Protein AF-0000000073489140 (afdb_homodimer)

Nearest PDB structures (foldseek):
  7jz1-assembly1_L  TM=3.427E-01  e=3.374E-10  Homo sapiens
  5wcc-assembly2_B  TM=3.354E-01  e=1.361E-09  Homo sapiens
  8gpu-assembly1_O  TM=3.364E-01  e=2.735E-09  Homo sapiens
  7lz6-assembly1_F  TM=3.333E-01  e=3.212E-09  Homo sapiens
  5w4l-assembly1_L  TM=3.257E-01  e=7.997E-09  Homo sapiens

Foldseek 3Di:
DVVVVVVVVVVVVVVVVVPLPPFDAKEWDDKDWDAEAEFQAKTKIFTDIDGGPSHRFAWQKKWKDFPVHTAWMAGPPDVVRIDGDDDPQWAWDPVPDDRGMTMTGRHHQVNWGKMKMKTFGDPDPRDIYMDIDTHGYKYDWPDDFEKAQDAAAAADAAQDKGKIKTKTHAMVVGWDKFKDKQNHGDDPVQKDWDQFDQDPPRGTIGMMMGIDGHHCVQCVVFKMKMKMWTDDPPPDIDMYMGMYGHPPDDDPDPPPPPPDDDPDPPDPPCPDPPPVVVRVVVVVVVVVVVVPPPD/DVVVVVVVVVVVVVVVVVPLPPFDAKEWDDKDWDAEAEFQAKTKIFTDIDGGPSHRFAWQKKWKDFPVHTAWMAGPVDVVRIDGDDDPQWAWDPVPDDRGMTMTGRHHQVNWGKMKMKTFGDPDPRDIYMDIDTHGYKYDWPDDFEKAQDAAAAADAAQDKGKIKTKTHAMVVGWDKFKAKQNHGDDPVQKDWDQFDQDPPRGTIGMMMGIDGHHCVQCVVFKMKMKMWTDDPPPDIDMYMGMYGHPPDDDPDPPPPPPDDDPDPPDPPCPDPPPPVVVVVVVVVVVVVVVPPVD

pLDDT: mean 78.41, std 24.05, range [20.84, 98.56]

InterPro domains:
  IPR007110 Immunoglobulin-like domain [PS50835] (40-119)
  IPR007110 Immunoglobulin-like domain [PS50835] (145-243)
  IPR013106 Immunoglobulin V-set domain [PF07686] (36-133)
  IPR013783 Immunoglobulin-like fold [G3DSA:2.60.40.10] (32-143)
  IPR036179 Immunoglobulin-like domain superfamily [SSF48726] (36-142)
  IPR036179 Immunoglobulin-like domain superfamily [SSF48726] (145-252)

Structure (mmCIF, N/CA/C/O backbone):
data_AF-0000000073489140-model_v1
#
loop_
_entity.id
_entity.type
_entity.pdbx_description
1 polymer 'Ig-like domain-containing protein'
#
loop_
_atom_site.group_PDB
_atom_site.id
_atom_site.type_symbol
_atom_site.label_atom_id
_atom_site.label_alt_id
_atom_site.label_comp_id
_atom_site.label_asym_id
_atom_site.label_entity_id
_atom_site.label_seq_id
_atom_site.pdbx_PDB_ins_code
_atom_site.Cartn_x
_atom_site.Cartn_y
_atom_site.Cartn_z
_atom_site.occupancy
_atom_site.B_iso_or_equiv
_atom_site.auth_seq_id
_atom_site.auth_comp_id
_atom_site.auth_asym_id
_atom_site.auth_atom_id
_atom_site.pdbx_PDB_model_num
ATOM 1 N N . MET A 1 1 ? 4.637 67.125 42.469 1 43.72 1 MET A N 1
ATOM 2 C CA . MET A 1 1 ? 5.52 66 42.094 1 43.72 1 MET A CA 1
ATOM 3 C C . MET A 1 1 ? 4.766 64.688 42.125 1 43.72 1 MET A C 1
ATOM 5 O O . MET A 1 1 ? 5.273 63.688 41.625 1 43.72 1 MET A O 1
ATOM 9 N N . GLU A 1 2 ? 3.537 64.625 42.812 1 61.41 2 GLU A N 1
ATOM 10 C CA . GLU A 1 2 ? 2.742 63.438 42.969 1 61.41 2 GLU A CA 1
ATOM 11 C C . GLU A 1 2 ? 1.899 63.156 41.719 1 61.41 2 GLU A C 1
ATOM 13 O O . GLU A 1 2 ? 1.514 62 41.469 1 61.41 2 GLU A O 1
ATOM 18 N N . GLY A 1 3 ? 1.567 64.188 40.969 1 59.69 3 GLY A N 1
ATOM 19 C CA . GLY A 1 3 ? 0.693 64.062 39.812 1 59.69 3 GLY A CA 1
ATOM 20 C C . GLY A 1 3 ? 1.374 63.375 38.625 1 59.69 3 GLY A C 1
ATOM 21 O O . GLY A 1 3 ? 0.743 62.625 37.875 1 59.69 3 GLY A O 1
ATOM 22 N N . LEU A 1 4 ? 2.746 63.625 38.469 1 62.09 4 LEU A N 1
ATOM 23 C CA . LEU A 1 4 ? 3.516 63.156 37.312 1 62.09 4 LEU A CA 1
ATOM 24 C C . LEU A 1 4 ? 3.807 61.656 37.469 1 62.09 4 LEU A C 1
ATOM 26 O O . LEU A 1 4 ? 3.865 60.938 36.438 1 62.09 4 LEU A O 1
ATOM 30 N N . THR A 1 5 ? 3.756 61.188 38.75 1 63.16 5 THR A N 1
ATOM 31 C CA . THR A 1 5 ? 4.082 59.75 38.938 1 63.16 5 THR A CA 1
ATOM 32 C C . THR A 1 5 ? 2.887 58.875 38.594 1 63.16 5 THR A C 1
ATOM 34 O O . THR A 1 5 ? 3.059 57.75 38.094 1 63.16 5 THR A O 1
ATOM 37 N N . ARG A 1 6 ? 1.626 59.438 38.75 1 62.53 6 ARG A N 1
ATOM 38 C CA . ARG A 1 6 ? 0.447 58.625 38.469 1 62.53 6 ARG A CA 1
ATOM 39 C C . ARG A 1 6 ? 0.223 58.469 36.969 1 62.53 6 ARG A C 1
ATOM 41 O O . ARG A 1 6 ? -0.193 57.406 36.5 1 62.53 6 ARG A O 1
ATOM 48 N N . VAL A 1 7 ? 0.653 59.594 36.281 1 63.72 7 VAL A N 1
ATOM 49 C CA . VAL A 1 7 ? 0.463 59.531 34.844 1 63.72 7 VAL A CA 1
ATOM 50 C C . VAL A 1 7 ? 1.496 58.594 34.219 1 63.72 7 VAL A C 1
ATOM 52 O O . VAL A 1 7 ? 1.193 57.875 33.281 1 63.72 7 VAL A O 1
ATOM 55 N N . TRP A 1 8 ? 2.691 58.531 34.875 1 62.59 8 TRP A N 1
ATOM 56 C CA . TRP A 1 8 ? 3.729 57.625 34.344 1 62.59 8 TRP A CA 1
ATOM 57 C C . TRP A 1 8 ? 3.422 56.188 34.656 1 62.59 8 TRP A C 1
ATOM 59 O O . TRP A 1 8 ? 3.658 55.281 33.844 1 62.59 8 TRP A O 1
ATOM 69 N N . ALA A 1 9 ? 2.807 55.938 35.875 1 64.5 9 ALA A N 1
ATOM 70 C CA . ALA A 1 9 ? 2.445 54.562 36.25 1 64.5 9 ALA A CA 1
ATOM 71 C C . ALA A 1 9 ? 1.307 54.031 35.375 1 64.5 9 ALA A C 1
ATOM 73 O O . ALA A 1 9 ? 1.329 52.875 34.938 1 64.5 9 ALA A O 1
ATOM 74 N N . LEU A 1 10 ? 0.381 54.969 35 1 62.78 10 LEU A N 1
ATOM 75 C CA . LEU A 1 10 ? -0.724 54.562 34.125 1 62.78 10 LEU A CA 1
ATOM 76 C C . LEU A 1 10 ? -0.242 54.312 32.688 1 62.78 10 LEU A C 1
ATOM 78 O O . LEU A 1 10 ? -0.692 53.375 32.031 1 62.78 10 LEU A O 1
ATOM 82 N N . ARG A 1 11 ? 0.764 55.125 32.25 1 59.41 11 ARG A N 1
ATOM 83 C CA . ARG A 1 11 ? 1.326 54.906 30.938 1 59.41 11 ARG A CA 1
ATOM 84 C C . ARG A 1 11 ? 2.121 53.594 30.875 1 59.41 11 ARG A C 1
ATOM 86 O O . ARG A 1 11 ? 2.062 52.875 29.891 1 59.41 11 ARG A O 1
ATOM 93 N N . VAL A 1 12 ? 2.863 53.344 31.984 1 57.31 12 VAL A N 1
ATOM 94 C CA . VAL A 1 12 ? 3.619 52.094 32 1 57.31 12 VAL A CA 1
ATOM 95 C C . VAL A 1 12 ? 2.66 50.906 32.094 1 57.31 12 VAL A C 1
ATOM 97 O O . VAL A 1 12 ? 2.857 49.875 31.422 1 57.31 12 VAL A O 1
ATOM 100 N N . LEU A 1 13 ? 1.601 51.031 32.906 1 51.97 13 LEU A N 1
ATOM 101 C CA . LEU A 1 13 ? 0.623 49.969 33 1 51.97 13 LEU A CA 1
ATOM 102 C C . LEU A 1 13 ? -0.095 49.781 31.656 1 51.97 13 LEU A C 1
ATOM 104 O O . LEU A 1 13 ? -0.345 48.656 31.219 1 51.97 13 LEU A O 1
ATOM 108 N N . LEU A 1 14 ? -0.387 50.969 31 1 49.5 14 LEU A N 1
ATOM 109 C CA . LEU A 1 14 ? -1.009 50.875 29.688 1 49.5 14 LEU A CA 1
ATOM 110 C C . LEU A 1 14 ? -0.047 50.25 28.672 1 49.5 14 LEU A C 1
ATOM 112 O O . LEU A 1 14 ? -0.457 49.469 27.812 1 49.5 14 LEU A O 1
ATOM 116 N N . LEU A 1 15 ? 1.271 50.656 28.781 1 48.69 15 LEU A N 1
ATOM 117 C CA . LEU A 1 15 ? 2.246 50.062 27.875 1 48.69 15 LEU A CA 1
ATOM 118 C C . LEU A 1 15 ? 2.41 48.562 28.141 1 48.69 15 LEU A C 1
ATOM 120 O O . LEU A 1 15 ? 2.586 47.781 27.203 1 48.69 15 LEU A O 1
ATOM 124 N N . LEU A 1 16 ? 2.447 48.188 29.469 1 45.91 16 LEU A N 1
ATOM 125 C CA . LEU A 1 16 ? 2.629 46.781 29.734 1 45.91 16 LEU A CA 1
ATOM 126 C C . LEU A 1 16 ? 1.407 45.969 29.297 1 45.91 16 LEU A C 1
ATOM 128 O O . LEU A 1 16 ? 1.519 44.781 28.984 1 45.91 16 LEU A O 1
ATOM 132 N N . ALA A 1 17 ? 0.229 46.562 29.453 1 41.91 17 ALA A N 1
ATOM 133 C CA . ALA A 1 17 ? -0.971 45.844 29.062 1 41.91 17 ALA A CA 1
ATOM 134 C C . ALA A 1 17 ? -1.022 45.625 27.562 1 41.91 17 ALA A C 1
ATOM 136 O O . ALA A 1 17 ? -1.765 44.75 27.078 1 41.91 17 ALA A O 1
ATOM 137 N N . LEU A 1 18 ? -0.407 46.531 26.844 1 38.72 18 LEU A N 1
ATOM 138 C CA . LEU A 1 18 ? -0.429 46.312 25.406 1 38.72 18 LEU A CA 1
ATOM 139 C C . LEU A 1 18 ? 0.475 45.125 25.031 1 38.72 18 LEU A C 1
ATOM 141 O O . LEU A 1 18 ? 1 45.094 23.906 1 38.72 18 LEU A O 1
ATOM 145 N N . CYS A 1 19 ? 1.09 44.562 26.031 1 38.69 19 CYS A N 1
ATOM 146 C CA . CYS A 1 19 ? 1.718 43.312 25.656 1 38.69 19 CYS A CA 1
ATOM 147 C C . CYS A 1 19 ? 0.729 42.406 24.938 1 38.69 19 CYS A C 1
ATOM 149 O O . CYS A 1 19 ? -0.055 41.688 25.578 1 38.69 19 CYS A O 1
ATOM 151 N N . GLY A 1 20 ? 0.009 43 23.984 1 37.22 20 GLY A N 1
ATOM 152 C CA . GLY A 1 20 ? -0.845 42.188 23.141 1 37.22 20 GLY A CA 1
ATOM 153 C C . GLY A 1 20 ? -0.25 40.844 22.812 1 37.22 20 GLY A C 1
ATOM 154 O O . GLY A 1 20 ? 0.86 40.75 22.281 1 37.22 20 GLY A O 1
ATOM 155 N N . ALA A 1 21 ? -0.405 39.906 23.672 1 41.41 21 ALA A N 1
ATOM 156 C CA . ALA A 1 21 ? -0.234 38.469 23.359 1 41.41 21 ALA A CA 1
ATOM 157 C C . ALA A 1 21 ? -0.6 38.188 21.906 1 41.41 21 ALA A C 1
ATOM 159 O O . ALA A 1 21 ? -1.772 38.281 21.531 1 41.41 21 ALA A O 1
ATOM 160 N N . LEU A 1 22 ? 0.127 38.688 20.953 1 44.97 22 LEU A N 1
ATOM 161 C CA . LEU A 1 22 ? 0.012 38.375 19.531 1 44.97 22 LEU A CA 1
ATOM 162 C C . LEU A 1 22 ? -0.254 36.906 19.328 1 44.97 22 LEU A C 1
ATOM 164 O O . LEU A 1 22 ? 0.635 36.062 19.531 1 44.97 22 LEU A O 1
ATOM 168 N N . GLY A 1 23 ? -1.376 36.406 19.766 1 48.28 23 GLY A N 1
ATOM 169 C CA . GLY A 1 23 ? -1.93 35.062 19.734 1 48.28 23 GLY A CA 1
ATOM 170 C C . GLY A 1 23 ? -1.938 34.438 18.359 1 48.28 23 GLY A C 1
ATOM 171 O O . GLY A 1 23 ? -2.256 35.094 17.375 1 48.28 23 GLY A O 1
ATOM 172 N N . ALA A 1 24 ? -0.993 33.625 18.031 1 57.09 24 ALA A N 1
ATOM 173 C CA . ALA A 1 24 ? -1.002 32.906 16.766 1 57.09 24 ALA A CA 1
ATOM 174 C C . ALA A 1 24 ? -2.383 32.344 16.469 1 57.09 24 ALA A C 1
ATOM 176 O O . ALA A 1 24 ? -3.07 31.859 17.375 1 57.09 24 ALA A O 1
ATOM 177 N N . GLY A 1 25 ? -3.104 32.812 15.352 1 67.31 25 GLY A N 1
ATOM 178 C CA . GLY A 1 25 ? -4.406 32.438 14.836 1 67.31 25 GLY A CA 1
ATOM 179 C C . GLY A 1 25 ? -4.496 30.953 14.461 1 67.31 25 GLY A C 1
ATOM 180 O O . GLY A 1 25 ? -3.777 30.125 15.023 1 67.31 25 GLY A O 1
ATOM 181 N N . LEU A 1 26 ? -5.473 30.531 13.766 1 78.88 26 LEU A N 1
ATOM 182 C CA . LEU A 1 26 ? -5.797 29.203 13.258 1 78.88 26 LEU A CA 1
ATOM 183 C C . LEU A 1 26 ? -4.668 28.656 12.383 1 78.88 26 LEU A C 1
ATOM 185 O O . LEU A 1 26 ? -4.164 29.375 11.508 1 78.88 26 LEU A O 1
ATOM 189 N N . ARG A 1 27 ? -4.137 27.5 12.781 1 83.31 27 ARG A N 1
ATOM 190 C CA . ARG A 1 27 ? -3.053 26.891 12.023 1 83.31 27 ARG A CA 1
ATOM 191 C C . ARG A 1 27 ? -3.35 25.422 11.742 1 83.31 27 ARG A C 1
ATOM 193 O O . ARG A 1 27 ? -3.967 24.734 12.562 1 83.31 27 ARG A O 1
ATOM 200 N N . VAL A 1 28 ? -2.846 25.016 10.57 1 87.94 28 VAL A N 1
ATOM 201 C CA . VAL A 1 28 ? -2.969 23.594 10.242 1 87.94 28 VAL A CA 1
ATOM 202 C C . VAL A 1 28 ? -2.035 22.781 11.133 1 87.94 28 VAL A C 1
ATOM 204 O O . VAL A 1 28 ? -0.846 23.078 11.242 1 87.94 28 VAL A O 1
ATOM 207 N N . SER A 1 29 ? -2.6 21.75 11.773 1 88.5 29 SER A N 1
ATOM 208 C CA . SER A 1 29 ? -1.792 20.938 12.688 1 88.5 29 SER A CA 1
ATOM 209 C C . SER A 1 29 ? -1.387 19.609 12.055 1 88.5 29 SER A C 1
ATOM 211 O O . SER A 1 29 ? -0.454 18.953 12.516 1 88.5 29 SER A O 1
ATOM 213 N N . GLY A 1 30 ? -2.111 19.219 11.039 1 92.25 30 GLY A N 1
ATOM 214 C CA . GLY A 1 30 ? -1.735 17.969 10.391 1 92.25 30 GLY A CA 1
ATOM 215 C C . GLY A 1 30 ? -2.611 17.641 9.203 1 92.25 30 GLY A C 1
ATOM 216 O O . GLY A 1 30 ? -3.766 18.062 9.133 1 92.25 30 GLY A O 1
ATOM 217 N N . VAL A 1 31 ? -2 16.891 8.352 1 95.12 31 VAL A N 1
ATOM 218 C CA . VAL A 1 31 ? -2.686 16.422 7.152 1 95.12 31 VAL A CA 1
ATOM 219 C C . VAL A 1 31 ? -2.393 14.938 6.945 1 95.12 31 VAL A C 1
ATOM 221 O O . VAL A 1 31 ? -1.264 14.484 7.152 1 95.12 31 VAL A O 1
ATOM 224 N N . ARG A 1 32 ? -3.438 14.203 6.609 1 96.06 32 ARG A N 1
ATOM 225 C CA . ARG A 1 32 ? -3.287 12.781 6.293 1 96.06 32 ARG A CA 1
ATOM 226 C C . ARG A 1 32 ? -3.787 12.477 4.887 1 96.06 32 ARG A C 1
ATOM 228 O O . ARG A 1 32 ? -4.957 12.719 4.574 1 96.06 32 ARG A O 1
ATOM 235 N N . VAL A 1 33 ? -2.912 11.992 4.121 1 95.88 33 VAL A N 1
ATOM 236 C CA . VAL A 1 33 ? -3.176 11.594 2.742 1 95.88 33 VAL A CA 1
ATOM 237 C C . VAL A 1 33 ? -2.453 10.289 2.434 1 95.88 33 VAL A C 1
ATOM 239 O O . VAL A 1 33 ? -1.258 10.148 2.705 1 95.88 33 VAL A O 1
ATOM 242 N N . PRO A 1 34 ? -3.232 9.297 1.888 1 94.25 34 PRO A N 1
ATOM 243 C CA . PRO A 1 34 ? -2.49 8.094 1.509 1 94.25 34 PRO A CA 1
ATOM 244 C C . PRO A 1 34 ? -1.426 8.359 0.447 1 94.25 34 PRO A C 1
ATOM 246 O O . PRO A 1 34 ? -1.706 9.023 -0.558 1 94.25 34 PRO A O 1
ATOM 249 N N . PRO A 1 35 ? -0.262 7.773 0.707 1 94.75 35 PRO A N 1
ATOM 250 C CA . PRO A 1 35 ? 0.838 8.117 -0.196 1 94.75 35 PRO A CA 1
ATOM 251 C C . PRO A 1 35 ? 0.707 7.457 -1.565 1 94.75 35 PRO A C 1
ATOM 253 O O . PRO A 1 35 ? 0.931 8.102 -2.592 1 94.75 35 PRO A O 1
ATOM 256 N N . VAL A 1 36 ? 0.432 6.191 -1.608 1 94.94 36 VAL A N 1
ATOM 257 C CA . VAL A 1 36 ? 0.285 5.457 -2.859 1 94.94 36 VAL A CA 1
ATOM 258 C C . VAL A 1 36 ? -1.018 4.656 -2.838 1 94.94 36 VAL A C 1
ATOM 260 O O . VAL A 1 36 ? -1.268 3.891 -1.906 1 94.94 36 VAL A O 1
ATOM 263 N N . VAL A 1 37 ? -1.796 4.883 -3.898 1 94.56 37 VAL A N 1
ATOM 264 C CA . VAL A 1 37 ? -3.074 4.184 -3.98 1 94.56 37 VAL A CA 1
ATOM 265 C C . VAL A 1 37 ? -3.277 3.645 -5.395 1 94.56 37 VAL A C 1
ATOM 267 O O . VAL A 1 37 ? -2.666 4.133 -6.348 1 94.56 37 VAL A O 1
ATOM 270 N N . VAL A 1 38 ? -4.113 2.598 -5.48 1 94.31 38 VAL A N 1
ATOM 271 C CA . VAL A 1 38 ? -4.398 1.985 -6.773 1 94.31 38 VAL A CA 1
ATOM 272 C C . VAL A 1 38 ? -5.551 2.723 -7.453 1 94.31 38 VAL A C 1
ATOM 274 O O . VAL A 1 38 ? -6.508 3.133 -6.793 1 94.31 38 VAL A O 1
ATOM 277 N N . SER A 1 39 ? -5.438 2.785 -8.773 1 96.31 39 SER A N 1
ATOM 278 C CA . SER A 1 39 ? -6.508 3.396 -9.555 1 96.31 39 SER A CA 1
ATOM 279 C C . SER A 1 39 ? -7.844 2.711 -9.289 1 96.31 39 SER A C 1
ATOM 281 O O . SER A 1 39 ? -7.91 1.484 -9.188 1 96.31 39 SER A O 1
ATOM 283 N N . GLY A 1 40 ? -8.867 3.611 -9.234 1 94.75 40 GLY A N 1
ATOM 284 C CA . GLY A 1 40 ? -10.211 3.094 -9.023 1 94.75 40 GLY A CA 1
ATOM 285 C C . GLY A 1 40 ? -10.625 3.076 -7.562 1 94.75 40 GLY A C 1
ATOM 286 O O . GLY A 1 40 ? -11.797 2.887 -7.242 1 94.75 40 GLY A O 1
ATOM 287 N N . SER A 1 41 ? -9.695 3.303 -6.684 1 92.8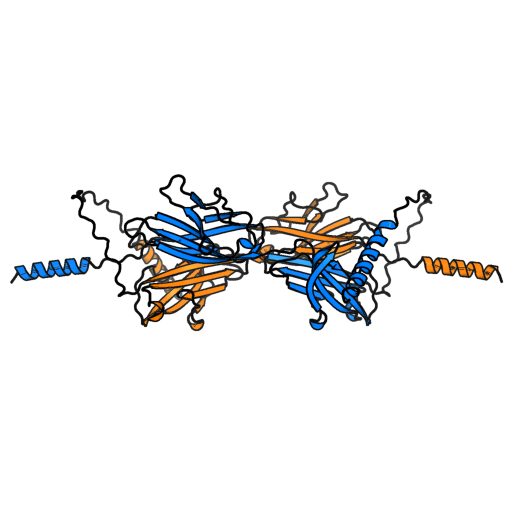1 41 SER A N 1
ATOM 288 C CA . SER A 1 41 ? -9.969 3.221 -5.254 1 92.81 41 SER A CA 1
ATOM 289 C C . SER A 1 41 ? -10.617 4.5 -4.738 1 92.81 41 SER A C 1
ATOM 291 O O . SER A 1 41 ? -10.609 5.523 -5.43 1 92.81 41 SER A O 1
ATOM 293 N N . ALA A 1 42 ? -11.211 4.32 -3.541 1 95.56 42 ALA A N 1
ATOM 294 C CA . ALA A 1 42 ? -11.656 5.48 -2.777 1 95.56 42 ALA A CA 1
ATOM 295 C C . ALA A 1 42 ? -10.625 5.883 -1.731 1 95.56 42 ALA A C 1
ATOM 297 O O . ALA A 1 42 ? -9.969 5.023 -1.135 1 95.56 42 ALA A O 1
ATOM 298 N N . VAL A 1 43 ? -10.578 7.203 -1.54 1 96.5 43 VAL A N 1
ATOM 299 C CA . VAL A 1 43 ? -9.57 7.648 -0.577 1 96.5 43 VAL A CA 1
ATOM 300 C C . VAL A 1 43 ? -10.164 8.742 0.313 1 96.5 43 VAL A C 1
ATOM 302 O O . VAL A 1 43 ? -11.086 9.453 -0.097 1 96.5 43 VAL A O 1
ATOM 305 N N . ASP A 1 44 ? -9.609 8.812 1.497 1 96.62 44 ASP A N 1
ATOM 306 C CA . ASP A 1 44 ? -9.984 9.852 2.447 1 96.62 44 ASP A CA 1
ATOM 307 C C . ASP A 1 44 ? -8.812 10.781 2.738 1 96.62 44 ASP A C 1
ATOM 309 O O . ASP A 1 44 ? -7.715 10.32 3.062 1 96.62 44 ASP A O 1
ATOM 313 N N . LEU A 1 45 ? -9.047 11.992 2.629 1 97.81 45 LEU A N 1
ATOM 314 C CA . LEU A 1 45 ? -8.102 13.039 3.002 1 97.81 45 LEU A CA 1
ATOM 315 C C . LEU A 1 45 ? -8.531 13.734 4.289 1 97.81 45 LEU A C 1
ATOM 317 O O . LEU A 1 45 ? -9.695 14.109 4.434 1 97.81 45 LEU A O 1
ATOM 321 N N . THR A 1 46 ? -7.633 13.906 5.191 1 97.06 46 THR A N 1
ATOM 322 C CA . THR A 1 46 ? -8 14.516 6.461 1 97.06 46 THR A CA 1
ATOM 323 C C . THR A 1 46 ? -7.102 15.711 6.766 1 97.06 46 THR A C 1
ATOM 325 O O . THR A 1 46 ? -5.898 15.672 6.496 1 97.06 46 THR A O 1
ATOM 328 N N . CYS A 1 47 ? -7.688 16.688 7.273 1 96.06 47 CYS A N 1
ATOM 329 C CA . CYS A 1 47 ? -7.008 17.906 7.672 1 96.06 47 CYS A CA 1
ATOM 330 C C . CYS A 1 47 ? -7.367 18.297 9.102 1 96.06 47 CYS A C 1
ATOM 332 O O . CYS A 1 47 ? -8.547 18.359 9.453 1 96.06 47 CYS A O 1
ATOM 334 N N . HIS A 1 48 ? -6.32 18.547 9.906 1 91.81 48 HIS A N 1
ATOM 335 C CA . HIS A 1 48 ? -6.516 18.984 11.281 1 91.81 48 HIS A CA 1
ATOM 336 C C . HIS A 1 48 ? -5.926 20.375 11.508 1 91.81 48 HIS A C 1
ATOM 338 O O . HIS A 1 48 ? -4.961 20.75 10.852 1 91.81 48 HIS A O 1
ATOM 344 N N . TYR A 1 49 ? -6.582 21.047 12.391 1 88.31 49 TYR A N 1
ATOM 345 C CA . TYR A 1 49 ? -6.094 22.391 12.711 1 88.31 49 TYR A CA 1
ATOM 346 C C . TYR A 1 49 ? -6.246 22.672 14.203 1 88.31 49 TYR A C 1
ATOM 348 O O . TYR A 1 49 ? -6.973 21.969 14.906 1 88.31 49 TYR A O 1
ATOM 356 N N . HIS A 1 50 ? -5.395 23.641 14.648 1 81.12 50 HIS A N 1
ATOM 357 C CA . HIS A 1 50 ? -5.441 24.094 16.031 1 81.12 50 HIS A CA 1
ATOM 358 C C . HIS A 1 50 ? -5.848 25.562 16.125 1 81.12 50 HIS A C 1
ATOM 360 O O . HIS A 1 50 ? -5.523 26.344 15.234 1 81.12 50 HIS A O 1
ATOM 366 N N . HIS A 1 51 ? -6.695 25.688 17.172 1 74.38 51 HIS A N 1
ATOM 367 C CA . HIS A 1 51 ? -7 27.078 17.5 1 74.38 51 HIS A CA 1
ATOM 368 C C . HIS A 1 51 ? -5.977 27.641 18.484 1 74.38 51 HIS A C 1
ATOM 370 O O . HIS A 1 51 ? -5.488 26.938 19.359 1 74.38 51 HIS A O 1
ATOM 376 N N . SER A 1 52 ? -5.426 28.703 18.141 1 63.69 52 SER A N 1
ATOM 377 C CA . SER A 1 52 ? -4.527 29.328 19.109 1 63.69 52 SER A CA 1
ATOM 378 C C . SER A 1 52 ? -5.277 29.719 20.375 1 63.69 52 SER A C 1
ATOM 380 O O . SER A 1 52 ? -6.465 30.047 20.328 1 63.69 52 SER A O 1
ATOM 382 N N . THR A 1 53 ? -4.746 29.391 21.469 1 59.5 53 THR A N 1
ATOM 383 C CA . THR A 1 53 ? -5.348 29.766 22.75 1 59.5 53 THR A CA 1
ATOM 384 C C . THR A 1 53 ? -5.496 31.281 22.875 1 59.5 53 THR A C 1
ATOM 386 O O . THR A 1 53 ? -6.426 31.766 23.516 1 59.5 53 THR A O 1
ATOM 389 N N . ASP A 1 54 ? -4.641 31.922 22.234 1 58.41 54 ASP A N 1
ATOM 390 C CA . ASP A 1 54 ? -4.617 33.375 22.422 1 58.41 54 ASP A CA 1
ATOM 391 C C . ASP A 1 54 ? -5.613 34.062 21.5 1 58.41 54 ASP A C 1
ATOM 393 O O . ASP A 1 54 ? -6.086 35.156 21.797 1 58.41 54 ASP A O 1
ATOM 397 N N . ARG A 1 55 ? -5.828 33.531 20.344 1 59.06 55 ARG A N 1
ATOM 398 C CA . ARG A 1 55 ? -6.77 34.062 19.375 1 59.06 55 ARG A CA 1
ATOM 399 C C . ARG A 1 55 ? -7.73 32.969 18.891 1 59.06 55 ARG A C 1
ATOM 401 O O . ARG A 1 55 ? -7.539 32.406 17.812 1 59.06 55 ARG A O 1
ATOM 408 N N . PRO A 1 56 ? -8.641 32.688 19.703 1 64.25 56 PRO A N 1
ATOM 409 C CA . PRO A 1 56 ? -9.539 31.594 19.281 1 64.25 56 PRO A CA 1
ATOM 410 C C . PRO A 1 56 ? -10.492 32.031 18.172 1 64.25 56 PRO A C 1
ATOM 412 O O . PRO A 1 56 ? -11.703 32.062 18.375 1 64.25 56 PRO A O 1
ATOM 415 N N . ASP A 1 57 ? -9.844 32.406 17 1 71.94 57 ASP A N 1
ATOM 416 C CA . ASP A 1 57 ? -10.727 32.719 15.883 1 71.94 57 ASP A CA 1
ATOM 417 C C . ASP A 1 57 ? -11.477 31.469 15.414 1 71.94 57 ASP A C 1
ATOM 419 O O . ASP A 1 57 ? -10.875 30.406 15.266 1 71.94 57 ASP A O 1
ATOM 423 N N . PRO A 1 58 ? -12.781 31.703 15.367 1 83.38 58 PRO A N 1
ATOM 424 C CA . PRO A 1 58 ? -13.539 30.562 14.844 1 83.38 58 PRO A CA 1
ATOM 425 C C . PRO A 1 58 ? -13.164 30.219 13.406 1 83.38 58 PRO A C 1
ATOM 427 O O . PRO A 1 58 ? -12.625 31.062 12.688 1 83.38 58 PRO A O 1
ATOM 430 N N . LEU A 1 59 ? -13.414 29.078 13.055 1 89.06 59 LEU A N 1
ATOM 431 C CA . LEU A 1 59 ? -13.141 28.609 11.695 1 89.06 59 LEU A CA 1
ATOM 432 C C . LEU A 1 59 ? -14.055 29.297 10.688 1 89.06 59 LEU A C 1
ATOM 434 O O . LEU A 1 59 ? -15.273 29.344 10.883 1 89.06 59 LEU A O 1
ATOM 438 N N . TYR A 1 60 ? -13.445 29.891 9.766 1 92.62 60 TYR A N 1
ATOM 439 C CA . TYR A 1 60 ? -14.234 30.453 8.672 1 92.62 60 TYR A CA 1
ATOM 440 C C . TYR A 1 60 ? -14.445 29.438 7.57 1 92.62 60 TYR A C 1
ATOM 442 O O . TYR A 1 60 ? -15.578 29.172 7.16 1 92.62 60 TYR A O 1
ATOM 450 N N . SER A 1 61 ? -13.25 28.812 7.133 1 95 61 SER A N 1
ATOM 451 C CA . SER A 1 61 ? -13.414 27.844 6.047 1 95 61 SER A CA 1
ATOM 452 C C . SER A 1 61 ? -12.258 26.859 6.008 1 95 61 SER A C 1
ATOM 454 O O . SER A 1 61 ? -11.164 27.156 6.508 1 95 61 SER A O 1
ATOM 456 N N . ILE A 1 62 ? -12.555 25.703 5.492 1 96.38 62 ILE A N 1
ATOM 457 C CA . ILE A 1 62 ? -11.547 24.734 5.102 1 96.38 62 ILE A CA 1
ATOM 458 C C . ILE A 1 62 ? -11.672 24.422 3.611 1 96.38 62 ILE A C 1
ATOM 460 O O . ILE A 1 62 ? -12.766 24.141 3.121 1 96.38 62 ILE A O 1
ATOM 464 N N . LYS A 1 63 ? -10.492 24.5 2.963 1 97.69 63 LYS A N 1
ATOM 465 C CA . LYS A 1 63 ? -10.484 24.281 1.52 1 97.69 63 LYS A CA 1
ATOM 466 C C . LYS A 1 63 ? -9.453 23.219 1.136 1 97.69 63 LYS A C 1
ATOM 468 O O . LYS A 1 63 ? -8.391 23.125 1.757 1 97.69 63 LYS A O 1
ATOM 473 N N . TRP A 1 64 ? -9.789 22.406 0.148 1 98.44 64 TRP A N 1
ATOM 474 C CA . TRP A 1 64 ? -8.852 21.438 -0.401 1 98.44 64 TRP A CA 1
ATOM 475 C C . TRP A 1 64 ? -8.531 21.75 -1.857 1 98.44 64 TRP A C 1
ATOM 477 O O . TRP A 1 64 ? -9.414 22.125 -2.633 1 98.44 64 TRP A O 1
ATOM 487 N N . TYR A 1 65 ? -7.246 21.562 -2.109 1 98.12 65 TYR A N 1
ATOM 488 C CA . TYR A 1 65 ? -6.727 21.812 -3.451 1 98.12 65 TYR A CA 1
ATOM 489 C C . TYR A 1 65 ? -5.953 20.594 -3.959 1 98.12 65 TYR A C 1
ATOM 491 O O . TYR A 1 65 ? -5.266 19.922 -3.189 1 98.12 65 TYR A O 1
ATOM 499 N N . ARG A 1 66 ? -6.047 20.344 -5.18 1 98.06 66 ARG A N 1
ATOM 500 C CA . ARG A 1 66 ? -5.051 19.547 -5.895 1 98.06 66 ARG A CA 1
ATOM 501 C C . ARG A 1 66 ? -4.133 20.438 -6.723 1 98.06 66 ARG A C 1
ATOM 503 O O . ARG A 1 66 ? -4.586 21.109 -7.656 1 98.06 66 ARG A O 1
ATOM 510 N N . ASP A 1 67 ? -2.939 20.375 -6.32 1 96.06 67 ASP A N 1
ATOM 511 C CA . ASP A 1 67 ? -2.002 21.328 -6.898 1 96.06 67 ASP A CA 1
ATOM 512 C C . ASP A 1 67 ? -2.492 22.766 -6.703 1 96.06 67 ASP A C 1
ATOM 514 O O . ASP A 1 67 ? -2.674 23.219 -5.57 1 96.06 67 ASP A O 1
ATOM 518 N N . VAL A 1 68 ? -2.895 23.484 -7.629 1 95.25 68 VAL A N 1
ATOM 519 C CA . VAL A 1 68 ? -3.301 24.875 -7.469 1 95.25 68 VAL A CA 1
ATOM 520 C C . VAL A 1 68 ? -4.816 24.984 -7.59 1 95.25 68 VAL A C 1
ATOM 522 O O . VAL A 1 68 ? -5.387 26.062 -7.359 1 95.25 68 VAL A O 1
ATOM 525 N N . ASN A 1 69 ? -5.496 23.906 -7.883 1 97.81 69 ASN A N 1
ATOM 526 C CA . ASN A 1 69 ? -6.926 23.953 -8.18 1 97.81 69 ASN A CA 1
ATOM 527 C C . ASN A 1 69 ? -7.758 23.5 -6.98 1 97.81 69 ASN A C 1
ATOM 529 O O . ASN A 1 69 ? -7.621 22.359 -6.516 1 97.81 69 ASN A O 1
ATOM 533 N N . GLN A 1 70 ? -8.633 24.344 -6.625 1 98.12 70 GLN A N 1
ATOM 534 C CA . GLN A 1 70 ? -9.523 24.031 -5.512 1 98.12 70 GLN A CA 1
ATOM 535 C C . GLN A 1 70 ? -10.656 23.109 -5.949 1 98.12 70 GLN A C 1
ATOM 537 O O . GLN A 1 70 ? -11.219 23.281 -7.035 1 98.12 70 GLN A O 1
ATOM 542 N N . PHE A 1 71 ? -10.992 22.094 -5.035 1 98.56 71 PHE A N 1
ATOM 543 C CA . PHE A 1 71 ? -12.078 21.203 -5.445 1 98.56 71 PHE A CA 1
ATOM 544 C C . PHE A 1 71 ? -13.086 21.031 -4.316 1 98.56 71 PHE A C 1
ATOM 546 O O . PHE A 1 71 ? -14.164 20.469 -4.527 1 98.56 71 PHE A O 1
ATOM 553 N N . TYR A 1 72 ? -12.82 21.531 -3.184 1 98.56 72 TYR A N 1
ATOM 554 C CA . TYR A 1 72 ? -13.68 21.312 -2.021 1 98.56 72 TYR A CA 1
ATOM 555 C C . TYR A 1 72 ? -13.594 22.5 -1.063 1 98.56 72 TYR A C 1
ATOM 557 O O . TYR A 1 72 ? -12.523 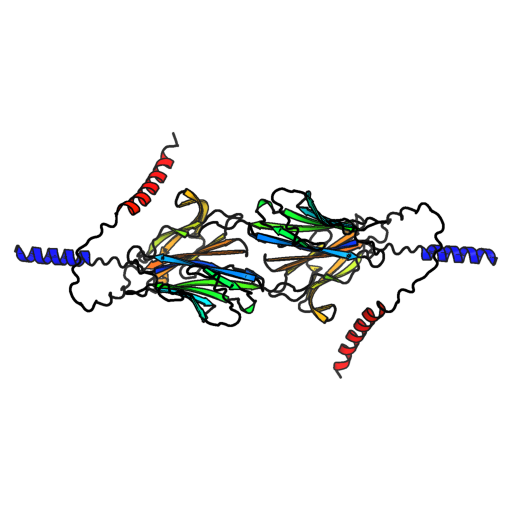23.094 -0.887 1 98.56 72 TYR A O 1
ATOM 565 N N . GLU A 1 73 ? -14.719 22.812 -0.477 1 98.19 73 GLU A N 1
ATOM 566 C CA . GLU A 1 73 ? -14.789 23.875 0.524 1 98.19 73 GLU A CA 1
ATOM 567 C C . GLU A 1 73 ? -15.844 23.562 1.583 1 98.19 73 GLU A C 1
ATOM 569 O O . GLU A 1 73 ? -16.953 23.156 1.256 1 98.19 73 GLU A O 1
ATOM 574 N N . TYR A 1 74 ? -15.469 23.75 2.789 1 98 74 TYR A N 1
ATOM 575 C CA . TYR A 1 74 ? -16.391 23.656 3.918 1 98 74 TYR A CA 1
ATOM 576 C C . TYR A 1 74 ? -16.484 24.984 4.664 1 98 74 TYR A C 1
ATOM 578 O O . TYR A 1 74 ? -15.477 25.484 5.172 1 98 74 TYR A O 1
ATOM 586 N N . ILE A 1 75 ? -17.625 25.484 4.754 1 96.56 75 ILE A N 1
ATOM 587 C CA . ILE A 1 75 ? -17.906 26.703 5.52 1 96.56 75 ILE A CA 1
ATOM 588 C C . ILE A 1 75 ? -19.016 26.422 6.531 1 96.56 75 ILE A C 1
ATOM 590 O O . ILE A 1 75 ? -20.188 26.312 6.16 1 96.56 75 ILE A O 1
ATOM 594 N N . PRO A 1 76 ? -18.719 26.438 7.695 1 93.62 76 PRO A N 1
ATOM 595 C CA . PRO A 1 76 ? -19.672 26.031 8.727 1 93.62 76 PRO A CA 1
ATOM 596 C C . PRO A 1 76 ? -20.938 26.891 8.719 1 93.62 76 PRO A C 1
ATOM 598 O O . PRO A 1 76 ? -22.031 26.391 8.961 1 93.62 76 PRO A O 1
ATOM 601 N N . ARG A 1 77 ? -20.859 28.141 8.453 1 91.94 77 ARG A N 1
ATOM 602 C CA . ARG A 1 77 ? -21.984 29.062 8.555 1 91.94 77 ARG A CA 1
ATOM 603 C C . ARG A 1 77 ? -22.812 29.062 7.273 1 91.94 77 ARG A C 1
ATOM 605 O O . ARG A 1 77 ? -23.828 29.766 7.191 1 91.94 77 ARG A O 1
ATOM 612 N N . ARG A 1 78 ? -22.375 28.328 6.367 1 92.94 78 ARG A N 1
ATOM 613 C CA . ARG A 1 78 ? -23.109 28.219 5.109 1 92.94 78 ARG A CA 1
ATOM 614 C C . ARG A 1 78 ? -24.062 27.031 5.137 1 92.94 78 ARG A C 1
ATOM 616 O O . ARG A 1 78 ? -23.781 26 5.758 1 92.94 78 ARG A O 1
ATOM 623 N N . ASP A 1 79 ? -25.156 27.234 4.379 1 93.25 79 ASP A N 1
ATOM 624 C CA . ASP A 1 79 ? -26.125 26.156 4.238 1 93.25 79 ASP A CA 1
ATOM 625 C C . ASP A 1 79 ? -26.438 25.875 2.768 1 93.25 79 ASP A C 1
ATOM 627 O O . ASP A 1 79 ? -27.031 26.703 2.082 1 93.25 79 ASP A O 1
ATOM 631 N N . PRO A 1 80 ? -26.078 24.719 2.279 1 94.88 80 PRO A N 1
ATOM 632 C CA . PRO A 1 80 ? -25.312 23.656 2.922 1 94.88 80 PRO A CA 1
ATOM 633 C C . PRO A 1 80 ? -23.844 24.031 3.121 1 94.88 80 PRO A C 1
ATOM 635 O O . PRO A 1 80 ? -23.297 24.844 2.365 1 94.88 80 PRO A O 1
ATOM 638 N N . PRO A 1 81 ? -23.172 23.422 4.078 1 97.06 81 PRO A N 1
ATOM 639 C CA . PRO A 1 81 ? -21.812 23.844 4.422 1 97.06 81 PRO A CA 1
ATOM 640 C C . PRO A 1 81 ? -20.766 23.391 3.396 1 97.06 81 PRO A C 1
ATOM 642 O O . PRO A 1 81 ? -19.688 23.969 3.314 1 97.06 81 PRO A O 1
ATOM 645 N N . ILE A 1 82 ? -21.078 22.344 2.611 1 97.75 82 ILE A N 1
ATOM 646 C CA . ILE A 1 82 ? -20.109 21.766 1.691 1 97.75 82 ILE A CA 1
ATOM 647 C C . ILE A 1 82 ? -20.359 22.281 0.277 1 97.75 82 ILE A C 1
ATOM 649 O O . ILE A 1 82 ? -21.5 22.266 -0.196 1 97.75 82 ILE A O 1
ATOM 653 N N . ARG A 1 83 ? -19.312 22.766 -0.308 1 97.5 83 ARG A N 1
ATOM 654 C CA . ARG A 1 83 ? -19.328 23.094 -1.729 1 97.5 83 ARG A CA 1
ATOM 655 C C . ARG A 1 83 ? -18.234 22.359 -2.479 1 97.5 83 ARG A C 1
ATOM 657 O O . ARG A 1 83 ? -17.094 22.297 -2.02 1 97.5 83 ARG A O 1
ATOM 664 N N . VAL A 1 84 ? -18.609 21.766 -3.611 1 98 84 VAL A N 1
ATOM 665 C CA . VAL A 1 84 ? -17.672 21.047 -4.445 1 98 84 VAL A CA 1
ATOM 666 C C . VAL A 1 84 ? -17.484 21.766 -5.773 1 98 84 VAL A C 1
ATOM 668 O O . VAL A 1 84 ? -18.453 22.188 -6.402 1 98 84 VAL A O 1
ATOM 671 N N . TYR A 1 85 ? -16.25 21.969 -6.113 1 97.81 85 TYR A N 1
ATOM 672 C CA . TYR A 1 85 ? -15.891 22.578 -7.387 1 97.81 85 TYR A CA 1
ATOM 673 C C . TYR A 1 85 ? -15.422 21.547 -8.391 1 97.81 85 TYR A C 1
ATOM 675 O O . TYR A 1 85 ? -14.477 20.797 -8.125 1 97.81 85 TYR A O 1
ATOM 683 N N . PRO A 1 86 ? -16.047 21.594 -9.492 1 96.25 86 PRO A N 1
ATOM 684 C CA . PRO A 1 86 ? -15.688 20.562 -10.469 1 96.25 86 PRO A CA 1
ATOM 685 C C . PRO A 1 86 ? -14.234 20.656 -10.93 1 96.25 86 PRO A C 1
ATOM 687 O O . PRO A 1 86 ? -13.766 21.75 -11.281 1 96.25 86 PRO A O 1
ATOM 690 N N . LEU A 1 87 ? -13.539 19.594 -10.82 1 96.94 87 LEU A N 1
ATOM 691 C CA . LEU A 1 87 ? -12.164 19.438 -11.273 1 96.94 87 LEU A CA 1
ATOM 692 C C . LEU A 1 87 ? -11.977 18.078 -11.969 1 96.94 87 LEU A C 1
ATOM 694 O O . LEU A 1 87 ? -12.461 17.062 -11.492 1 96.94 87 LEU A O 1
ATOM 698 N N . PRO A 1 88 ? -11.289 18.141 -13.148 1 96.44 88 PRO A N 1
ATOM 699 C CA . PRO A 1 88 ? -11.086 16.875 -13.852 1 96.44 88 PRO A CA 1
ATOM 700 C C . PRO A 1 88 ? -10.43 15.805 -12.977 1 96.44 88 PRO A C 1
ATOM 702 O O . PRO A 1 88 ? -9.477 16.094 -12.25 1 96.44 88 PRO A O 1
ATOM 705 N N . HIS A 1 89 ? -10.984 14.617 -12.977 1 96.88 89 HIS A N 1
ATOM 706 C CA . HIS A 1 89 ? -10.438 13.422 -12.344 1 96.88 89 HIS A CA 1
ATOM 707 C C . HIS A 1 89 ? -10.562 13.492 -10.828 1 96.88 89 HIS A C 1
ATOM 709 O O . HIS A 1 89 ? -9.891 12.75 -10.109 1 96.88 89 HIS A O 1
ATOM 715 N N . ILE A 1 90 ? -11.281 14.484 -10.336 1 98.12 90 ILE A N 1
ATOM 716 C CA . ILE A 1 90 ? -11.586 14.562 -8.914 1 98.12 90 ILE A CA 1
ATOM 717 C C . ILE A 1 90 ? -13.086 14.406 -8.695 1 98.12 90 ILE A C 1
ATOM 719 O O . ILE A 1 90 ? -13.875 15.227 -9.172 1 98.12 90 ILE A O 1
ATOM 723 N N . HIS A 1 91 ? -13.414 13.367 -8.016 1 98.31 91 HIS A N 1
ATOM 724 C CA . HIS A 1 91 ? -14.812 13.102 -7.691 1 98.31 91 HIS A CA 1
ATOM 725 C C . HIS A 1 91 ? -15.023 13.008 -6.188 1 98.31 91 HIS A C 1
ATOM 727 O O . HIS A 1 91 ? -14.68 11.992 -5.57 1 98.31 91 HIS A O 1
ATOM 733 N N . VAL A 1 92 ? -15.742 13.977 -5.672 1 98.31 92 VAL A N 1
ATOM 734 C CA . VAL A 1 92 ? -15.938 14.055 -4.227 1 98.31 92 VAL A CA 1
ATOM 735 C C . VAL A 1 92 ? -17.219 13.328 -3.84 1 98.31 92 VAL A C 1
ATOM 737 O O . VAL A 1 92 ? -18.266 13.508 -4.48 1 98.31 92 VAL A O 1
ATOM 740 N N . ASP A 1 93 ? -17.094 12.469 -2.861 1 97.88 93 ASP A N 1
ATOM 741 C CA . ASP A 1 93 ? -18.281 11.883 -2.229 1 97.88 93 ASP A CA 1
ATOM 742 C C . ASP A 1 93 ? -18.797 12.781 -1.11 1 97.88 93 ASP A C 1
ATOM 744 O O . ASP A 1 93 ? -18.359 12.68 0.035 1 97.88 93 ASP A O 1
ATOM 748 N N . ARG A 1 94 ? -19.75 13.469 -1.361 1 96.06 94 ARG A N 1
ATOM 749 C CA . ARG A 1 94 ? -20.25 14.477 -0.43 1 96.06 94 ARG A CA 1
ATOM 750 C C . ARG A 1 94 ? -20.781 13.828 0.844 1 96.06 94 ARG A C 1
ATOM 752 O O . ARG A 1 94 ? -20.609 14.367 1.939 1 96.06 94 ARG A O 1
ATOM 759 N N . ALA A 1 95 ? -21.375 12.711 0.608 1 95.56 95 ALA A N 1
ATOM 760 C CA . ALA A 1 95 ? -22 12.031 1.736 1 95.56 95 ALA A CA 1
ATOM 761 C C . ALA A 1 95 ? -20.969 11.57 2.756 1 95.56 95 ALA A C 1
ATOM 763 O O . ALA A 1 95 ? -21.266 11.453 3.945 1 95.56 95 ALA A O 1
ATOM 764 N N . ARG A 1 96 ? -19.828 11.398 2.254 1 96.38 96 ARG A N 1
ATOM 765 C CA . ARG A 1 96 ? -18.797 10.875 3.141 1 96.38 96 ARG A CA 1
ATOM 766 C C . ARG A 1 96 ? -17.766 11.953 3.488 1 96.38 96 ARG A C 1
ATOM 768 O O . ARG A 1 96 ? -16.719 11.656 4.047 1 96.38 96 ARG A O 1
ATOM 775 N N . SER A 1 97 ? -18.078 13.141 3.135 1 97.12 97 SER A N 1
ATOM 776 C CA . SER A 1 97 ? -17.172 14.25 3.4 1 97.12 97 SER A CA 1
ATOM 777 C C . SER A 1 97 ? -17.688 15.141 4.52 1 97.12 97 SER A C 1
ATOM 779 O O . SER A 1 97 ? -18.906 15.203 4.758 1 97.12 97 SER A O 1
ATOM 781 N N . SER A 1 98 ? -16.766 15.734 5.211 1 96.25 98 SER A N 1
ATOM 782 C CA . SER A 1 98 ? -17.078 16.594 6.352 1 96.25 98 SER A CA 1
ATOM 783 C C . SER A 1 98 ? -16.078 17.719 6.484 1 96.25 98 SER A C 1
ATOM 785 O O . SER A 1 98 ? -15.406 18.094 5.512 1 96.25 98 SER A O 1
ATOM 787 N N . GLN A 1 99 ? -16.109 18.312 7.613 1 94.38 99 GLN A N 1
ATOM 788 C CA . GLN A 1 99 ? -15.172 19.391 7.918 1 94.38 99 GLN A CA 1
ATOM 789 C C . GLN A 1 99 ? -13.727 18.891 7.906 1 94.38 99 GLN A C 1
ATOM 791 O O . GLN A 1 99 ? -12.859 19.484 7.281 1 94.38 99 GLN A O 1
ATOM 796 N N . ALA A 1 100 ? -13.531 17.75 8.461 1 90.81 100 ALA A N 1
ATOM 797 C CA . ALA A 1 100 ? -12.164 17.281 8.672 1 90.81 100 ALA A CA 1
ATOM 798 C C . ALA A 1 100 ? -11.742 16.297 7.582 1 90.81 100 ALA A C 1
ATOM 800 O O . ALA A 1 100 ? -10.555 16.078 7.355 1 90.81 100 ALA A O 1
ATOM 801 N N . THR A 1 101 ? -12.766 15.766 6.891 1 96.69 101 THR A N 1
ATOM 802 C CA . THR A 1 101 ? -12.445 14.672 5.984 1 96.69 101 THR A CA 1
ATOM 803 C C . THR A 1 101 ? -13.109 14.875 4.625 1 96.69 101 THR A C 1
ATOM 805 O O . THR A 1 101 ? -14.297 15.211 4.555 1 96.69 101 THR A O 1
ATOM 808 N N . VAL A 1 102 ? -12.336 14.703 3.596 1 98.25 102 VAL A N 1
ATOM 809 C CA . VAL A 1 102 ? -12.867 14.695 2.236 1 98.25 102 VAL A CA 1
ATOM 810 C C . VAL A 1 102 ? -12.68 13.305 1.622 1 98.25 102 VAL A C 1
ATOM 812 O O . VAL A 1 102 ? -11.57 12.781 1.581 1 98.25 102 VAL A O 1
ATOM 815 N N . ALA A 1 103 ? -13.789 12.797 1.159 1 98.44 103 ALA A N 1
ATOM 816 C CA . ALA A 1 103 ? -13.75 11.477 0.535 1 98.44 103 ALA A CA 1
ATOM 817 C C . ALA A 1 103 ? -13.805 11.594 -0.986 1 98.44 103 ALA A C 1
ATOM 819 O O . ALA A 1 103 ? -14.703 12.227 -1.539 1 98.44 103 ALA A O 1
ATOM 820 N N . LEU A 1 104 ? -12.82 10.969 -1.609 1 98.38 104 LEU A N 1
ATOM 821 C CA . LEU A 1 104 ? -12.797 10.906 -3.066 1 98.38 104 LEU A CA 1
ATOM 822 C C . LEU A 1 104 ? -13.164 9.516 -3.561 1 98.38 104 LEU A C 1
ATOM 824 O O . LEU A 1 104 ? -12.812 8.516 -2.928 1 98.38 104 LEU A O 1
ATOM 828 N N . LYS A 1 105 ? -13.773 9.516 -4.68 1 97.06 105 LYS A N 1
ATOM 829 C CA . LYS A 1 105 ? -14.164 8.242 -5.266 1 97.06 105 LYS A CA 1
ATOM 830 C C . LYS A 1 105 ? -13.477 8.016 -6.609 1 97.06 105 LYS A C 1
ATOM 832 O O . LYS A 1 105 ? -13.344 8.945 -7.41 1 97.06 105 LYS A O 1
ATOM 837 N N . GLY A 1 106 ? -13.062 6.805 -6.789 1 95.81 106 GLY A N 1
ATOM 838 C CA . GLY A 1 106 ? -12.578 6.391 -8.102 1 95.81 106 GLY A CA 1
ATOM 839 C C . GLY A 1 106 ? -11.383 7.188 -8.578 1 95.81 106 GLY A C 1
ATOM 840 O O . GLY A 1 106 ? -11.398 7.734 -9.68 1 95.81 106 GLY A O 1
ATOM 841 N N . VAL A 1 107 ? -10.406 7.184 -7.758 1 97.31 107 VAL A N 1
ATOM 842 C CA . VAL A 1 107 ? -9.234 7.969 -8.141 1 97.31 107 VAL A CA 1
ATOM 843 C C . VAL A 1 107 ? -8.523 7.297 -9.312 1 97.31 107 VAL A C 1
ATOM 845 O O . VAL A 1 107 ? -8.609 6.082 -9.484 1 97.31 107 VAL A O 1
ATOM 848 N N . THR A 1 108 ? -7.934 8.117 -10.203 1 96.31 108 THR A N 1
ATOM 849 C CA . THR A 1 108 ? -7.188 7.652 -11.367 1 96.31 108 THR A CA 1
ATOM 850 C C . THR A 1 108 ? -5.75 8.156 -11.328 1 96.31 108 THR A C 1
ATOM 852 O O . THR A 1 108 ? -5.391 8.961 -10.461 1 96.31 108 THR A O 1
ATOM 855 N N . ARG A 1 109 ? -5.004 7.621 -12.227 1 95.62 109 ARG A N 1
ATOM 856 C CA . ARG A 1 109 ? -3.617 8.062 -12.305 1 95.62 109 ARG A CA 1
ATOM 857 C C . ARG A 1 109 ? -3.533 9.586 -12.422 1 95.62 109 ARG A C 1
ATOM 859 O O . ARG A 1 109 ? -2.629 10.203 -11.859 1 95.62 109 ARG A O 1
ATOM 866 N N . GLU A 1 110 ? -4.5 10.148 -13.055 1 95.75 110 GLU A N 1
ATOM 867 C CA . GLU A 1 110 ? -4.535 11.594 -13.273 1 95.75 110 GLU A CA 1
ATOM 868 C C . GLU A 1 110 ? -4.863 12.344 -11.984 1 95.75 110 GLU A C 1
ATOM 870 O O . GLU A 1 110 ? -4.629 13.547 -11.891 1 95.75 110 GLU A O 1
ATOM 875 N N . THR A 1 111 ? -5.387 11.602 -11.07 1 97.56 111 THR A N 1
ATOM 876 C CA . THR A 1 111 ? -5.707 12.211 -9.781 1 97.56 111 THR A CA 1
ATOM 877 C C . THR A 1 111 ? -4.438 12.484 -8.984 1 97.56 111 THR A C 1
ATOM 879 O O . THR A 1 111 ? -4.445 13.289 -8.047 1 97.56 111 THR A O 1
ATOM 882 N N . SER A 1 112 ? -3.348 11.898 -9.344 1 97.44 112 SER A N 1
ATOM 883 C CA . SER A 1 112 ? -2.088 12.102 -8.633 1 97.44 112 SER A CA 1
ATOM 884 C C . SER A 1 112 ? -1.721 13.578 -8.57 1 97.44 112 SER A C 1
ATOM 886 O O . SER A 1 112 ? -2.008 14.336 -9.492 1 97.44 112 SER A O 1
ATOM 888 N N . GLY A 1 113 ? -1.068 13.953 -7.402 1 97.25 113 GLY A N 1
ATOM 889 C CA . GLY A 1 113 ? -0.633 15.328 -7.246 1 97.25 113 GLY A CA 1
ATOM 890 C C . GLY A 1 113 ? -0.433 15.727 -5.797 1 97.25 113 GLY A C 1
ATOM 891 O O . GLY A 1 113 ? -0.386 14.875 -4.91 1 97.25 113 GLY A O 1
ATOM 892 N N . SER A 1 114 ? -0.234 17 -5.684 1 97.06 114 SER A N 1
ATOM 893 C CA . SER A 1 114 ? -0.092 17.594 -4.355 1 97.06 114 SER A CA 1
ATOM 894 C C . SER A 1 114 ? -1.44 18.047 -3.803 1 97.06 114 SER A C 1
ATOM 896 O O . SER A 1 114 ? -2.123 18.875 -4.406 1 97.06 114 SER A O 1
ATOM 898 N N . PHE A 1 115 ? -1.754 17.469 -2.688 1 97.94 115 PHE A N 1
ATOM 899 C CA . PHE A 1 115 ? -3.01 17.828 -2.039 1 97.94 115 PHE A CA 1
ATOM 900 C C . PHE A 1 115 ? -2.764 18.766 -0.865 1 97.94 115 PHE A C 1
ATOM 902 O O . PHE A 1 115 ? -2.004 18.438 0.049 1 97.94 115 PHE A O 1
ATOM 909 N N . ARG A 1 116 ? -3.445 19.859 -0.956 1 96.5 116 ARG A N 1
ATOM 910 C CA . ARG A 1 116 ? -3.23 20.922 0.025 1 96.5 116 ARG A CA 1
ATOM 911 C C . ARG A 1 116 ? -4.527 21.266 0.741 1 96.5 116 ARG A C 1
ATOM 913 O O . ARG A 1 116 ? -5.57 21.438 0.102 1 96.5 116 ARG A O 1
ATOM 920 N N . CYS A 1 117 ? -4.414 21.312 2.033 1 97.06 117 CYS A N 1
ATOM 921 C CA . CYS A 1 117 ? -5.52 21.766 2.865 1 97.06 117 CYS A CA 1
ATOM 922 C C . CYS A 1 117 ? -5.266 23.188 3.381 1 97.06 117 CYS A C 1
ATOM 924 O O . CYS A 1 117 ? -4.199 23.469 3.932 1 97.06 117 CYS A O 1
ATOM 926 N N . GLU A 1 118 ? -6.219 24.047 3.162 1 95.56 118 GLU A N 1
ATOM 927 C CA . GLU A 1 118 ? -6.129 25.422 3.633 1 95.56 118 GLU A CA 1
ATOM 928 C C . GLU A 1 118 ? -7.211 25.734 4.664 1 95.56 118 GLU A C 1
ATOM 930 O O . GLU A 1 118 ? -8.391 25.484 4.426 1 95.56 118 GLU A O 1
ATOM 935 N N . VAL A 1 119 ? -6.789 26.25 5.789 1 93.31 119 VAL A N 1
ATOM 936 C CA . VAL A 1 119 ? -7.719 26.641 6.848 1 93.31 119 VAL A CA 1
ATOM 937 C C . VAL A 1 119 ? -7.68 28.156 7.031 1 93.31 119 VAL A C 1
ATOM 939 O O . VAL A 1 119 ? -6.602 28.75 7.055 1 93.31 119 VAL A O 1
ATOM 942 N N . MET A 1 120 ? -8.844 28.703 7.113 1 91.81 120 MET A N 1
ATOM 943 C CA . MET A 1 120 ? -8.945 30.141 7.301 1 91.81 120 MET A CA 1
ATOM 944 C C . MET A 1 120 ? -9.797 30.484 8.523 1 91.81 120 MET A C 1
ATOM 946 O O . MET A 1 120 ? -10.898 29.938 8.68 1 91.81 120 MET A O 1
ATOM 950 N N . GLY A 1 121 ? -9.242 31.281 9.352 1 88.06 121 GLY A N 1
ATOM 951 C CA . GLY A 1 121 ? -10 31.797 10.484 1 88.06 121 GLY A CA 1
ATOM 952 C C . GLY A 1 121 ? -10.961 32.906 10.117 1 88.06 121 GLY A C 1
ATOM 953 O O . GLY A 1 121 ? -10.836 33.5 9.055 1 88.06 121 GLY A O 1
ATOM 954 N N . ASP A 1 122 ? -11.898 33.094 10.945 1 86.12 122 ASP A N 1
ATOM 955 C CA . ASP A 1 122 ? -12.891 34.125 10.719 1 86.12 122 ASP A CA 1
ATOM 956 C C . ASP A 1 122 ? -12.391 35.5 11.203 1 86.12 122 ASP A C 1
ATOM 958 O O . ASP A 1 122 ? -11.219 35.625 11.562 1 86.12 122 ASP A O 1
ATOM 962 N N . LYS A 1 123 ? -13.234 36.531 11.062 1 78.88 123 LYS A N 1
ATOM 963 C CA . LYS A 1 123 ? -12.953 37.875 11.555 1 78.88 123 LYS A CA 1
ATOM 964 C C . LYS A 1 123 ? -12.492 37.844 13.008 1 78.88 123 LYS A C 1
ATOM 966 O O . LYS A 1 123 ? -12.922 37 13.781 1 78.88 123 LYS A O 1
ATOM 971 N N . PRO A 1 124 ? -11.555 38.656 13.25 1 74.88 124 PRO A N 1
ATOM 972 C CA . PRO A 1 124 ? -11.078 39.812 12.492 1 74.88 124 PRO A CA 1
ATOM 973 C C . PRO A 1 124 ? -9.75 39.562 11.781 1 74.88 124 PRO A C 1
ATOM 975 O O . PRO A 1 124 ? -9.32 40.375 10.961 1 74.88 124 PRO A O 1
ATOM 978 N N . PHE A 1 125 ? -9.141 38.438 12.055 1 72.56 125 PHE A N 1
ATOM 979 C CA . PHE A 1 125 ? -7.773 38.281 11.586 1 72.56 125 PHE A CA 1
ATOM 980 C C . PHE A 1 125 ? -7.734 37.531 10.266 1 72.56 125 PHE A C 1
ATOM 982 O O . PHE A 1 125 ? -6.805 37.719 9.469 1 72.56 125 PHE A O 1
ATOM 989 N N . PHE A 1 126 ? -8.625 36.781 9.93 1 79.38 126 PHE A N 1
ATOM 990 C CA . PHE A 1 126 ? -8.719 36 8.719 1 79.38 126 PHE A CA 1
ATOM 991 C C . PHE A 1 126 ? -7.402 35.281 8.445 1 79.38 126 PHE A C 1
ATOM 993 O O . PHE A 1 126 ? -6.902 35.281 7.316 1 79.38 126 PHE A O 1
ATOM 1000 N N . GLU A 1 127 ? -6.844 34.812 9.523 1 79.69 127 GLU A N 1
ATOM 1001 C CA . GLU A 1 127 ? -5.582 34.094 9.383 1 79.69 127 GLU A CA 1
ATOM 1002 C C . GLU A 1 127 ? -5.766 32.812 8.547 1 79.69 127 GLU A C 1
ATOM 1004 O O . GLU A 1 127 ? -6.766 32.125 8.688 1 79.69 127 GLU A O 1
ATOM 1009 N N . THR A 1 128 ? -4.777 32.688 7.629 1 85.56 128 THR A N 1
ATOM 1010 C CA . THR A 1 128 ? -4.859 31.547 6.734 1 85.56 128 THR A CA 1
ATOM 1011 C C . THR A 1 128 ? -3.588 30.703 6.824 1 85.56 128 THR A C 1
ATOM 1013 O O . THR A 1 128 ? -2.484 31.25 6.926 1 85.56 128 THR A O 1
ATOM 1016 N N . ASP A 1 129 ? -3.77 29.422 6.949 1 87.5 129 ASP A N 1
ATOM 1017 C CA . ASP A 1 129 ? -2.658 28.484 6.941 1 87.5 129 ASP A CA 1
ATOM 1018 C C . ASP A 1 129 ? -2.959 27.281 6.035 1 87.5 129 ASP A C 1
ATOM 1020 O O . ASP A 1 129 ? -4.125 26.953 5.816 1 87.5 129 ASP A O 1
ATOM 1024 N N . ASP A 1 130 ? -1.872 26.688 5.492 1 90.94 130 ASP A N 1
ATOM 1025 C CA . ASP A 1 130 ? -2.09 25.531 4.625 1 90.94 130 ASP A CA 1
ATOM 1026 C C . ASP A 1 130 ? -0.913 24.562 4.699 1 90.94 130 ASP A C 1
ATOM 1028 O O . ASP A 1 130 ? 0.157 24.906 5.203 1 90.94 130 ASP A O 1
ATOM 1032 N N . HIS A 1 131 ? -1.219 23.391 4.387 1 92.12 131 HIS A N 1
ATOM 1033 C CA . HIS A 1 131 ? -0.208 22.344 4.305 1 92.12 131 HIS A CA 1
ATOM 1034 C C . HIS A 1 131 ? -0.517 21.375 3.172 1 92.12 131 HIS A C 1
ATOM 1036 O O . HIS A 1 131 ? -1.678 21.016 2.947 1 92.12 131 HIS A O 1
ATOM 1042 N N . ALA A 1 132 ? 0.595 20.922 2.512 1 92.88 132 ALA A N 1
ATOM 1043 C CA . ALA A 1 132 ? 0.404 20.062 1.351 1 92.88 132 ALA A CA 1
ATOM 1044 C C . ALA A 1 132 ? 1.117 18.719 1.54 1 92.88 132 ALA A C 1
ATOM 1046 O O . ALA A 1 132 ? 2.184 18.672 2.158 1 92.88 132 ALA A O 1
ATOM 1047 N N . VAL A 1 133 ? 0.491 17.703 1.047 1 94.38 133 VAL A N 1
ATOM 1048 C CA . VAL A 1 133 ? 1.062 16.375 1.031 1 94.38 133 VAL A CA 1
ATOM 1049 C C . VAL A 1 133 ? 0.793 15.703 -0.318 1 94.38 133 VAL A C 1
ATOM 1051 O O . VAL A 1 133 ? -0.273 15.898 -0.909 1 94.38 133 VAL A O 1
ATOM 1054 N N . ASN A 1 134 ? 1.727 14.852 -0.735 1 95.06 134 ASN A N 1
ATOM 1055 C CA . ASN A 1 134 ? 1.596 14.242 -2.053 1 95.06 134 ASN A CA 1
ATOM 1056 C C . ASN A 1 134 ? 0.854 12.914 -1.981 1 95.06 134 ASN A C 1
ATOM 1058 O O . ASN A 1 134 ? 0.977 12.18 -0.998 1 95.06 134 ASN A O 1
ATOM 1062 N N . MET A 1 135 ? 0.125 12.641 -3.004 1 97.19 135 MET A N 1
ATOM 1063 C CA . MET A 1 135 ? -0.486 11.336 -3.24 1 97.19 135 MET A CA 1
ATOM 1064 C C . MET A 1 135 ? -0.194 10.844 -4.656 1 97.19 135 MET A C 1
ATOM 1066 O O . MET A 1 135 ? -0.277 11.617 -5.613 1 97.19 135 MET A O 1
ATOM 1070 N N . THR A 1 136 ? 0.17 9.602 -4.762 1 96.62 136 THR A N 1
ATOM 1071 C CA . THR A 1 136 ? 0.417 9 -6.066 1 96.62 136 THR A CA 1
ATOM 1072 C C . THR A 1 136 ? -0.565 7.867 -6.332 1 96.62 136 THR A C 1
ATOM 1074 O O . THR A 1 136 ? -0.711 6.961 -5.508 1 96.62 136 THR A O 1
ATOM 1077 N N . VAL A 1 137 ? -1.24 7.977 -7.43 1 97.19 137 VAL A N 1
ATOM 1078 C CA . VAL A 1 137 ? -2.137 6.902 -7.848 1 97.19 137 VAL A CA 1
ATOM 1079 C C . VAL A 1 137 ? -1.459 6.051 -8.922 1 97.19 137 VAL A C 1
ATOM 1081 O O . VAL A 1 137 ? -0.928 6.578 -9.898 1 97.19 137 VAL A O 1
ATOM 1084 N N . VAL A 1 138 ? -1.521 4.754 -8.734 1 96.44 138 VAL A N 1
ATOM 1085 C CA . VAL A 1 138 ? -0.804 3.885 -9.664 1 96.44 138 VAL A CA 1
ATOM 1086 C C . VAL A 1 138 ? -1.792 2.975 -10.391 1 96.44 138 VAL A C 1
ATOM 1088 O O . VAL A 1 138 ? -2.879 2.695 -9.875 1 96.44 138 VAL A O 1
ATOM 1091 N N . ASP A 1 139 ? -1.355 2.598 -11.602 1 95.38 139 ASP A N 1
ATOM 1092 C CA . ASP A 1 139 ? -2.057 1.563 -12.359 1 95.38 139 ASP A CA 1
ATOM 1093 C C . ASP A 1 139 ? -1.36 0.212 -12.219 1 95.38 139 ASP A C 1
ATOM 1095 O O . ASP A 1 139 ? -0.146 0.11 -12.398 1 95.38 139 ASP A O 1
ATOM 1099 N N . VAL A 1 140 ? -2.119 -0.718 -11.906 1 94.88 140 VAL A N 1
ATOM 1100 C CA . VAL A 1 140 ? -1.583 -2.072 -11.836 1 94.88 140 VAL A 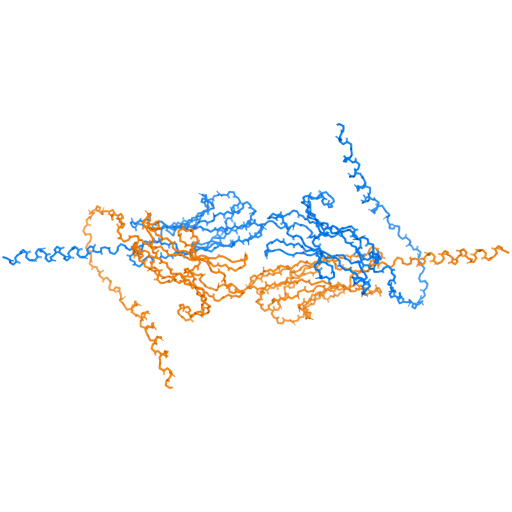CA 1
ATOM 1101 C C . VAL A 1 140 ? -1.96 -2.846 -13.094 1 94.88 140 VAL A C 1
ATOM 1103 O O . VAL A 1 140 ? -2.863 -2.443 -13.828 1 94.88 140 VAL A O 1
ATOM 1106 N N . PRO A 1 141 ? -1.27 -3.949 -13.359 1 93.19 141 PRO A N 1
ATOM 1107 C CA . PRO A 1 141 ? -1.578 -4.688 -14.586 1 93.19 141 PRO A CA 1
ATOM 1108 C C . PRO A 1 141 ? -3.033 -5.148 -14.648 1 93.19 141 PRO A C 1
ATOM 1110 O O . PRO A 1 141 ? -3.557 -5.688 -13.664 1 93.19 141 PRO A O 1
ATOM 1113 N N . SER A 1 142 ? -3.652 -4.934 -15.789 1 89.5 142 SER A N 1
ATOM 1114 C CA . SER A 1 142 ? -5.055 -5.305 -15.961 1 89.5 142 SER A CA 1
ATOM 1115 C C . SER A 1 142 ? -5.207 -6.805 -16.188 1 89.5 142 SER A C 1
ATOM 1117 O O . SER A 1 142 ? -6.301 -7.352 -16.047 1 89.5 142 SER A O 1
ATOM 1119 N N . TRP A 1 143 ? -4.113 -7.371 -16.562 1 89 143 TRP A N 1
ATOM 1120 C CA . TRP A 1 143 ? -4.117 -8.812 -16.766 1 89 143 TRP A CA 1
ATOM 1121 C C . TRP A 1 143 ? -2.73 -9.398 -16.516 1 89 143 TRP A C 1
ATOM 1123 O O . TRP A 1 143 ? -1.73 -8.68 -16.547 1 89 143 TRP A O 1
ATOM 1133 N N . GLY A 1 144 ? -2.732 -10.672 -16.312 1 89.81 144 GLY A N 1
ATOM 1134 C CA . GLY A 1 144 ? -1.478 -11.344 -16.016 1 89.81 144 GLY A CA 1
ATOM 1135 C C . GLY A 1 144 ? -1.058 -11.203 -14.555 1 89.81 144 GLY A C 1
ATOM 1136 O O . GLY A 1 144 ? -1.849 -10.773 -13.711 1 89.81 144 GLY A O 1
ATOM 1137 N N . PRO A 1 145 ? 0.177 -11.547 -14.383 1 92.88 145 PRO A N 1
ATOM 1138 C CA . PRO A 1 145 ? 1.205 -12.07 -15.289 1 92.88 145 PRO A CA 1
ATOM 1139 C C . PRO A 1 145 ? 0.889 -13.477 -15.789 1 92.88 145 PRO A C 1
ATOM 1141 O O . PRO A 1 145 ? 0.107 -14.195 -15.164 1 92.88 145 PRO A O 1
ATOM 1144 N N . GLU A 1 146 ? 1.41 -13.75 -16.969 1 90.81 146 GLU A N 1
ATOM 1145 C CA . GLU A 1 146 ? 1.333 -15.07 -17.594 1 90.81 146 GLU A CA 1
ATOM 1146 C C . GLU A 1 146 ? 2.691 -15.5 -18.141 1 90.81 146 GLU A C 1
ATOM 1148 O O . GLU A 1 146 ? 3.439 -14.68 -18.688 1 90.81 146 GLU A O 1
ATOM 1153 N N . VAL A 1 147 ? 2.977 -16.734 -17.969 1 91.12 147 VAL A N 1
ATOM 1154 C CA . VAL A 1 147 ? 4.254 -17.234 -18.469 1 91.12 147 VAL A CA 1
ATOM 1155 C C . VAL A 1 147 ? 4.047 -17.891 -19.844 1 91.12 147 VAL A C 1
ATOM 1157 O O . VAL A 1 147 ? 3.143 -18.703 -20.016 1 91.12 147 VAL A O 1
ATOM 1160 N N . TRP A 1 148 ? 4.859 -17.484 -20.734 1 86.38 148 TRP A N 1
ATOM 1161 C CA . TRP A 1 148 ? 4.848 -18.016 -22.094 1 86.38 148 TRP A CA 1
ATOM 1162 C C . TRP A 1 148 ? 6.203 -18.625 -22.438 1 86.38 148 TRP A C 1
ATOM 1164 O O . TRP A 1 148 ? 7.211 -18.328 -21.797 1 86.38 148 TRP A O 1
ATOM 1174 N N . GLY A 1 149 ? 6.238 -19.5 -23.531 1 87.31 149 GLY A N 1
ATOM 1175 C CA . GLY A 1 149 ? 7.496 -20.031 -24.016 1 87.31 149 GLY A CA 1
ATOM 1176 C C . GLY A 1 149 ? 7.703 -21.5 -23.641 1 87.31 149 GLY A C 1
ATOM 1177 O O . GLY A 1 149 ? 8.531 -22.188 -24.234 1 87.31 149 GLY A O 1
ATOM 1178 N N . ALA A 1 150 ? 7.113 -21.859 -22.578 1 85 150 ALA A N 1
ATOM 1179 C CA . ALA A 1 150 ? 7.16 -23.266 -22.172 1 85 150 ALA A CA 1
ATOM 1180 C C . ALA A 1 150 ? 5.812 -23.719 -21.625 1 85 150 ALA A C 1
ATOM 1182 O O . ALA A 1 150 ? 5.133 -22.969 -20.922 1 85 150 ALA A O 1
ATOM 1183 N N . ALA A 1 151 ? 5.453 -24.859 -22.062 1 79.62 151 ALA A N 1
ATOM 1184 C CA . ALA A 1 151 ? 4.223 -25.422 -21.516 1 79.62 151 ALA A CA 1
ATOM 1185 C C . ALA A 1 151 ? 4.496 -26.172 -20.203 1 79.62 151 ALA A C 1
ATOM 1187 O O . ALA A 1 151 ? 5.547 -26.797 -20.047 1 79.62 151 ALA A O 1
ATOM 1188 N N . THR A 1 152 ? 3.578 -26 -19.312 1 81.81 152 THR A N 1
ATOM 1189 C CA . THR A 1 152 ? 3.709 -26.766 -18.078 1 81.81 152 THR A CA 1
ATOM 1190 C C . THR A 1 152 ? 3.791 -28.266 -18.359 1 81.81 152 THR A C 1
ATOM 1192 O O . THR A 1 152 ? 3.037 -28.781 -19.188 1 81.81 152 THR A O 1
ATOM 1195 N N . GLY A 1 153 ? 4.699 -28.891 -17.703 1 80.69 153 GLY A N 1
ATOM 1196 C CA . GLY A 1 153 ? 4.891 -30.312 -17.922 1 80.69 153 GLY A CA 1
ATOM 1197 C C . GLY A 1 153 ? 5.859 -30.625 -19.047 1 80.69 153 GLY A C 1
ATOM 1198 O O . GLY A 1 153 ? 6.195 -31.781 -19.281 1 80.69 153 GLY A O 1
ATOM 1199 N N . ALA A 1 154 ? 6.215 -29.562 -19.75 1 83.5 154 ALA A N 1
ATOM 1200 C CA . ALA A 1 154 ? 7.199 -29.781 -20.812 1 83.5 154 ALA A CA 1
ATOM 1201 C C . ALA A 1 154 ? 8.445 -30.484 -20.266 1 83.5 154 ALA A C 1
ATOM 1203 O O . ALA A 1 154 ? 8.859 -30.234 -19.125 1 83.5 154 ALA A O 1
ATOM 1204 N N . ARG A 1 155 ? 8.969 -31.312 -21.078 1 88.75 155 ARG A N 1
ATOM 1205 C CA . ARG A 1 155 ? 10.133 -32.094 -20.672 1 88.75 155 ARG A CA 1
ATOM 1206 C C . ARG A 1 155 ? 11.422 -31.344 -21 1 88.75 155 ARG A C 1
ATOM 1208 O O . ARG A 1 155 ? 11.523 -30.703 -22.047 1 88.75 155 ARG A O 1
ATOM 1215 N N . VAL A 1 156 ? 12.336 -31.484 -20.062 1 92.88 156 VAL A N 1
ATOM 1216 C CA . VAL A 1 156 ? 13.617 -30.812 -20.219 1 92.88 156 VAL A CA 1
ATOM 1217 C C . VAL A 1 156 ? 14.742 -31.672 -19.656 1 92.88 156 VAL A C 1
ATOM 1219 O O . VAL A 1 156 ? 14.531 -32.438 -18.719 1 92.88 156 VAL A O 1
ATOM 1222 N N . ARG A 1 157 ? 15.898 -31.625 -20.281 1 94.38 157 ARG A N 1
ATOM 1223 C CA . ARG A 1 157 ? 17.094 -32.312 -19.797 1 94.38 157 ARG A CA 1
ATOM 1224 C C . ARG A 1 157 ? 18.125 -31.328 -19.281 1 94.38 157 ARG A C 1
ATOM 1226 O O . ARG A 1 157 ? 18.203 -30.188 -19.766 1 94.38 157 ARG A O 1
ATOM 1233 N N . PRO A 1 158 ? 18.891 -31.875 -18.312 1 95.19 158 PRO A N 1
ATOM 1234 C CA . PRO A 1 158 ? 19.984 -31 -17.906 1 95.19 158 PRO A CA 1
ATOM 1235 C C . PRO A 1 158 ? 20.875 -30.578 -19.078 1 95.19 158 PRO A C 1
ATOM 1237 O O . PRO A 1 158 ? 21.156 -31.375 -19.969 1 95.19 158 PRO A O 1
ATOM 1240 N N . GLY A 1 159 ? 21.25 -29.297 -19.062 1 95.06 159 GLY A N 1
ATOM 1241 C CA . GLY A 1 159 ? 22.078 -28.766 -20.141 1 95.06 159 GLY A CA 1
ATOM 1242 C C . GLY A 1 159 ? 21.281 -28.047 -21.219 1 95.06 159 GLY A C 1
ATOM 1243 O O . GLY A 1 159 ? 21.844 -27.281 -22 1 95.06 159 GLY A O 1
ATOM 1244 N N . GLU A 1 160 ? 20.016 -28.312 -21.234 1 95.31 160 GLU A N 1
ATOM 1245 C CA . GLU A 1 160 ? 19.172 -27.656 -22.234 1 95.31 160 GLU A CA 1
ATOM 1246 C C . GLU A 1 160 ? 18.812 -26.234 -21.812 1 95.31 160 GLU A C 1
ATOM 1248 O O . GLU A 1 160 ? 18.656 -25.953 -20.625 1 95.31 160 GLU A O 1
ATOM 1253 N N . VAL A 1 161 ? 18.734 -25.406 -22.781 1 94.81 161 VAL A N 1
ATOM 1254 C CA . VAL A 1 161 ? 18.406 -24 -22.531 1 94.81 161 VAL A CA 1
ATOM 1255 C C . VAL A 1 161 ?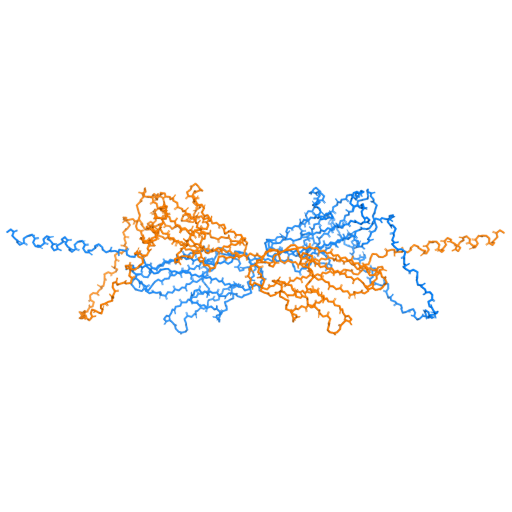 16.891 -23.828 -22.516 1 94.81 161 VAL A C 1
ATOM 1257 O O . VAL A 1 161 ? 16.203 -24.312 -23.422 1 94.81 161 VAL A O 1
ATOM 1260 N N . VAL A 1 162 ? 16.406 -23.25 -21.484 1 94.69 162 VAL A N 1
ATOM 1261 C CA . VAL A 1 162 ? 14.992 -22.938 -21.359 1 94.69 162 VAL A CA 1
ATOM 1262 C C . VAL A 1 162 ? 14.781 -21.422 -21.422 1 94.69 162 VAL A C 1
ATOM 1264 O O . VAL A 1 162 ? 15.453 -20.672 -20.703 1 94.69 162 VAL A O 1
ATOM 1267 N N . ALA A 1 163 ? 13.883 -20.969 -22.312 1 94.06 163 ALA A N 1
ATOM 1268 C CA . ALA A 1 163 ? 13.547 -19.547 -22.438 1 94.06 163 ALA A CA 1
ATOM 1269 C C . ALA A 1 163 ? 12.055 -19.328 -22.234 1 94.06 163 ALA A C 1
ATOM 1271 O O . ALA A 1 163 ? 11.227 -19.891 -22.953 1 94.06 163 ALA A O 1
ATOM 1272 N N . VAL A 1 164 ? 11.742 -18.578 -21.234 1 93.75 164 VAL A N 1
ATOM 1273 C CA . VAL A 1 164 ? 10.344 -18.266 -20.969 1 93.75 164 VAL A CA 1
ATOM 1274 C C . VAL A 1 164 ? 10.164 -16.75 -20.859 1 93.75 164 VAL A C 1
ATOM 1276 O O . VAL A 1 164 ? 11.125 -16.031 -20.609 1 93.75 164 VAL A O 1
ATOM 1279 N N . ARG A 1 165 ? 8.914 -16.312 -21.094 1 92.25 165 ARG A N 1
ATOM 1280 C CA . ARG A 1 165 ? 8.562 -14.906 -21 1 92.25 165 ARG A CA 1
ATOM 1281 C C . ARG A 1 165 ? 7.383 -14.688 -20.062 1 92.25 165 ARG A C 1
ATOM 1283 O O . ARG A 1 165 ? 6.434 -15.469 -20.062 1 92.25 165 ARG A O 1
ATOM 1290 N N . CYS A 1 166 ? 7.527 -13.719 -19.328 1 93.94 166 CYS A N 1
ATOM 1291 C CA . CYS A 1 166 ? 6.441 -13.258 -18.469 1 93.94 166 CYS A CA 1
ATOM 1292 C C . CYS A 1 166 ? 5.758 -12.031 -19.062 1 93.94 166 CYS A C 1
ATOM 1294 O O . CYS A 1 166 ? 6.395 -10.992 -19.25 1 93.94 166 CYS A O 1
ATOM 1296 N N . LEU A 1 167 ? 4.426 -12.227 -19.312 1 91.94 167 LEU A N 1
ATOM 1297 C CA . LEU A 1 167 ? 3.672 -11.141 -19.938 1 91.94 167 LEU A CA 1
ATOM 1298 C C . LEU A 1 167 ? 2.578 -10.633 -19 1 91.94 167 LEU A C 1
ATOM 1300 O O . LEU A 1 167 ? 1.93 -11.43 -18.312 1 91.94 167 LEU A O 1
ATOM 1304 N N . MET A 1 168 ? 2.428 -9.367 -18.984 1 93.44 168 MET A N 1
ATOM 1305 C CA . MET A 1 168 ? 1.35 -8.758 -18.203 1 93.44 168 MET A CA 1
ATOM 1306 C C . MET A 1 168 ? 0.903 -7.441 -18.844 1 93.44 168 MET A C 1
ATOM 1308 O O . MET A 1 168 ? 1.59 -6.902 -19.703 1 93.44 168 MET A O 1
ATOM 1312 N N . GLY A 1 169 ? -0.298 -7.012 -18.438 1 91.81 169 GLY A N 1
ATOM 1313 C CA . GLY A 1 169 ? -0.796 -5.738 -18.938 1 91.81 169 GLY A CA 1
ATOM 1314 C C . GLY A 1 169 ? 0.054 -4.559 -18.516 1 91.81 169 GLY A C 1
ATOM 1315 O O . GLY A 1 169 ? 0.913 -4.691 -17.641 1 91.81 169 GLY A O 1
ATOM 1316 N N . PRO A 1 170 ? -0.241 -3.469 -19.156 1 91.06 170 PRO A N 1
ATOM 1317 C CA . PRO A 1 170 ? 0.51 -2.268 -18.781 1 91.06 170 PRO A CA 1
ATOM 1318 C C . PRO A 1 170 ? 0.186 -1.782 -17.375 1 91.06 170 PRO A C 1
ATOM 1320 O O . PRO A 1 170 ? -0.923 -2.004 -16.875 1 91.06 170 PRO A O 1
ATOM 1323 N N . SER A 1 171 ? 1.181 -1.277 -16.734 1 92.62 171 SER A N 1
ATOM 1324 C CA . SER A 1 171 ? 1.052 -0.624 -15.438 1 92.62 171 SER A CA 1
ATOM 1325 C C . SER A 1 171 ? 1.845 0.678 -15.391 1 92.62 171 SER A C 1
ATOM 1327 O O . SER A 1 171 ? 2.723 0.905 -16.219 1 92.62 171 SER A O 1
ATOM 1329 N N . ASP A 1 172 ? 1.519 1.52 -14.547 1 91.38 172 ASP A N 1
ATOM 1330 C CA . ASP A 1 172 ? 2.219 2.785 -14.352 1 91.38 172 ASP A CA 1
ATOM 1331 C C . ASP A 1 172 ? 2.389 3.092 -12.867 1 91.38 172 ASP A C 1
ATOM 1333 O O . ASP A 1 172 ? 1.419 3.42 -12.18 1 91.38 172 ASP A O 1
ATOM 1337 N N . PRO A 1 173 ? 3.514 3.1 -12.398 1 91.12 173 PRO A N 1
ATOM 1338 C CA . PRO A 1 173 ? 4.77 2.775 -13.078 1 91.12 173 PRO A CA 1
ATOM 1339 C C . PRO A 1 173 ? 4.836 1.322 -13.547 1 91.12 173 PRO A C 1
ATOM 1341 O O . PRO A 1 173 ? 3.994 0.508 -13.156 1 91.12 173 PRO A O 1
ATOM 1344 N N . PRO A 1 174 ? 5.801 1.048 -14.422 1 91.56 174 PRO A N 1
ATOM 1345 C CA . PRO A 1 174 ? 5.941 -0.349 -14.844 1 91.56 174 PRO A CA 1
ATOM 1346 C C . PRO A 1 174 ? 6.23 -1.289 -13.672 1 91.56 174 PRO A C 1
ATOM 1348 O O . PRO A 1 174 ? 6.969 -0.926 -12.75 1 91.56 174 PRO A O 1
ATOM 1351 N N . ALA A 1 175 ? 5.625 -2.445 -13.781 1 93.62 175 ALA A N 1
ATOM 1352 C CA . ALA A 1 175 ? 5.812 -3.424 -12.711 1 93.62 175 ALA A CA 1
ATOM 1353 C C . ALA A 1 175 ? 7.262 -3.889 -12.641 1 93.62 175 ALA A C 1
ATOM 1355 O O . ALA A 1 175 ? 7.926 -4.039 -13.672 1 93.62 175 ALA A O 1
ATOM 1356 N N . ASP A 1 176 ? 7.691 -4.062 -11.414 1 93 176 ASP A N 1
ATOM 1357 C CA . ASP A 1 176 ? 8.977 -4.723 -11.203 1 93 176 ASP A CA 1
ATOM 1358 C C . ASP A 1 176 ? 8.859 -6.234 -11.383 1 93 176 ASP A C 1
ATOM 1360 O O . ASP A 1 176 ? 8.086 -6.887 -10.68 1 93 176 ASP A O 1
ATOM 1364 N N . VAL A 1 177 ? 9.656 -6.766 -12.305 1 93.69 177 VAL A N 1
ATOM 1365 C CA . VAL A 1 177 ? 9.547 -8.195 -12.586 1 93.69 177 VAL A CA 1
ATOM 1366 C C . VAL A 1 177 ? 10.828 -8.906 -12.164 1 93.69 177 VAL A C 1
ATOM 1368 O O . VAL A 1 177 ? 11.93 -8.445 -12.461 1 93.69 177 VAL A O 1
ATOM 1371 N N . SER A 1 178 ? 10.664 -9.969 -11.438 1 94.56 178 SER A N 1
ATOM 1372 C CA . SER A 1 178 ? 11.781 -10.828 -11.062 1 94.56 178 SER A CA 1
ATOM 1373 C C . SER A 1 178 ? 11.445 -12.297 -11.289 1 94.56 178 SER A C 1
ATOM 1375 O O . SER A 1 178 ? 10.281 -12.656 -11.453 1 94.56 178 SER A O 1
ATOM 1377 N N . TRP A 1 179 ? 12.531 -13.094 -11.344 1 96.12 179 TRP A N 1
ATOM 1378 C CA . TRP A 1 179 ? 12.352 -14.516 -11.609 1 96.12 179 TRP A CA 1
ATOM 1379 C C . TRP A 1 179 ? 13 -15.367 -10.523 1 96.12 179 TRP A C 1
ATOM 1381 O O . TRP A 1 179 ? 14.062 -15.008 -10 1 96.12 179 TRP A O 1
ATOM 1391 N N . THR A 1 180 ? 12.367 -16.438 -10.242 1 95.69 180 THR A N 1
ATOM 1392 C CA . THR A 1 180 ? 12.969 -17.453 -9.375 1 95.69 180 THR A CA 1
ATOM 1393 C C . THR A 1 180 ? 12.883 -18.844 -10.016 1 95.69 180 THR A C 1
ATOM 1395 O O . THR A 1 180 ? 11.977 -19.109 -10.805 1 95.69 180 THR A O 1
ATOM 1398 N N . VAL A 1 181 ? 13.867 -19.641 -9.742 1 95.38 181 VAL A N 1
ATOM 1399 C CA . VAL A 1 181 ? 13.875 -21.047 -10.102 1 95.38 181 VAL A CA 1
ATOM 1400 C C . VAL A 1 181 ? 13.852 -21.906 -8.836 1 95.38 181 VAL A C 1
ATOM 1402 O O . VAL A 1 181 ? 14.781 -21.859 -8.031 1 95.38 181 VAL A O 1
ATOM 1405 N N . ASN A 1 182 ? 12.781 -22.625 -8.742 1 92.75 182 ASN A N 1
ATOM 1406 C CA . ASN A 1 182 ? 12.578 -23.422 -7.543 1 92.75 182 ASN A CA 1
ATOM 1407 C C . ASN A 1 182 ? 12.672 -22.578 -6.277 1 92.75 182 ASN A C 1
ATOM 1409 O O . ASN A 1 182 ? 13.32 -22.969 -5.305 1 92.75 182 ASN A O 1
ATOM 1413 N N . GLY A 1 183 ? 12.18 -21.344 -6.355 1 89.69 183 GLY A N 1
ATOM 1414 C CA . GLY A 1 183 ? 12.102 -20.484 -5.184 1 89.69 183 GLY A CA 1
ATOM 1415 C C . GLY A 1 183 ? 13.344 -19.641 -4.98 1 89.69 183 GLY A C 1
ATOM 1416 O O . GLY A 1 183 ? 13.352 -18.734 -4.141 1 89.69 183 GLY A O 1
ATOM 1417 N N . GLU A 1 184 ? 14.344 -19.938 -5.754 1 93.25 184 GLU A N 1
ATOM 1418 C CA . GLU A 1 184 ? 15.586 -19.172 -5.656 1 93.25 184 GLU A CA 1
ATOM 1419 C C . GLU A 1 184 ? 15.695 -18.172 -6.797 1 93.25 184 GLU A C 1
ATOM 1421 O O . GLU A 1 184 ? 15.328 -18.469 -7.938 1 93.25 184 GLU A O 1
ATOM 1426 N N . ALA A 1 185 ? 16.328 -17.078 -6.445 1 95.12 185 ALA A N 1
ATOM 1427 C CA . ALA A 1 185 ? 16.438 -16.016 -7.438 1 95.12 185 ALA A CA 1
ATOM 1428 C C . ALA A 1 185 ? 17.266 -16.469 -8.641 1 95.12 185 ALA A C 1
ATOM 1430 O O . ALA A 1 185 ? 18.328 -17.062 -8.484 1 95.12 185 ALA A O 1
ATOM 1431 N N . ALA A 1 186 ? 16.672 -16.141 -9.773 1 94.25 186 ALA A N 1
ATOM 1432 C CA . ALA A 1 186 ? 17.422 -16.422 -11 1 94.25 186 ALA A CA 1
ATOM 1433 C C . ALA A 1 186 ? 18.609 -15.469 -11.156 1 94.25 186 ALA A C 1
ATOM 1435 O O . ALA A 1 186 ? 18.562 -14.344 -10.656 1 94.25 186 ALA A O 1
ATOM 1436 N N . PRO A 1 187 ? 19.641 -15.922 -11.82 1 90.25 187 PRO A N 1
ATOM 1437 C CA . PRO A 1 187 ? 20.75 -15 -12.078 1 90.25 187 PRO A CA 1
ATOM 1438 C C . PRO A 1 187 ? 20.328 -13.75 -12.844 1 90.25 187 PRO A C 1
ATOM 1440 O O . PRO A 1 187 ? 19.609 -13.859 -13.844 1 90.25 187 PRO A O 1
ATOM 1443 N N . PRO A 1 188 ? 20.812 -12.711 -12.289 1 88 188 PRO A N 1
ATOM 1444 C CA . PRO A 1 188 ? 20.359 -11.461 -12.922 1 88 188 PRO A CA 1
ATOM 1445 C C . PRO A 1 188 ? 20.719 -11.383 -14.398 1 88 188 PRO A C 1
ATOM 1447 O O . PRO A 1 188 ? 20 -10.766 -15.18 1 88 188 PRO A O 1
ATOM 1450 N N . GLU A 1 189 ? 21.781 -11.945 -14.758 1 89.19 189 GLU A N 1
ATOM 1451 C CA . GLU A 1 189 ? 22.219 -11.891 -16.141 1 89.19 189 GLU A CA 1
ATOM 1452 C C . GLU A 1 189 ? 21.281 -12.672 -17.062 1 89.19 189 GLU A C 1
ATOM 1454 O O . GLU A 1 189 ? 21.266 -12.445 -18.281 1 89.19 189 GLU A O 1
ATOM 1459 N N . ALA A 1 190 ? 20.516 -13.547 -16.5 1 90.88 190 ALA A N 1
ATOM 1460 C CA . ALA A 1 190 ? 19.625 -14.398 -17.281 1 90.88 190 ALA A CA 1
ATOM 1461 C C . ALA A 1 190 ? 18.281 -13.719 -17.516 1 90.88 190 ALA A C 1
ATOM 1463 O O . ALA A 1 190 ? 17.422 -14.266 -18.219 1 90.88 190 ALA A O 1
ATOM 1464 N N . VAL A 1 191 ? 18.125 -12.578 -16.938 1 88.31 191 VAL A N 1
ATOM 1465 C CA . VAL A 1 191 ? 16.828 -11.906 -17 1 88.31 191 VAL A CA 1
ATOM 1466 C C . VAL A 1 191 ? 16.922 -10.68 -17.891 1 88.31 191 VAL A C 1
ATOM 1468 O O . VAL A 1 191 ? 17.844 -9.867 -17.75 1 88.31 191 VAL A O 1
ATOM 1471 N N . ASP A 1 192 ? 16.016 -10.641 -18.781 1 84.88 192 ASP A N 1
ATOM 1472 C CA . ASP A 1 192 ? 15.898 -9.477 -19.656 1 84.88 192 ASP A CA 1
ATOM 1473 C C . ASP A 1 192 ? 14.523 -8.828 -19.531 1 84.88 192 ASP A C 1
ATOM 1475 O O . ASP A 1 192 ? 13.5 -9.5 -19.656 1 84.88 192 ASP A O 1
ATOM 1479 N N . LEU A 1 193 ? 14.656 -7.594 -19.141 1 76.75 193 LEU A N 1
ATOM 1480 C CA . LEU A 1 193 ? 13.414 -6.836 -19.031 1 76.75 193 LEU A CA 1
ATOM 1481 C C . LEU A 1 193 ? 13.156 -6.031 -20.297 1 76.75 193 LEU A C 1
ATOM 1483 O O . LEU A 1 193 ? 14.047 -5.324 -20.781 1 76.75 193 LEU A O 1
ATOM 1487 N N . ARG A 1 194 ? 12 -6.371 -20.859 1 69.94 194 ARG A N 1
ATOM 1488 C CA . ARG A 1 194 ? 11.625 -5.633 -22.062 1 69.94 194 ARG A CA 1
ATOM 1489 C C . ARG A 1 194 ? 10.336 -4.848 -21.844 1 69.94 194 ARG A C 1
ATOM 1491 O O . ARG A 1 194 ? 9.367 -5.371 -21.297 1 69.94 194 ARG A O 1
ATOM 1498 N N . PRO A 1 195 ? 10.461 -3.496 -22.031 1 66.88 195 PRO A N 1
ATOM 1499 C CA . PRO A 1 195 ? 9.211 -2.742 -21.938 1 66.88 195 PRO A CA 1
ATOM 1500 C C . PRO A 1 195 ? 8.062 -3.389 -22.719 1 66.88 195 PRO A C 1
ATOM 1502 O O . PRO A 1 195 ? 8.172 -4.547 -23.125 1 66.88 195 PRO A O 1
ATOM 1505 N N . LEU A 1 196 ? 7.23 -2.416 -23.516 1 62.25 196 LEU A N 1
ATOM 1506 C CA . LEU A 1 196 ? 5.949 -2.699 -24.156 1 62.25 196 LEU A CA 1
ATOM 1507 C C . LEU A 1 196 ? 6.113 -3.758 -25.234 1 62.25 196 LEU A C 1
ATOM 1509 O O . LEU A 1 196 ? 6.941 -3.609 -26.141 1 62.25 196 LEU A O 1
ATOM 1513 N N . ALA A 1 197 ? 5.746 -4.926 -24.703 1 64.88 197 ALA A N 1
ATOM 1514 C CA . ALA A 1 197 ? 5.68 -6.023 -25.672 1 64.88 197 ALA A CA 1
ATOM 1515 C C . ALA A 1 197 ? 4.238 -6.305 -26.078 1 64.88 197 ALA A C 1
ATOM 1517 O O . ALA A 1 197 ? 3.299 -5.812 -25.453 1 64.88 197 ALA A O 1
ATOM 1518 N N . ARG A 1 198 ? 4.039 -6.504 -27.359 1 63.22 198 ARG A N 1
ATOM 1519 C CA . ARG A 1 198 ? 2.705 -6.961 -27.75 1 63.22 198 ARG A CA 1
ATOM 1520 C C . ARG A 1 198 ? 2.398 -8.32 -27.125 1 63.22 198 ARG A C 1
ATOM 1522 O O . ARG A 1 198 ? 3.18 -9.266 -27.281 1 63.22 198 ARG A O 1
ATOM 1529 N N . GLY A 1 199 ? 1.515 -8.289 -26.109 1 60.34 199 GLY A N 1
ATOM 1530 C CA . GLY A 1 199 ? 1.068 -9.516 -25.484 1 60.34 199 GLY A CA 1
ATOM 1531 C C . GLY A 1 199 ? 0.276 -10.414 -26.406 1 60.34 199 GLY A C 1
ATOM 1532 O O . GLY A 1 199 ? 0.272 -10.211 -27.625 1 60.34 199 GLY A O 1
ATOM 1533 N N . PRO A 1 200 ? -0.401 -11.375 -25.734 1 62.38 200 PRO A N 1
ATOM 1534 C CA . PRO A 1 200 ? -1.32 -12.211 -26.5 1 62.38 200 PRO A CA 1
ATOM 1535 C C . PRO A 1 200 ? -2.512 -11.43 -27.047 1 62.38 200 PRO A C 1
ATOM 1537 O O . PRO A 1 200 ? -2.979 -10.484 -26.422 1 62.38 200 PRO A O 1
ATOM 1540 N N . ARG A 1 201 ? -2.924 -11.891 -28.219 1 65 201 ARG A N 1
ATOM 1541 C CA . ARG A 1 201 ? -4.102 -11.367 -28.906 1 65 201 ARG A CA 1
ATOM 1542 C C . ARG A 1 201 ? -3.945 -9.883 -29.203 1 65 201 ARG A C 1
ATOM 1544 O O . ARG A 1 201 ? -4.914 -9.125 -29.141 1 65 201 ARG A O 1
ATOM 1551 N N . GLY A 1 202 ? -2.672 -9.484 -29.078 1 68.69 202 GLY A N 1
ATOM 1552 C CA . GLY A 1 202 ? -2.416 -8.109 -29.484 1 68.69 202 GLY A CA 1
ATOM 1553 C C . GLY A 1 202 ? -2.518 -7.117 -28.344 1 68.69 202 GLY A C 1
ATOM 1554 O O . GLY A 1 202 ? -2.414 -5.906 -28.562 1 68.69 202 GLY A O 1
ATOM 1555 N N . ARG A 1 203 ? -2.639 -7.684 -27.297 1 78.19 203 ARG A N 1
ATOM 1556 C CA . ARG A 1 203 ? -2.756 -6.777 -26.156 1 78.19 203 ARG A CA 1
ATOM 1557 C C . ARG A 1 203 ? -1.4 -6.18 -25.797 1 78.19 203 ARG A C 1
ATOM 1559 O O . ARG A 1 203 ? -0.374 -6.855 -25.891 1 78.19 203 ARG A O 1
ATOM 1566 N N . LEU A 1 204 ? -1.465 -4.809 -25.531 1 84 204 LEU A N 1
ATOM 1567 C CA . LEU A 1 204 ? -0.253 -4.18 -25.016 1 84 204 LEU A CA 1
ATOM 1568 C C . LEU A 1 204 ? 0.189 -4.836 -23.719 1 84 204 LEU A C 1
ATOM 1570 O O . LEU A 1 204 ? -0.64 -5.129 -22.844 1 84 204 LEU A O 1
ATOM 1574 N N . ALA A 1 205 ? 1.472 -5.281 -23.766 1 88.12 205 ALA A N 1
ATOM 1575 C CA . ALA A 1 205 ? 1.942 -6.023 -22.609 1 88.12 205 ALA A CA 1
ATOM 1576 C C . ALA A 1 205 ? 3.357 -5.602 -22.219 1 88.12 205 ALA A C 1
ATOM 1578 O O . ALA A 1 205 ? 4.137 -5.172 -23.078 1 88.12 205 ALA A O 1
ATOM 1579 N N . GLN A 1 206 ? 3.568 -5.621 -20.922 1 90.62 206 GLN A N 1
ATOM 1580 C CA . GLN A 1 206 ? 4.93 -5.637 -20.391 1 90.62 206 GLN A CA 1
ATOM 1581 C C . GLN A 1 206 ? 5.5 -7.051 -20.375 1 90.62 206 GLN A C 1
ATOM 1583 O O . GLN A 1 206 ? 4.781 -8.016 -20.109 1 90.62 206 GLN A O 1
ATOM 1588 N N . ALA A 1 207 ? 6.832 -7.094 -20.766 1 91.5 207 ALA A N 1
ATOM 1589 C CA . ALA A 1 207 ? 7.391 -8.438 -20.891 1 91.5 207 ALA A CA 1
ATOM 1590 C C . ALA A 1 207 ? 8.758 -8.531 -20.219 1 91.5 207 ALA A C 1
ATOM 1592 O O . ALA A 1 207 ? 9.516 -7.559 -20.203 1 91.5 207 ALA A O 1
ATOM 1593 N N . SER A 1 208 ? 9.023 -9.617 -19.625 1 93.31 208 SER A N 1
ATOM 1594 C CA . SER A 1 208 ? 10.328 -10.016 -19.109 1 93.31 208 SER A CA 1
ATOM 1595 C C . SER A 1 208 ? 10.695 -11.422 -19.547 1 93.31 208 SER A C 1
ATOM 1597 O O . SER A 1 208 ? 9.867 -12.336 -19.5 1 93.31 208 SER A O 1
ATOM 1599 N N . GLU A 1 209 ? 11.906 -11.578 -19.984 1 93.5 209 GLU A N 1
ATOM 1600 C CA . GLU A 1 209 ? 12.336 -12.883 -20.469 1 93.5 209 GLU A CA 1
ATOM 1601 C C . GLU A 1 209 ? 13.398 -13.5 -19.562 1 93.5 209 GLU A C 1
ATOM 1603 O O . GLU A 1 209 ? 14.289 -12.797 -19.078 1 93.5 209 GLU A O 1
ATOM 1608 N N . LEU A 1 210 ? 13.25 -14.695 -19.281 1 95.44 210 LEU A N 1
ATOM 1609 C CA . LEU A 1 210 ? 14.242 -15.492 -18.578 1 95.44 210 LEU A CA 1
ATOM 1610 C C . LEU A 1 210 ? 14.836 -16.562 -19.484 1 95.44 210 LEU A C 1
ATOM 1612 O O . LEU A 1 210 ? 14.102 -17.328 -20.109 1 95.44 210 LEU A O 1
ATOM 1616 N N . ARG A 1 211 ? 16.156 -16.562 -19.609 1 95.06 211 ARG A N 1
ATOM 1617 C CA . ARG A 1 211 ? 16.875 -17.594 -20.359 1 95.06 211 ARG A CA 1
ATOM 1618 C C . ARG A 1 211 ? 17.906 -18.281 -19.484 1 95.06 211 ARG A C 1
ATOM 1620 O O . ARG A 1 211 ? 18.891 -17.656 -19.062 1 95.06 211 ARG A O 1
ATOM 1627 N N . VAL A 1 212 ? 17.672 -19.516 -19.234 1 95.25 212 VAL A N 1
ATOM 1628 C CA . VAL A 1 212 ? 18.594 -20.234 -18.359 1 95.25 212 VAL A CA 1
ATOM 1629 C C . VAL A 1 212 ? 18.844 -21.641 -18.906 1 95.25 212 VAL A C 1
ATOM 1631 O O . VAL A 1 212 ? 18.047 -22.156 -19.672 1 95.25 212 VAL A O 1
ATOM 1634 N N . THR A 1 213 ? 19.969 -22.156 -18.469 1 95.19 213 THR A N 1
ATOM 1635 C CA . THR A 1 213 ? 20.266 -23.547 -18.766 1 95.19 213 THR A CA 1
ATOM 1636 C C . THR A 1 213 ? 19.891 -24.438 -17.594 1 95.19 213 THR A C 1
ATOM 1638 O O . THR A 1 213 ? 20.312 -24.219 -16.469 1 95.19 213 THR A O 1
ATOM 1641 N N . ALA A 1 214 ? 19.062 -25.453 -17.953 1 95.56 214 ALA A N 1
ATOM 1642 C CA . ALA A 1 214 ? 18.625 -26.375 -16.906 1 95.56 214 ALA A CA 1
ATOM 1643 C C . ALA A 1 214 ? 19.828 -27.125 -16.312 1 95.56 214 ALA A C 1
ATOM 1645 O O . ALA A 1 214 ? 20.672 -27.625 -17.047 1 95.56 214 ALA A O 1
ATOM 1646 N N . THR A 1 215 ? 19.875 -27.094 -14.992 1 95.44 215 THR A N 1
ATOM 1647 C CA . THR A 1 215 ? 20.969 -27.797 -14.32 1 95.44 215 THR A CA 1
ATOM 1648 C C . THR A 1 215 ? 20.469 -29.078 -13.656 1 95.44 215 THR A C 1
ATOM 1650 O O . THR A 1 215 ? 19.266 -29.234 -13.438 1 95.44 215 THR A O 1
ATOM 1653 N N . GLU A 1 216 ? 21.406 -30 -13.352 1 94.56 216 GLU A N 1
ATOM 1654 C CA . GLU A 1 216 ? 21.062 -31.219 -12.633 1 94.56 216 GLU A CA 1
ATOM 1655 C C . GLU A 1 216 ? 20.5 -30.906 -11.25 1 94.56 216 GLU A C 1
ATOM 1657 O O . GLU A 1 216 ? 19.609 -31.609 -10.773 1 94.56 216 GLU A O 1
ATOM 1662 N N . GLU A 1 217 ? 21.031 -29.875 -10.719 1 94.88 217 GLU A N 1
ATOM 1663 C CA . GLU A 1 217 ? 20.594 -29.469 -9.383 1 94.88 217 GLU A CA 1
ATOM 1664 C C . GLU A 1 217 ? 19.141 -29.031 -9.383 1 94.88 217 GLU A C 1
ATOM 1666 O O . GLU A 1 217 ? 18.375 -29.406 -8.492 1 94.88 217 GLU A O 1
ATOM 1671 N N . TRP A 1 218 ? 18.734 -28.281 -10.375 1 94.56 218 TRP A N 1
ATOM 1672 C CA . TRP A 1 218 ? 17.375 -27.781 -10.453 1 94.56 218 TRP A CA 1
ATOM 1673 C C . TRP A 1 218 ? 16.391 -28.922 -10.695 1 94.56 218 TRP A C 1
ATOM 1675 O O . TRP A 1 218 ? 15.242 -28.875 -10.227 1 94.56 218 TRP A O 1
ATOM 1685 N N . LEU A 1 219 ? 16.844 -29.969 -11.375 1 93.44 219 LEU A N 1
ATOM 1686 C CA . LEU A 1 219 ? 15.969 -31.062 -11.773 1 93.44 219 LEU A CA 1
ATOM 1687 C C . LEU A 1 219 ? 16.156 -32.281 -10.859 1 93.44 219 LEU A C 1
ATOM 1689 O O . LEU A 1 219 ? 15.688 -33.375 -11.172 1 93.44 219 LEU A O 1
ATOM 1693 N N . ALA A 1 220 ? 16.812 -32.062 -9.766 1 91.5 220 ALA A N 1
ATOM 1694 C CA . ALA A 1 220 ? 17.156 -33.156 -8.859 1 91.5 220 ALA A CA 1
ATOM 1695 C C . ALA A 1 220 ? 15.906 -33.844 -8.328 1 91.5 220 ALA A C 1
ATOM 1697 O O . ALA A 1 220 ? 15.922 -35.062 -8.062 1 91.5 220 ALA A O 1
ATOM 1698 N N . ARG A 1 221 ? 14.844 -33.125 -8.234 1 86.62 221 ARG A N 1
ATOM 1699 C CA . ARG A 1 221 ? 13.602 -33.688 -7.699 1 86.62 221 ARG A CA 1
ATOM 1700 C C . ARG A 1 221 ? 12.617 -34 -8.82 1 86.62 221 ARG A C 1
ATOM 1702 O O . ARG A 1 221 ? 11.414 -34.094 -8.594 1 86.62 221 ARG A O 1
ATOM 1709 N N . GLY A 1 222 ? 13.07 -34.031 -10.016 1 86.62 222 GLY A N 1
ATOM 1710 C CA . GLY A 1 222 ? 12.289 -34.469 -11.148 1 86.62 222 GLY A CA 1
ATOM 1711 C C . GLY A 1 222 ? 11.641 -33.344 -11.914 1 86.62 222 GLY A C 1
ATOM 1712 O O . GLY A 1 222 ? 11.133 -33.531 -13.023 1 86.62 222 GLY A O 1
ATOM 1713 N N . ALA A 1 223 ? 11.531 -32.25 -11.242 1 87.94 223 ALA A N 1
ATOM 1714 C CA . ALA A 1 223 ? 10.898 -31.094 -11.898 1 87.94 223 ALA A CA 1
ATOM 1715 C C . ALA A 1 223 ? 11.508 -29.781 -11.422 1 87.94 223 ALA A C 1
ATOM 1717 O O . ALA A 1 223 ? 12.117 -29.719 -10.352 1 87.94 223 ALA A O 1
ATOM 1718 N N . MET A 1 224 ? 11.492 -28.797 -12.234 1 91.94 224 MET A N 1
ATOM 1719 C CA . MET A 1 224 ? 11.883 -27.453 -11.844 1 91.94 224 MET A CA 1
ATOM 1720 C C . MET A 1 224 ? 10.773 -26.453 -12.156 1 91.94 224 MET A C 1
ATOM 1722 O O . MET A 1 224 ? 10.07 -26.594 -13.164 1 91.94 224 MET A O 1
ATOM 1726 N N . THR A 1 225 ? 10.609 -25.516 -11.328 1 91.56 225 THR A N 1
ATOM 1727 C CA . THR A 1 225 ? 9.555 -24.516 -11.484 1 91.56 225 THR A CA 1
ATOM 1728 C C . THR A 1 225 ? 10.156 -23.125 -11.672 1 91.56 225 THR A C 1
ATOM 1730 O O . THR A 1 225 ? 10.984 -22.688 -10.867 1 91.56 225 THR A O 1
ATOM 1733 N N . LEU A 1 226 ? 9.766 -22.531 -12.773 1 95.19 226 LEU A N 1
ATOM 1734 C CA . LEU A 1 226 ? 10.117 -21.141 -13.031 1 95.19 226 LEU A CA 1
ATOM 1735 C C . LEU A 1 226 ? 8.977 -20.203 -12.633 1 95.19 226 LEU A C 1
ATOM 1737 O O . LEU A 1 226 ? 7.836 -20.406 -13.047 1 95.19 226 LEU A O 1
ATOM 1741 N N . THR A 1 227 ? 9.305 -19.234 -11.836 1 95.06 227 THR A N 1
ATOM 1742 C CA . THR A 1 227 ? 8.258 -18.344 -11.336 1 95.06 227 THR A CA 1
ATOM 1743 C C . THR A 1 227 ? 8.602 -16.891 -11.633 1 95.06 227 THR A C 1
ATOM 1745 O O . THR A 1 227 ? 9.711 -16.438 -11.328 1 95.06 227 THR A O 1
ATOM 1748 N N . CYS A 1 228 ? 7.684 -16.234 -12.188 1 96.06 228 CYS A N 1
ATOM 1749 C CA . CYS A 1 228 ? 7.801 -14.797 -12.398 1 96.06 228 CYS A CA 1
ATOM 1750 C C . CYS A 1 228 ? 7.016 -14.023 -11.344 1 96.06 228 CYS A C 1
ATOM 1752 O O . CYS A 1 228 ? 5.863 -14.352 -11.062 1 96.06 228 CYS A O 1
ATOM 1754 N N . HIS A 1 229 ? 7.676 -13.008 -10.758 1 95.44 229 HIS A N 1
ATOM 1755 C CA . HIS A 1 229 ? 7.062 -12.148 -9.758 1 95.44 229 HIS A CA 1
ATOM 1756 C C . HIS A 1 229 ? 6.855 -10.734 -10.297 1 95.44 229 HIS A C 1
ATOM 1758 O O . HIS A 1 229 ? 7.805 -10.094 -10.75 1 95.44 229 HIS A O 1
ATOM 1764 N N . ALA A 1 230 ? 5.613 -10.312 -10.266 1 95.88 230 ALA A N 1
ATOM 1765 C CA . ALA A 1 230 ? 5.285 -8.945 -10.664 1 95.88 230 ALA A CA 1
ATOM 1766 C C . ALA A 1 230 ? 4.848 -8.117 -9.453 1 95.88 230 ALA A C 1
ATOM 1768 O O . ALA A 1 230 ? 3.949 -8.523 -8.711 1 95.88 230 ALA A O 1
ATOM 1769 N N . GLN A 1 231 ? 5.5 -6.949 -9.359 1 94.88 231 GLN A N 1
ATOM 1770 C CA . GLN A 1 231 ? 5.207 -6.121 -8.195 1 94.88 231 GLN A CA 1
ATOM 1771 C C . GLN A 1 231 ? 5.098 -4.648 -8.578 1 94.88 231 GLN A C 1
ATOM 1773 O O . GLN A 1 231 ? 5.863 -4.16 -9.414 1 94.88 231 GLN A O 1
ATOM 1778 N N . VAL A 1 232 ? 4.039 -4.016 -8.039 1 94.38 232 VAL A N 1
ATOM 1779 C CA . VAL A 1 232 ? 3.902 -2.564 -8.117 1 94.38 232 VAL A CA 1
ATOM 1780 C C . VAL A 1 232 ? 3.799 -1.98 -6.707 1 94.38 232 VAL A C 1
ATOM 1782 O O . VAL A 1 232 ? 2.734 -2.025 -6.086 1 94.38 232 VAL A O 1
ATOM 1785 N N . SER A 1 233 ? 4.891 -1.325 -6.281 1 91.31 233 SER A N 1
ATOM 1786 C CA . SER A 1 233 ? 4.941 -0.813 -4.918 1 91.31 233 SER A CA 1
ATOM 1787 C C . SER A 1 233 ? 4.469 -1.862 -3.916 1 91.31 233 SER A C 1
ATOM 1789 O O . SER A 1 233 ? 4.789 -3.045 -4.051 1 91.31 233 SER A O 1
ATOM 1791 N N . SER A 1 234 ? 3.838 -1.453 -2.9 1 90.75 234 SER A N 1
ATOM 1792 C CA . SER A 1 234 ? 3.338 -2.377 -1.888 1 90.75 234 SER A CA 1
ATOM 1793 C C . SER A 1 234 ? 1.854 -2.664 -2.088 1 90.75 234 SER A C 1
ATOM 1795 O O . SER A 1 234 ? 1.224 -3.314 -1.251 1 90.75 234 SER A O 1
ATOM 1797 N N . VAL A 1 235 ? 1.382 -2.279 -3.23 1 91.56 235 VAL A N 1
ATOM 1798 C CA . VAL A 1 235 ? -0.067 -2.363 -3.381 1 91.56 235 VAL A CA 1
ATOM 1799 C C . VAL A 1 235 ? -0.426 -3.551 -4.27 1 91.56 235 VAL A C 1
ATOM 1801 O O . VAL A 1 235 ? -1.584 -3.973 -4.316 1 91.56 235 VAL A O 1
ATOM 1804 N N . TYR A 1 236 ? 0.566 -4.102 -4.996 1 93.69 236 TYR A N 1
ATOM 1805 C CA . TYR A 1 236 ? 0.269 -5.184 -5.93 1 93.69 236 TYR A CA 1
ATOM 1806 C C . TYR A 1 236 ? 1.406 -6.195 -5.969 1 93.69 236 TYR A C 1
ATOM 1808 O O . TYR A 1 236 ? 2.576 -5.82 -6.07 1 93.69 236 TYR A O 1
ATOM 1816 N N . HIS A 1 237 ? 1.026 -7.469 -5.957 1 96.19 237 HIS A N 1
ATOM 1817 C CA . HIS A 1 237 ? 1.958 -8.57 -6.152 1 96.19 237 HIS A CA 1
ATOM 1818 C C . HIS A 1 237 ? 1.253 -9.789 -6.742 1 96.19 237 HIS A C 1
ATOM 1820 O O . HIS A 1 237 ? 0.241 -10.242 -6.203 1 96.19 237 HIS A O 1
ATOM 1826 N N . ALA A 1 238 ? 1.779 -10.219 -7.809 1 96.12 238 ALA A N 1
ATOM 1827 C CA . ALA A 1 238 ? 1.24 -11.406 -8.477 1 96.12 238 ALA A CA 1
ATOM 1828 C C . ALA A 1 238 ? 2.359 -12.273 -9.039 1 96.12 238 ALA A C 1
ATOM 1830 O O . ALA A 1 238 ? 3.438 -11.773 -9.367 1 96.12 238 ALA A O 1
ATOM 1831 N N . THR A 1 239 ? 2.082 -13.508 -9.109 1 96.25 239 THR A N 1
ATOM 1832 C CA . THR A 1 239 ? 3.07 -14.445 -9.641 1 96.25 239 THR A CA 1
ATOM 1833 C C . THR A 1 239 ? 2.473 -15.281 -10.766 1 96.25 239 THR A C 1
ATOM 1835 O O . THR A 1 239 ? 1.251 -15.398 -10.883 1 96.25 239 THR A O 1
ATOM 1838 N N . ALA A 1 240 ? 3.307 -15.688 -11.633 1 94.88 240 ALA A N 1
ATOM 1839 C CA . ALA A 1 240 ? 3.002 -16.719 -12.633 1 94.88 240 ALA A CA 1
ATOM 1840 C C . ALA A 1 240 ? 4.109 -17.766 -12.703 1 94.88 240 ALA A C 1
ATOM 1842 O O . ALA A 1 240 ? 5.293 -17.422 -12.594 1 94.88 240 ALA A O 1
ATOM 1843 N N . ASN A 1 241 ? 3.77 -18.969 -12.805 1 92.06 241 ASN A N 1
ATOM 1844 C CA . ASN A 1 241 ? 4.809 -20 -12.781 1 92.06 241 ASN A CA 1
ATOM 1845 C C . ASN A 1 241 ? 4.543 -21.094 -13.82 1 92.06 241 ASN A C 1
ATOM 1847 O O . ASN A 1 241 ? 3.412 -21.266 -14.273 1 92.06 241 ASN A O 1
ATOM 1851 N N . VAL A 1 242 ? 5.594 -21.734 -14.25 1 90.62 242 VAL A N 1
ATOM 1852 C CA . VAL A 1 242 ? 5.574 -22.891 -15.133 1 90.62 242 VAL A CA 1
ATOM 1853 C C . VAL A 1 242 ? 6.508 -23.969 -14.594 1 90.62 242 VAL A C 1
ATOM 1855 O O . VAL A 1 242 ? 7.59 -23.672 -14.086 1 90.62 242 VAL A O 1
ATOM 1858 N N . THR A 1 243 ? 6.023 -25.188 -14.641 1 88.56 243 THR A N 1
ATOM 1859 C CA . THR A 1 243 ? 6.816 -26.312 -14.148 1 88.56 243 THR A CA 1
ATOM 1860 C C . THR A 1 243 ? 7.258 -27.219 -15.297 1 88.56 243 THR A C 1
ATOM 1862 O O . THR A 1 243 ? 6.434 -27.641 -16.109 1 88.56 243 THR A O 1
ATOM 1865 N N . LEU A 1 244 ? 8.539 -27.422 -15.344 1 90.38 244 LEU A N 1
ATOM 1866 C CA . LEU A 1 244 ? 9.117 -28.328 -16.328 1 90.38 244 LEU A CA 1
ATOM 1867 C C . LEU A 1 244 ? 9.547 -29.641 -15.664 1 90.38 244 LEU A C 1
ATOM 1869 O O . LEU A 1 244 ? 10.031 -29.641 -14.531 1 90.38 244 LEU A O 1
ATOM 1873 N N . VAL A 1 245 ? 9.414 -30.719 -16.406 1 87.31 245 VAL A N 1
ATOM 1874 C CA . VAL A 1 245 ? 9.68 -32.031 -15.828 1 87.31 245 VAL A CA 1
ATOM 1875 C C . VAL A 1 245 ? 10.914 -32.656 -16.484 1 87.31 245 VAL A C 1
ATOM 1877 O O . VAL A 1 245 ? 11.148 -32.469 -17.672 1 87.31 245 VAL A O 1
ATOM 1880 N N . HIS A 1 246 ? 11.672 -33.312 -15.633 1 89.94 246 HIS A N 1
ATOM 1881 C CA . HIS A 1 246 ? 12.844 -34.031 -16.125 1 89.94 246 HIS A CA 1
ATOM 1882 C C . HIS A 1 246 ? 12.461 -35.062 -17.188 1 89.94 246 HIS A C 1
ATOM 1884 O O . HIS A 1 246 ? 11.578 -35.875 -16.953 1 89.94 246 HIS A O 1
ATOM 1890 N N . SER A 1 247 ? 13.086 -35.062 -18.297 1 86.12 247 SER A N 1
ATOM 1891 C CA . SER A 1 247 ? 12.758 -35.938 -19.438 1 86.12 247 SER A CA 1
ATOM 1892 C C . SER A 1 247 ? 12.875 -37.406 -19.062 1 86.12 247 SER A C 1
ATOM 1894 O O . SER A 1 247 ? 12.109 -38.25 -19.547 1 86.12 247 SER A O 1
ATOM 1896 N N . ASP A 1 248 ? 13.797 -37.781 -18.188 1 82.44 248 ASP A N 1
ATOM 1897 C CA . ASP A 1 248 ? 14.055 -39.188 -17.859 1 82.44 248 ASP A CA 1
ATOM 1898 C C . ASP A 1 248 ? 13.375 -39.562 -16.547 1 82.44 248 ASP A C 1
ATOM 1900 O O . ASP A 1 248 ? 13.602 -40.656 -16.016 1 82.44 248 ASP A O 1
ATOM 1904 N N . TRP A 1 249 ? 12.602 -38.719 -15.93 1 74.69 249 TRP A N 1
ATOM 1905 C CA . TRP A 1 249 ? 11.938 -39.031 -14.664 1 74.69 249 TRP A CA 1
ATOM 1906 C C . TRP A 1 249 ? 10.797 -40 -14.867 1 74.69 249 TRP A C 1
ATOM 1908 O O . TRP A 1 249 ? 10.008 -39.875 -15.805 1 74.69 249 TRP A O 1
ATOM 1918 N N . PRO A 1 250 ? 10.891 -41.156 -13.969 1 64.69 250 PRO A N 1
ATOM 1919 C CA . PRO A 1 250 ? 9.844 -42.188 -14.148 1 64.69 250 PRO A CA 1
ATOM 1920 C C . PRO A 1 250 ? 8.445 -41.656 -13.852 1 64.69 250 PRO A C 1
ATOM 1922 O O . PRO A 1 250 ? 8.266 -40.875 -12.914 1 64.69 250 PRO A O 1
ATOM 1925 N N . GLN A 1 251 ? 7.668 -41.375 -14.672 1 57.22 251 GLN A N 1
ATOM 1926 C CA . GLN A 1 251 ? 6.293 -40.969 -14.414 1 57.22 251 GLN A CA 1
ATOM 1927 C C . GLN A 1 251 ? 5.504 -42.094 -13.742 1 57.22 251 GLN A C 1
ATOM 1929 O O . GLN A 1 251 ? 5.699 -43.281 -14.07 1 57.22 251 GLN A O 1
ATOM 1934 N N . PRO A 1 252 ? 5.055 -41.938 -12.523 1 48.97 252 PRO A N 1
ATOM 1935 C CA . PRO A 1 252 ? 4.312 -43.031 -11.93 1 48.97 252 PRO A CA 1
ATOM 1936 C C . PRO A 1 252 ? 3.408 -43.75 -12.938 1 48.97 252 PRO A C 1
ATOM 1938 O O . PRO A 1 252 ? 2.828 -43.094 -13.812 1 48.97 252 PRO A O 1
ATOM 1941 N N . ALA A 1 253 ? 3.561 -45 -13.133 1 39.84 253 ALA A N 1
ATOM 1942 C CA . ALA A 1 253 ? 2.732 -45.906 -13.914 1 39.84 253 ALA A CA 1
ATOM 1943 C C . ALA A 1 253 ? 1.248 -45.625 -13.703 1 39.84 253 ALA A C 1
ATOM 1945 O O . ALA A 1 253 ? 0.837 -45.188 -12.625 1 39.84 253 ALA A O 1
ATOM 1946 N N . GLU A 1 254 ? 0.455 -45.156 -14.727 1 39.09 254 GLU A N 1
ATOM 1947 C CA . GLU A 1 254 ? -0.998 -45.281 -14.648 1 39.09 254 GLU A CA 1
ATOM 1948 C C . GLU A 1 254 ? -1.401 -46.406 -13.695 1 39.09 254 GLU A C 1
ATOM 1950 O O . GLU A 1 254 ? -0.818 -47.5 -13.727 1 39.09 254 GLU A O 1
ATOM 1955 N N . PHE A 1 255 ? -1.825 -46.094 -12.539 1 34.28 255 PHE A N 1
ATOM 1956 C CA . PHE A 1 255 ? -2.482 -47.25 -11.938 1 34.28 255 PHE A CA 1
ATOM 1957 C C . PHE A 1 255 ? -3.133 -48.125 -13 1 34.28 255 PHE A C 1
ATOM 1959 O O . PHE A 1 255 ? -3.955 -47.656 -13.789 1 34.28 255 PHE A O 1
ATOM 1966 N N . GLY A 1 256 ? -2.625 -49.062 -13.484 1 31.77 256 GLY A N 1
ATOM 1967 C CA . GLY A 1 256 ? -3.275 -50.094 -14.297 1 31.77 256 GLY A CA 1
ATOM 1968 C C . GLY A 1 256 ? -4.723 -50.312 -13.914 1 31.77 256 GLY A C 1
ATOM 1969 O O . GLY A 1 256 ? -5.031 -50.531 -12.742 1 31.77 256 GLY A O 1
ATOM 1970 N N . TRP A 1 257 ? -5.855 -49.781 -14.688 1 31.55 257 TRP A N 1
ATOM 1971 C CA . TRP A 1 257 ? -7.246 -50.25 -14.664 1 31.55 257 TRP A CA 1
ATOM 1972 C C . TRP A 1 257 ? -7.332 -51.719 -14.336 1 31.55 257 TRP A C 1
ATOM 1974 O O . TRP A 1 257 ? -6.645 -52.531 -14.945 1 31.55 257 TRP A O 1
ATOM 1984 N N . PHE A 1 258 ? -7.672 -52.094 -13.266 1 29.2 258 PHE A N 1
ATOM 1985 C CA . PHE A 1 258 ? -8.43 -53.312 -13.359 1 29.2 258 PHE A CA 1
ATOM 1986 C C . PHE A 1 258 ? -9.461 -53.25 -14.477 1 29.2 258 PHE A C 1
ATOM 1988 O O . PHE A 1 258 ? -10.188 -52.25 -14.594 1 29.2 258 PHE A O 1
ATOM 1995 N N . SER A 1 259 ? -9.297 -53.906 -15.625 1 26.7 259 SER A N 1
ATOM 1996 C CA . SER A 1 259 ? -10.164 -54.25 -16.75 1 26.7 259 SER A CA 1
ATOM 1997 C C . SER A 1 259 ? -11.609 -54.438 -16.297 1 26.7 259 SER A C 1
ATOM 1999 O O . SER A 1 259 ? -12 -55.5 -15.859 1 26.7 259 SER A O 1
ATOM 2001 N N . ALA A 1 260 ? -12.305 -53.562 -15.57 1 25.72 260 ALA A N 1
ATOM 2002 C CA . ALA A 1 260 ? -13.711 -53.906 -15.781 1 25.72 260 ALA A CA 1
ATOM 2003 C C . ALA A 1 260 ? -14.047 -53.938 -17.266 1 25.72 260 ALA A C 1
ATOM 2005 O O . ALA A 1 260 ? -13.305 -53.375 -18.094 1 25.72 260 ALA A O 1
ATOM 2006 N N . GLY A 1 261 ? -15.289 -54.531 -17.719 1 24.69 261 GLY A N 1
ATOM 2007 C CA . GLY A 1 261 ? -15.898 -54.844 -19 1 24.69 261 GLY A CA 1
ATOM 2008 C C . GLY A 1 261 ? -15.859 -53.719 -20 1 24.69 261 GLY A C 1
ATOM 2009 O O . GLY A 1 261 ? -15.664 -52.562 -19.609 1 24.69 261 GLY A O 1
ATOM 2010 N N . GLY A 1 262 ? -15.781 -54 -21.281 1 23.8 262 GLY A N 1
ATOM 2011 C CA . GLY A 1 262 ? -15.633 -53.5 -22.641 1 23.8 262 GLY A CA 1
ATOM 2012 C C . GLY A 1 262 ? -16.562 -52.344 -22.969 1 23.8 262 GLY A C 1
ATOM 2013 O O . GLY A 1 262 ? -17.719 -52.562 -23.344 1 23.8 262 GLY A O 1
ATOM 2014 N N . CYS A 1 263 ? -16.766 -51.344 -22.047 1 24.42 263 CYS A N 1
ATOM 2015 C CA . CYS A 1 263 ? -17.703 -50.469 -22.75 1 24.42 263 CYS A CA 1
ATOM 2016 C C . CYS A 1 263 ? -17.141 -50.031 -24.094 1 24.42 263 CYS A C 1
ATOM 2018 O O . CYS A 1 263 ? -15.938 -49.781 -24.219 1 24.42 263 CYS A O 1
ATOM 2020 N N . ARG A 1 264 ? -17.859 -50.375 -25.156 1 25.97 264 ARG A N 1
ATOM 2021 C CA . ARG A 1 264 ? -17.75 -50.156 -26.594 1 25.97 264 ARG A CA 1
ATOM 2022 C C . ARG A 1 264 ? -17.531 -48.688 -26.922 1 25.97 264 ARG A C 1
ATOM 2024 O O . ARG A 1 264 ? -18.312 -47.812 -26.5 1 25.97 264 ARG A O 1
ATOM 2031 N N . PRO A 1 265 ? -16.281 -48.25 -27.234 1 24.81 265 PRO A N 1
ATOM 2032 C CA . PRO A 1 265 ? -15.719 -46.938 -27.594 1 24.81 265 PRO A CA 1
ATOM 2033 C C . PRO A 1 265 ? -16.438 -46.281 -28.781 1 24.81 265 PRO A C 1
ATOM 2035 O O . PRO A 1 265 ? -15.906 -45.344 -29.375 1 24.81 265 PRO A O 1
ATOM 2038 N N . ASP A 1 266 ? -17.625 -46.656 -29.062 1 21.06 266 ASP A N 1
ATOM 2039 C CA . ASP A 1 266 ? -17.938 -46.219 -30.406 1 21.06 266 ASP A CA 1
ATOM 2040 C C . ASP A 1 266 ? -17.75 -44.688 -30.531 1 21.06 266 ASP A C 1
ATOM 2042 O O . ASP A 1 266 ? -17.234 -44.219 -31.547 1 21.06 266 ASP A O 1
ATOM 2046 N N . GLN A 1 267 ? -18.672 -43.906 -29.922 1 21.42 267 GLN A N 1
ATOM 2047 C CA . GLN A 1 267 ? -19.078 -42.719 -30.672 1 21.42 267 GLN A CA 1
ATOM 2048 C C . GLN A 1 267 ? -18.031 -41.625 -30.531 1 21.42 267 GLN A C 1
ATOM 2050 O O . GLN A 1 267 ? -17.812 -41.094 -29.438 1 21.42 267 GLN A O 1
ATOM 2055 N N . ALA A 1 268 ? -16.984 -41.531 -31.344 1 23.94 268 ALA A N 1
ATOM 2056 C CA . ALA A 1 268 ? -15.867 -40.656 -31.688 1 23.94 268 ALA A CA 1
ATOM 2057 C C . ALA A 1 268 ? -16.328 -39.188 -31.828 1 23.94 268 ALA A C 1
ATOM 2059 O O . ALA A 1 268 ? -17.031 -38.844 -32.781 1 23.94 268 ALA A O 1
ATOM 2060 N N . VAL A 1 269 ? -16.875 -38.625 -30.766 1 24.72 269 VAL A N 1
ATOM 2061 C CA . VAL A 1 269 ? -17.234 -37.25 -31.047 1 24.72 269 VAL A CA 1
ATOM 2062 C C . VAL A 1 269 ? -15.984 -36.469 -31.453 1 24.72 269 VAL A C 1
ATOM 2064 O O . VAL A 1 269 ? -14.914 -36.625 -30.859 1 24.72 269 VAL A O 1
ATOM 2067 N N . GLY A 1 270 ? -15.812 -36.031 -32.719 1 21.16 270 GLY A N 1
ATOM 2068 C CA . GLY A 1 270 ? -14.945 -35.281 -33.594 1 21.16 270 GLY A CA 1
ATOM 2069 C C . GLY A 1 270 ? -14.469 -33.969 -32.969 1 21.16 270 GLY A C 1
ATOM 2070 O O . GLY A 1 270 ? -15.203 -33 -32.969 1 21.16 270 GLY A O 1
ATOM 2071 N N . VAL A 1 271 ? -13.867 -34.031 -31.875 1 23.28 271 VAL A N 1
ATOM 2072 C CA . VAL A 1 271 ? -13.43 -32.75 -31.297 1 23.28 271 VAL A CA 1
ATOM 2073 C C . VAL A 1 271 ? -12.453 -32.062 -32.25 1 23.28 271 VAL A C 1
ATOM 2075 O O . VAL A 1 271 ? -11.531 -32.688 -32.781 1 23.28 271 VAL A O 1
ATOM 2078 N N . ASP A 1 272 ? -12.797 -30.938 -32.875 1 22.73 272 ASP A N 1
ATOM 2079 C CA . ASP A 1 272 ? -12.297 -30.125 -34 1 22.73 272 ASP A CA 1
ATOM 2080 C C . ASP A 1 272 ? -10.875 -29.625 -33.719 1 22.73 272 ASP A C 1
ATOM 2082 O O . ASP A 1 272 ? -10.578 -29.156 -32.625 1 22.73 272 ASP A O 1
ATOM 2086 N N . GLU A 1 273 ? -9.789 -30.047 -34.344 1 28.73 273 GLU A N 1
ATOM 2087 C CA . GLU A 1 273 ? -8.383 -29.797 -34.688 1 28.73 273 GLU A CA 1
ATOM 2088 C C . GLU A 1 273 ? -8.125 -28.312 -34.906 1 28.73 273 GLU A C 1
ATOM 2090 O O . GLU A 1 273 ? -6.973 -27.875 -35 1 28.73 273 GLU A O 1
ATOM 2095 N N . ARG A 1 274 ? -9.078 -27.562 -35.344 1 28.3 274 ARG A N 1
ATOM 2096 C CA . ARG A 1 274 ? -8.953 -26.234 -35.938 1 28.3 274 ARG A CA 1
ATOM 2097 C C . ARG A 1 274 ? -8.477 -25.203 -34.938 1 28.3 274 ARG A C 1
ATOM 2099 O O . ARG A 1 274 ? -7.93 -24.172 -35.281 1 28.3 274 ARG A O 1
ATOM 2106 N N . LEU A 1 275 ? -8.727 -25.391 -33.688 1 26.38 275 LEU A N 1
ATOM 2107 C CA . LEU A 1 275 ? -8.461 -24.25 -32.812 1 26.38 275 LEU A CA 1
ATOM 2108 C C . LEU A 1 275 ? -6.977 -24.141 -32.5 1 26.38 275 LEU A C 1
ATOM 2110 O O . LEU A 1 275 ? -6.457 -23.031 -32.375 1 26.38 275 LEU A O 1
ATOM 2114 N N . ASN A 1 276 ? -6.211 -25.188 -32.5 1 26.67 276 ASN A N 1
ATOM 2115 C CA . ASN A 1 276 ? -4.793 -25.094 -32.188 1 26.67 276 ASN A CA 1
ATOM 2116 C C . ASN A 1 276 ? -3.988 -24.5 -33.312 1 26.67 276 ASN A C 1
ATOM 2118 O O . ASN A 1 276 ? -2.971 -23.844 -33.094 1 26.67 276 ASN A O 1
ATOM 2122 N N . LYS A 1 277 ? -4.227 -24.75 -34.594 1 33.84 277 LYS A N 1
ATOM 2123 C CA . LYS A 1 277 ? -3.49 -24.281 -35.781 1 33.84 277 LYS A CA 1
ATOM 2124 C C . LYS A 1 277 ? -3.537 -22.75 -35.875 1 33.84 277 LYS A C 1
ATOM 2126 O O . LYS A 1 277 ? -2.555 -22.125 -36.281 1 33.84 277 LYS A O 1
ATOM 2131 N N . ARG A 1 278 ? -4.633 -22.141 -35.562 1 33.44 278 ARG A N 1
ATOM 2132 C CA . ARG A 1 278 ? -4.77 -20.688 -35.75 1 33.44 278 ARG A CA 1
ATOM 2133 C C . ARG A 1 278 ? -3.82 -19.938 -34.812 1 33.44 278 ARG A C 1
ATOM 2135 O O . ARG A 1 278 ? -3.379 -18.828 -35.156 1 33.44 278 ARG A O 1
ATOM 2142 N N . ARG A 1 279 ? -3.406 -20.531 -33.75 1 32.28 279 ARG A N 1
ATOM 2143 C CA . ARG A 1 279 ? -2.531 -19.844 -32.812 1 32.28 279 ARG A CA 1
ATOM 2144 C C . ARG A 1 279 ? -1.093 -19.828 -33.312 1 32.28 279 ARG A C 1
ATOM 2146 O O . ARG A 1 279 ? -0.399 -18.812 -33.188 1 32.28 279 ARG A O 1
ATOM 2153 N N . CYS A 1 280 ? -0.662 -20.812 -34.031 1 35.25 280 CYS A N 1
ATOM 2154 C CA . CYS A 1 280 ? 0.684 -20.875 -34.594 1 35.25 280 CYS A CA 1
ATOM 2155 C C . CYS A 1 280 ? 0.81 -19.938 -35.781 1 35.25 280 CYS A C 1
ATOM 2157 O O . CYS A 1 280 ? 1.83 -19.266 -35.938 1 35.25 280 CYS A O 1
ATOM 2159 N N . GLU A 1 281 ? -0.174 -19.922 -36.75 1 40.06 281 GLU A N 1
ATOM 2160 C CA . GLU A 1 281 ? -0.07 -19.125 -37.969 1 40.06 281 GLU A CA 1
ATOM 2161 C C . GLU A 1 281 ? -0.02 -17.625 -37.656 1 40.06 281 GLU A C 1
ATOM 2163 O O . GLU A 1 281 ? 0.731 -16.875 -38.281 1 40.06 281 GLU A O 1
ATOM 2168 N N . GLU A 1 282 ? -0.656 -17.25 -36.656 1 39.28 282 GLU A N 1
ATOM 2169 C CA . GLU A 1 282 ? -0.638 -15.836 -36.312 1 39.28 282 GLU A CA 1
ATOM 2170 C C . GLU A 1 282 ? 0.729 -15.414 -35.781 1 39.28 282 GLU A C 1
ATOM 2172 O O . GLU A 1 282 ? 1.198 -14.312 -36.062 1 39.28 282 GLU A O 1
ATOM 2177 N N . TYR A 1 283 ? 1.576 -16.297 -35.281 1 38.19 283 TYR A N 1
ATOM 2178 C CA . TYR A 1 283 ? 2.941 -16.016 -34.844 1 38.19 283 TYR A CA 1
ATOM 2179 C C . TYR A 1 283 ? 3.873 -15.867 -36.062 1 38.19 283 TYR A C 1
ATOM 2181 O O . TYR A 1 283 ? 4.688 -14.945 -36.094 1 38.19 283 TYR A O 1
ATOM 2189 N N . GLU A 1 284 ? 3.744 -16.781 -37 1 39.56 284 GLU A N 1
ATOM 2190 C CA . GLU A 1 284 ? 4.609 -16.688 -38.156 1 39.56 284 GLU A CA 1
ATOM 2191 C C . GLU A 1 284 ? 4.336 -15.414 -38.969 1 39.56 284 GLU A C 1
ATOM 2193 O O . GLU A 1 284 ? 5.266 -14.758 -39.438 1 39.56 284 GLU A O 1
ATOM 2198 N N . GLU A 1 285 ? 3.115 -15.062 -39.125 1 39.81 285 GLU A N 1
ATOM 2199 C CA . GLU A 1 285 ? 2.799 -13.859 -39.875 1 39.81 285 GLU A CA 1
ATOM 2200 C C . GLU A 1 285 ? 3.361 -12.617 -39.219 1 39.81 285 GLU A C 1
ATOM 2202 O O . GLU A 1 285 ? 3.852 -11.703 -39.875 1 39.81 285 GLU A O 1
ATOM 2207 N N . PHE A 1 286 ? 3.533 -12.578 -37.969 1 35.25 286 PHE A N 1
ATOM 2208 C CA . PHE A 1 286 ? 4.117 -11.484 -37.188 1 35.25 286 PHE A CA 1
ATOM 2209 C C . PHE A 1 286 ? 5.621 -11.398 -37.438 1 35.25 286 PHE A C 1
ATOM 2211 O O . PHE A 1 286 ? 6.152 -10.305 -37.656 1 35.25 286 PHE A O 1
ATOM 2218 N N . GLN A 1 287 ? 6.352 -12.359 -37.656 1 33.72 287 GLN A N 1
ATOM 2219 C CA . GLN A 1 287 ? 7.766 -12.328 -38.031 1 33.72 287 GLN A CA 1
ATOM 2220 C C . GLN A 1 287 ? 7.961 -11.781 -39.438 1 33.72 287 GLN A C 1
ATOM 2222 O O . GLN A 1 287 ? 8.906 -11.031 -39.688 1 33.72 287 GLN A O 1
ATOM 2227 N N . ARG A 1 288 ? 7.168 -12.18 -40.375 1 38.69 288 ARG A N 1
ATOM 2228 C CA . ARG A 1 288 ? 7.359 -11.789 -41.781 1 38.69 288 ARG A CA 1
ATOM 2229 C C . ARG A 1 288 ? 7.098 -10.297 -41.969 1 38.69 288 ARG A C 1
ATOM 2231 O O . ARG A 1 288 ? 7.762 -9.641 -42.781 1 38.69 288 ARG A O 1
ATOM 2238 N N . ALA A 1 289 ? 6.164 -9.742 -41.281 1 36.84 289 ALA A N 1
ATOM 2239 C CA . ALA A 1 289 ? 5.867 -8.328 -41.5 1 36.84 289 ALA A CA 1
ATOM 2240 C C . ALA A 1 289 ? 7.016 -7.445 -41.031 1 36.84 289 ALA A C 1
ATOM 2242 O O . ALA A 1 289 ? 7.203 -6.332 -41.531 1 36.84 289 ALA A O 1
ATOM 2243 N N . LYS A 1 290 ? 7.906 -7.762 -40.219 1 38.03 290 LYS A N 1
ATOM 2244 C CA . LYS A 1 290 ? 9.07 -6.969 -39.844 1 38.03 290 LYS A CA 1
ATOM 2245 C C . LYS A 1 290 ? 10.125 -6.977 -40.938 1 38.03 290 LYS A C 1
ATOM 2247 O O . LYS A 1 290 ? 10.898 -6.023 -41.094 1 38.03 290 LYS A O 1
ATOM 2252 N N . CYS A 1 291 ? 10.18 -7.953 -41.719 1 36.5 291 CYS A N 1
ATOM 2253 C CA . CYS A 1 291 ? 11.273 -7.941 -42.656 1 36.5 291 CYS A CA 1
ATOM 2254 C C . CYS A 1 291 ? 10.977 -6.992 -43.812 1 36.5 291 CYS A C 1
ATOM 2256 O O . CYS A 1 291 ? 11.883 -6.59 -44.562 1 36.5 291 CYS A O 1
ATOM 2258 N N . GLY A 1 292 ? 9.719 -6.754 -44.25 1 36.31 292 GLY A N 1
ATOM 2259 C CA . GLY A 1 292 ? 9.539 -6.07 -45.531 1 36.31 292 GLY A CA 1
ATOM 2260 C C . GLY A 1 292 ? 9.695 -4.562 -45.406 1 36.31 292 GLY A C 1
ATOM 2261 O O . GLY A 1 292 ? 9.539 -3.848 -46.406 1 36.31 292 GLY A O 1
ATOM 2262 N N . GLY A 1 293 ? 9.617 -3.971 -44.219 1 28.48 293 GLY A N 1
ATOM 2263 C CA . GLY A 1 293 ? 9.461 -2.535 -44.406 1 28.48 293 GLY A CA 1
ATOM 2264 C C . GLY A 1 293 ? 10.75 -1.845 -44.812 1 28.48 293 GLY A C 1
ATOM 2265 O O . GLY A 1 293 ? 10.805 -0.615 -44.875 1 28.48 293 GLY A O 1
ATOM 2266 N N . LYS A 1 294 ? 11.906 -2.611 -44.781 1 33.59 294 LYS A N 1
ATOM 2267 C CA . LYS A 1 294 ? 13.023 -1.73 -45.094 1 33.59 294 LYS A CA 1
ATOM 2268 C C . LYS A 1 294 ? 13.109 -1.499 -46.594 1 33.59 294 LYS A C 1
ATOM 2270 O O . LYS A 1 294 ? 14.062 -0.887 -47.094 1 33.59 294 LYS A O 1
ATOM 2275 N N . ARG A 1 295 ? 12.086 -1.623 -47.5 1 25.09 295 ARG A N 1
ATOM 2276 C CA . ARG A 1 295 ? 12.492 -0.892 -48.688 1 25.09 295 ARG A CA 1
ATOM 2277 C C . ARG A 1 295 ? 12.156 0.59 -48.562 1 25.09 295 ARG A C 1
ATOM 2279 O O . ARG A 1 295 ? 11.117 0.953 -48.031 1 25.09 295 ARG A O 1
ATOM 2286 N N . MET B 1 1 ? 9.734 -66 -43.312 1 46.28 1 MET B N 1
ATOM 2287 C CA . MET B 1 1 ? 10.477 -64.75 -43.094 1 46.28 1 MET B CA 1
ATOM 2288 C C . MET B 1 1 ? 9.523 -63.594 -43.031 1 46.28 1 MET B C 1
ATOM 2290 O O . MET B 1 1 ? 9.914 -62.5 -42.594 1 46.28 1 MET B O 1
ATOM 2294 N N . GLU B 1 2 ? 8.25 -63.781 -43.562 1 61.44 2 GLU B N 1
ATOM 2295 C CA . GLU B 1 2 ? 7.262 -62.719 -43.656 1 61.44 2 GLU B CA 1
ATOM 2296 C C . GLU B 1 2 ? 6.523 -62.531 -42.312 1 61.44 2 GLU B C 1
ATOM 2298 O O . GLU B 1 2 ? 6.008 -61.469 -42.031 1 61.44 2 GLU B O 1
ATOM 2303 N N . GLY B 1 3 ? 6.434 -63.594 -41.562 1 59.69 3 GLY B N 1
ATOM 2304 C CA . GLY B 1 3 ? 5.668 -63.562 -40.312 1 59.69 3 GLY B CA 1
ATOM 2305 C C . GLY B 1 3 ? 6.359 -62.812 -39.219 1 59.69 3 GLY B C 1
ATOM 2306 O O . GLY B 1 3 ? 5.703 -62.156 -38.406 1 59.69 3 GLY B O 1
ATOM 2307 N N . LEU B 1 4 ? 7.754 -62.875 -39.188 1 62.28 4 LEU B N 1
ATOM 2308 C CA . LEU B 1 4 ? 8.555 -62.281 -38.125 1 62.28 4 LEU B CA 1
ATOM 2309 C C . LEU B 1 4 ? 8.602 -60.75 -38.281 1 62.28 4 LEU B C 1
ATOM 2311 O O . LEU B 1 4 ? 8.641 -60.031 -37.281 1 62.28 4 LEU B O 1
ATOM 2315 N N . THR B 1 5 ? 8.359 -60.312 -39.531 1 63.66 5 THR B N 1
ATOM 2316 C CA . THR B 1 5 ? 8.445 -58.875 -39.781 1 63.66 5 THR B CA 1
ATOM 2317 C C . THR B 1 5 ? 7.18 -58.156 -39.281 1 63.66 5 THR B C 1
ATOM 2319 O O . THR B 1 5 ? 7.234 -57.031 -38.812 1 63.66 5 THR B O 1
ATOM 2322 N N . ARG B 1 6 ? 6.012 -58.906 -39.344 1 62.97 6 ARG B N 1
ATOM 2323 C CA . ARG B 1 6 ? 4.754 -58.25 -38.969 1 62.97 6 ARG B CA 1
ATOM 2324 C C . ARG B 1 6 ? 4.648 -58.125 -37.469 1 62.97 6 ARG B C 1
ATOM 2326 O O . ARG B 1 6 ? 4.129 -57.125 -36.938 1 62.97 6 ARG B O 1
ATOM 2333 N N . VAL B 1 7 ? 5.293 -59.156 -36.812 1 64.12 7 VAL B N 1
ATOM 2334 C CA . VAL B 1 7 ? 5.234 -59.125 -35.344 1 64.12 7 VAL B CA 1
ATOM 2335 C C . VAL B 1 7 ? 6.172 -58.031 -34.812 1 64.12 7 VAL B C 1
ATOM 2337 O O . VAL B 1 7 ? 5.859 -57.375 -33.844 1 64.12 7 VAL B O 1
ATOM 2340 N N . TRP B 1 8 ? 7.277 -57.812 -35.594 1 62.56 8 TRP B N 1
ATOM 2341 C CA . TRP B 1 8 ? 8.219 -56.781 -35.156 1 62.56 8 TRP B CA 1
ATOM 2342 C C . TRP B 1 8 ? 7.676 -55.375 -35.438 1 62.56 8 TRP B C 1
ATOM 2344 O O . TRP B 1 8 ? 7.84 -54.469 -34.625 1 62.56 8 TRP B O 1
ATOM 2354 N N . ALA B 1 9 ? 6.914 -55.219 -36.562 1 64.75 9 ALA B N 1
ATOM 2355 C CA . ALA B 1 9 ? 6.32 -53.938 -36.906 1 64.75 9 ALA B CA 1
ATOM 2356 C C . ALA B 1 9 ? 5.199 -53.562 -35.938 1 64.75 9 ALA B C 1
ATOM 2358 O O . ALA B 1 9 ? 5.094 -52.438 -35.469 1 64.75 9 ALA B O 1
ATOM 2359 N N . LEU B 1 10 ? 4.453 -54.625 -35.469 1 63.34 10 LEU B N 1
ATOM 2360 C CA . LEU B 1 10 ? 3.385 -54.375 -34.5 1 63.34 10 LEU B CA 1
ATOM 2361 C C . LEU B 1 10 ? 3.955 -54.062 -33.125 1 63.34 10 LEU B C 1
ATOM 2363 O O . LEU B 1 10 ? 3.428 -53.188 -32.406 1 63.34 10 LEU B O 1
ATOM 2367 N N . ARG B 1 11 ? 5.105 -54.688 -32.812 1 59.66 11 ARG B N 1
ATOM 2368 C CA . ARG B 1 11 ? 5.75 -54.375 -31.531 1 59.66 11 ARG B CA 1
ATOM 2369 C C . ARG B 1 11 ? 6.344 -52.969 -31.562 1 59.66 11 ARG B C 1
ATOM 2371 O O . ARG B 1 11 ? 6.273 -52.25 -30.562 1 59.66 11 ARG B O 1
ATOM 2378 N N . VAL B 1 12 ? 6.914 -52.625 -32.719 1 57.84 12 VAL B N 1
ATOM 2379 C CA . VAL B 1 12 ? 7.477 -51.281 -32.812 1 57.84 12 VAL B CA 1
ATOM 2380 C C . VAL B 1 12 ? 6.352 -50.25 -32.812 1 57.84 12 VAL B C 1
ATOM 2382 O O . VAL B 1 12 ? 6.465 -49.219 -32.156 1 57.84 12 VAL B O 1
ATOM 2385 N N . LEU B 1 13 ? 5.246 -50.562 -33.5 1 52.28 13 LEU B N 1
ATOM 2386 C CA . LEU B 1 13 ? 4.117 -49.625 -33.5 1 52.28 13 LEU B CA 1
ATOM 2387 C C . LEU B 1 13 ? 3.516 -49.531 -32.094 1 52.28 13 LEU B C 1
ATOM 2389 O O . LEU B 1 13 ? 3.145 -48.469 -31.641 1 52.28 13 LEU B O 1
ATOM 2393 N N . LEU B 1 14 ? 3.457 -50.75 -31.391 1 50.22 14 LEU B N 1
ATOM 2394 C CA . LEU B 1 14 ? 2.957 -50.719 -30.031 1 50.22 14 LEU B CA 1
ATOM 2395 C C . LEU B 1 14 ? 3.91 -49.938 -29.109 1 50.22 14 LEU B C 1
ATOM 2397 O O . LEU B 1 14 ? 3.469 -49.219 -28.234 1 50.22 14 LEU B O 1
ATOM 2401 N N . LEU B 1 15 ? 5.25 -50.125 -29.375 1 48.91 15 LEU B N 1
ATOM 2402 C CA . LEU B 1 15 ? 6.211 -49.406 -28.578 1 48.91 15 LEU B CA 1
ATOM 2403 C C . LEU B 1 15 ? 6.125 -47.906 -28.859 1 48.91 15 LEU B C 1
ATOM 2405 O O . LEU B 1 15 ? 6.281 -47.062 -27.938 1 48.91 15 LEU B O 1
ATOM 2409 N N . LEU B 1 16 ? 5.961 -47.562 -30.172 1 46.06 16 LEU B N 1
ATOM 2410 C CA . LEU B 1 16 ? 5.898 -46.125 -30.484 1 46.06 16 LEU B CA 1
ATOM 2411 C C . LEU B 1 16 ? 4.629 -45.5 -29.906 1 46.06 16 LEU B C 1
ATOM 2413 O O . LEU B 1 16 ? 4.602 -44.312 -29.609 1 46.06 16 LEU B O 1
ATOM 2417 N N . ALA B 1 17 ? 3.547 -46.25 -29.938 1 42.12 17 ALA B N 1
ATOM 2418 C CA . ALA B 1 17 ? 2.295 -45.688 -29.438 1 42.12 17 ALA B CA 1
ATOM 2419 C C . ALA B 1 17 ? 2.355 -45.469 -27.938 1 42.12 17 ALA B C 1
ATOM 2421 O O . ALA B 1 17 ? 1.537 -44.719 -27.375 1 42.12 17 ALA B O 1
ATOM 2422 N N . LEU B 1 18 ? 3.182 -46.281 -27.281 1 39.19 18 LEU B N 1
ATOM 2423 C CA . LEU B 1 18 ? 3.268 -46.031 -25.844 1 39.19 18 LEU B CA 1
ATOM 2424 C C . LEU B 1 18 ? 4.012 -44.719 -25.562 1 39.19 18 LEU B C 1
ATOM 2426 O O . LEU B 1 18 ? 4.645 -44.562 -24.516 1 39.19 18 LEU B O 1
ATOM 2430 N N . CYS B 1 19 ? 4.406 -44.062 -26.625 1 38.84 19 CYS B N 1
ATOM 2431 C CA . CYS B 1 19 ? 4.867 -42.719 -26.328 1 38.84 19 CYS B CA 1
ATOM 2432 C C . CYS B 1 19 ? 3.844 -41.969 -25.484 1 38.84 19 CYS B C 1
ATOM 2434 O O . CYS B 1 19 ? 2.887 -41.406 -26.016 1 38.84 19 CYS B O 1
ATOM 2436 N N . GLY B 1 20 ? 3.355 -42.688 -24.453 1 37.41 20 GLY B N 1
ATOM 2437 C CA . GLY B 1 20 ? 2.49 -41.969 -23.5 1 37.41 20 GLY B CA 1
ATOM 2438 C C . GLY B 1 20 ? 2.906 -40.531 -23.25 1 37.41 20 GLY B C 1
ATOM 2439 O O . GLY B 1 20 ? 4.039 -40.281 -22.844 1 37.41 20 GLY B O 1
ATOM 2440 N N . ALA B 1 21 ? 2.518 -39.656 -24.094 1 41.78 21 ALA B N 1
ATOM 2441 C CA . ALA B 1 21 ? 2.514 -38.219 -23.797 1 41.78 21 ALA B CA 1
ATOM 2442 C C . ALA B 1 21 ? 2.266 -37.969 -22.312 1 41.78 21 ALA B C 1
ATOM 2444 O O . ALA B 1 21 ? 1.165 -38.219 -21.812 1 41.78 21 ALA B O 1
ATOM 2445 N N . LEU B 1 22 ? 3.16 -38.344 -21.438 1 45.19 22 LEU B N 1
ATOM 2446 C CA . LEU B 1 22 ? 3.158 -38 -20.016 1 45.19 22 LEU B CA 1
ATOM 2447 C C . LEU B 1 22 ? 2.688 -36.562 -19.797 1 45.19 22 LEU B C 1
ATOM 2449 O O . LEU B 1 22 ? 3.406 -35.625 -20.109 1 45.19 22 LEU B O 1
ATOM 2453 N N . GLY B 1 23 ? 1.447 -36.281 -20.094 1 48.38 23 GLY B N 1
ATOM 2454 C CA . GLY B 1 23 ? 0.694 -35.031 -20 1 48.38 23 GLY B CA 1
ATOM 2455 C C . GLY B 1 23 ? 0.745 -34.406 -18.625 1 48.38 23 GLY B C 1
ATOM 2456 O O . GLY B 1 23 ? 0.623 -35.094 -17.609 1 48.38 23 GLY B O 1
ATOM 2457 N N . ALA B 1 24 ? 1.6 -33.469 -18.406 1 56.97 24 ALA B N 1
ATOM 2458 C CA . ALA B 1 24 ? 1.61 -32.781 -17.125 1 56.97 24 ALA B CA 1
ATOM 2459 C C . ALA B 1 24 ? 0.199 -32.344 -16.719 1 56.97 24 ALA B C 1
ATOM 2461 O O . ALA B 1 24 ? -0.608 -31.953 -17.562 1 56.97 24 ALA B O 1
ATOM 2462 N N . GLY B 1 25 ? -0.354 -32.906 -15.555 1 67.44 25 GLY B N 1
ATOM 2463 C CA . GLY B 1 25 ? -1.647 -32.688 -14.93 1 67.44 25 GLY B CA 1
ATOM 2464 C C . GLY B 1 25 ? -1.874 -31.25 -14.531 1 67.44 25 GLY B C 1
ATOM 2465 O O . GLY B 1 25 ? -1.312 -30.328 -15.141 1 67.44 25 GLY B O 1
ATOM 2466 N N . LEU B 1 26 ? -2.838 -30.938 -13.742 1 78.75 26 LEU B N 1
ATOM 2467 C CA . LEU B 1 26 ? -3.277 -29.656 -13.195 1 78.75 26 LEU B CA 1
ATOM 2468 C C . LEU B 1 26 ? -2.145 -28.969 -12.43 1 78.75 26 LEU B C 1
ATOM 2470 O O . LEU B 1 26 ? -1.477 -29.609 -11.609 1 78.75 26 LEU B O 1
ATOM 2474 N N . ARG B 1 27 ? -1.794 -27.75 -12.875 1 83.31 27 ARG B N 1
ATOM 2475 C CA . ARG B 1 27 ? -0.731 -27 -12.219 1 83.31 27 ARG B CA 1
ATOM 2476 C C . ARG B 1 27 ? -1.184 -25.578 -11.906 1 83.31 27 ARG B C 1
ATOM 2478 O O . ARG B 1 27 ? -1.956 -24.984 -12.664 1 83.31 27 ARG B O 1
ATOM 2485 N N . VAL B 1 28 ? -0.634 -25.109 -10.781 1 87.81 28 VAL B N 1
ATOM 2486 C CA . VAL B 1 28 ? -0.905 -23.719 -10.445 1 87.81 28 VAL B CA 1
ATOM 2487 C C . VAL B 1 28 ? -0.18 -22.797 -11.422 1 87.81 28 VAL B C 1
ATOM 2489 O O . VAL B 1 28 ? 1.021 -22.953 -11.656 1 87.81 28 VAL B O 1
ATOM 2492 N N . SER B 1 29 ? -0.925 -21.844 -11.992 1 88.62 29 SER B N 1
ATOM 2493 C CA . SER B 1 29 ? -0.325 -20.953 -12.984 1 88.62 29 SER B CA 1
ATOM 2494 C C . SER B 1 29 ? -0.029 -19.578 -12.383 1 88.62 29 SER B C 1
ATOM 2496 O O . SER B 1 29 ? 0.761 -18.812 -12.938 1 88.62 29 SER B O 1
ATOM 2498 N N . GLY B 1 30 ? -0.687 -19.281 -11.305 1 92.25 30 GLY B N 1
ATOM 2499 C CA . GLY B 1 30 ? -0.412 -17.984 -10.688 1 92.25 30 GLY B CA 1
ATOM 2500 C C . GLY B 1 30 ? -1.206 -17.75 -9.422 1 92.25 30 GLY B C 1
ATOM 2501 O O . GLY B 1 30 ? -2.283 -18.328 -9.234 1 92.25 30 GLY B O 1
ATOM 2502 N N . VAL B 1 31 ? -0.624 -16.938 -8.625 1 95.19 31 VAL B N 1
ATOM 2503 C CA . VAL B 1 31 ? -1.248 -16.531 -7.363 1 95.19 31 VAL B CA 1
ATOM 2504 C C . VAL B 1 31 ? -1.133 -15.023 -7.184 1 95.19 31 VAL B C 1
ATOM 2506 O O . VAL B 1 31 ? -0.097 -14.43 -7.496 1 95.19 31 VAL B O 1
ATOM 2509 N N . ARG B 1 32 ? -2.23 -14.43 -6.738 1 96 32 ARG B N 1
ATOM 2510 C CA . ARG B 1 32 ? -2.236 -13 -6.438 1 96 32 ARG B CA 1
ATOM 2511 C C . ARG B 1 32 ? -2.631 -12.75 -4.984 1 96 32 ARG B C 1
ATOM 2513 O O . ARG B 1 32 ? -3.723 -13.125 -4.559 1 96 32 ARG B O 1
ATOM 2520 N N . VAL B 1 33 ? -1.743 -12.148 -4.305 1 95.88 33 VAL B N 1
ATOM 2521 C CA . VAL B 1 33 ? -1.916 -11.781 -2.904 1 95.88 33 VAL B CA 1
ATOM 2522 C C . VAL B 1 33 ? -1.343 -10.391 -2.662 1 95.88 33 VAL B C 1
ATOM 2524 O O . VAL B 1 33 ? -0.208 -10.102 -3.051 1 95.88 33 VAL B O 1
ATOM 2527 N N . PRO B 1 34 ? -2.193 -9.5 -2.045 1 94.25 34 PRO B N 1
ATOM 2528 C CA . PRO B 1 34 ? -1.58 -8.203 -1.736 1 94.25 34 PRO B CA 1
ATOM 2529 C C . PRO B 1 34 ? -0.393 -8.328 -0.784 1 94.25 34 PRO B C 1
ATOM 2531 O O . PRO B 1 34 ? -0.487 -9.008 0.243 1 94.25 34 PRO B O 1
ATOM 2534 N N . PRO B 1 35 ? 0.658 -7.594 -1.14 1 94.75 35 PRO B N 1
ATOM 2535 C CA . PRO B 1 35 ? 1.876 -7.785 -0.349 1 94.75 35 PRO B CA 1
ATOM 2536 C C . PRO B 1 35 ? 1.793 -7.133 1.029 1 94.75 35 PRO B C 1
ATOM 2538 O O . PRO B 1 35 ? 2.199 -7.73 2.027 1 94.75 35 PRO B O 1
ATOM 2541 N N . VAL B 1 36 ? 1.362 -5.918 1.105 1 95 36 VAL B N 1
ATOM 2542 C CA . VAL B 1 36 ? 1.244 -5.195 2.367 1 95 36 VAL B CA 1
ATOM 2543 C C . VAL B 1 36 ? -0.147 -4.578 2.479 1 95 36 VAL B C 1
ATOM 2545 O O . VAL B 1 36 ? -0.585 -3.854 1.581 1 95 36 VAL B O 1
ATOM 2548 N N . VAL B 1 37 ? -0.784 -4.902 3.598 1 94.56 37 VAL B N 1
ATOM 2549 C CA . VAL B 1 37 ? -2.129 -4.375 3.809 1 94.56 37 VAL B CA 1
ATOM 2550 C C . VAL B 1 37 ? -2.262 -3.857 5.238 1 94.56 37 VAL B C 1
ATOM 2552 O O . VAL B 1 37 ? -1.505 -4.258 6.125 1 94.56 37 VAL B O 1
ATOM 2555 N N . VAL B 1 38 ? -3.215 -2.924 5.402 1 94.31 38 VAL B N 1
ATOM 2556 C CA . VAL B 1 38 ? -3.449 -2.344 6.719 1 94.31 38 VAL B CA 1
ATOM 2557 C C . VAL B 1 38 ? -4.422 -3.219 7.504 1 94.31 38 VAL B C 1
ATOM 2559 O O . VAL B 1 38 ? -5.379 -3.754 6.941 1 94.31 38 VAL B O 1
ATOM 2562 N N . SER B 1 39 ? -4.172 -3.256 8.82 1 96.31 39 SER B N 1
ATOM 2563 C CA . SER B 1 39 ? -5.07 -3.996 9.695 1 96.31 39 SER B CA 1
ATOM 2564 C C . SER B 1 39 ? -6.504 -3.49 9.578 1 96.31 39 SER B C 1
ATOM 2566 O O . SER B 1 39 ? -6.738 -2.283 9.484 1 96.31 39 SER B O 1
ATOM 2568 N N . GLY B 1 40 ? -7.406 -4.508 9.609 1 94.75 40 GLY B N 1
ATOM 2569 C CA . GLY B 1 40 ? -8.82 -4.172 9.539 1 94.75 40 GLY B CA 1
ATOM 2570 C C . GLY B 1 40 ? -9.367 -4.215 8.125 1 94.75 40 GLY B C 1
ATOM 2571 O O . GLY B 1 40 ? -10.586 -4.176 7.93 1 94.75 40 GLY B O 1
ATOM 2572 N N . SER B 1 41 ? -8.516 -4.32 7.16 1 92.81 41 SER B N 1
ATOM 2573 C CA . SER B 1 41 ? -8.938 -4.285 5.766 1 92.81 41 SER B CA 1
ATOM 2574 C C . SER B 1 41 ? -9.461 -5.645 5.312 1 92.81 41 SER B C 1
ATOM 2576 O O . SER B 1 41 ? -9.266 -6.652 5.996 1 92.81 41 SER B O 1
ATOM 2578 N N . ALA B 1 42 ? -10.195 -5.543 4.176 1 95.56 42 ALA B N 1
ATOM 2579 C CA . ALA B 1 42 ? -10.562 -6.762 3.455 1 95.56 42 ALA B CA 1
ATOM 2580 C C . ALA B 1 42 ? -9.586 -7.035 2.311 1 95.56 42 ALA B C 1
ATOM 2582 O O . ALA B 1 42 ? -9.117 -6.102 1.653 1 95.56 42 ALA B O 1
ATOM 2583 N N . VAL B 1 43 ? -9.383 -8.344 2.113 1 96.5 43 VAL B N 1
ATOM 2584 C CA . VAL B 1 43 ? -8.43 -8.664 1.054 1 96.5 43 VAL B CA 1
ATOM 2585 C C . VAL B 1 43 ? -8.969 -9.828 0.222 1 96.5 43 VAL B C 1
ATOM 2587 O O . VAL B 1 43 ? -9.734 -10.656 0.719 1 96.5 43 VAL B O 1
ATOM 2590 N N . ASP B 1 44 ? -8.523 -9.828 -1.018 1 96.62 44 ASP B N 1
ATOM 2591 C CA . ASP B 1 44 ? -8.852 -10.922 -1.929 1 96.62 44 ASP B CA 1
ATOM 2592 C C . ASP B 1 44 ? -7.602 -11.688 -2.34 1 96.62 44 ASP B C 1
ATOM 2594 O O . ASP B 1 44 ? -6.613 -11.094 -2.771 1 96.62 44 ASP B O 1
ATOM 2598 N N . LEU B 1 45 ? -7.664 -12.93 -2.205 1 97.81 45 LEU B N 1
ATOM 2599 C CA . LEU B 1 45 ? -6.625 -13.844 -2.674 1 97.81 45 LEU B CA 1
ATOM 2600 C C . LEU B 1 45 ? -7.086 -14.602 -3.916 1 97.81 45 LEU B C 1
ATOM 2602 O O . LEU B 1 45 ? -8.195 -15.133 -3.947 1 97.81 45 LEU B O 1
ATOM 2606 N N . THR B 1 46 ? -6.266 -14.648 -4.91 1 97.06 46 THR B N 1
ATOM 2607 C CA . THR B 1 46 ? -6.672 -15.312 -6.141 1 97.06 46 THR B CA 1
ATOM 2608 C C . THR B 1 46 ? -5.66 -16.391 -6.535 1 97.06 46 THR B C 1
ATOM 2610 O O . THR B 1 46 ? -4.453 -16.188 -6.387 1 97.06 46 THR B O 1
ATOM 2613 N N . CYS B 1 47 ? -6.156 -17.438 -6.984 1 96.06 47 CYS B N 1
ATOM 2614 C CA . CYS B 1 47 ? -5.371 -18.578 -7.453 1 96.06 47 CYS B CA 1
ATOM 2615 C C . CYS B 1 47 ? -5.812 -19 -8.844 1 96.06 47 CYS B C 1
ATOM 2617 O O . CYS B 1 47 ? -7 -19.234 -9.086 1 96.06 47 CYS B O 1
ATOM 2619 N N . HIS B 1 48 ? -4.82 -19.125 -9.75 1 91.81 48 HIS B N 1
ATOM 2620 C CA . HIS B 1 48 ? -5.094 -19.594 -11.102 1 91.81 48 HIS B CA 1
ATOM 2621 C C . HIS B 1 48 ? -4.355 -20.891 -11.398 1 91.81 48 HIS B C 1
ATOM 2623 O O . HIS B 1 48 ? -3.287 -21.156 -10.836 1 91.81 48 HIS B O 1
ATOM 2629 N N . TYR B 1 49 ? -5.008 -21.656 -12.195 1 88.31 49 TYR B N 1
ATOM 2630 C CA . TYR B 1 49 ? -4.391 -22.922 -12.57 1 88.31 49 TYR B CA 1
ATOM 2631 C C . TYR B 1 49 ? -4.648 -23.25 -14.039 1 88.31 49 TYR B C 1
ATOM 2633 O O . TYR B 1 49 ? -5.531 -22.656 -14.664 1 88.31 49 TYR B O 1
ATOM 2641 N N . HIS B 1 50 ? -3.719 -24.094 -14.578 1 81 50 HIS B N 1
ATOM 2642 C CA . HIS B 1 50 ? -3.848 -24.562 -15.953 1 81 50 HIS B CA 1
ATOM 2643 C C . HIS B 1 50 ? -4.059 -26.078 -16 1 81 50 HIS B C 1
ATOM 2645 O O . HIS B 1 50 ? -3.547 -26.797 -15.156 1 81 50 HIS B O 1
ATOM 2651 N N . HIS B 1 51 ? -4.977 -26.328 -16.969 1 74.19 51 HIS B N 1
ATOM 2652 C CA . HIS B 1 51 ? -5.121 -27.75 -17.266 1 74.19 51 HIS B CA 1
ATOM 2653 C C . HIS B 1 51 ? -4.133 -28.188 -18.344 1 74.19 51 HIS B C 1
ATOM 2655 O O . HIS B 1 51 ? -3.832 -27.422 -19.266 1 74.19 51 HIS B O 1
ATOM 2661 N N . SER B 1 52 ? -3.418 -29.156 -18.062 1 63.72 52 SER B N 1
ATOM 2662 C CA . SER B 1 52 ? -2.549 -29.656 -19.109 1 63.72 52 SER B CA 1
ATOM 2663 C C . SER B 1 52 ? -3.357 -30.156 -20.312 1 63.72 52 SER B C 1
ATOM 2665 O O . SER B 1 52 ? -4.484 -30.625 -20.141 1 63.72 52 SER B O 1
ATOM 2667 N N . THR B 1 53 ? -2.98 -29.781 -21.453 1 59.28 53 THR B N 1
ATOM 2668 C CA . THR B 1 53 ? -3.652 -30.219 -22.672 1 59.28 53 THR B CA 1
ATOM 2669 C C . THR B 1 53 ? -3.619 -31.75 -22.781 1 59.28 53 THR B C 1
ATOM 2671 O O . THR B 1 53 ? -4.539 -32.344 -23.328 1 59.28 53 THR B O 1
ATOM 2674 N N . ASP B 1 54 ? -2.629 -32.281 -22.25 1 58.59 54 ASP B N 1
ATOM 2675 C CA . ASP B 1 54 ? -2.439 -33.719 -22.438 1 58.59 54 ASP B CA 1
ATOM 2676 C C . ASP B 1 54 ? -3.242 -34.531 -21.422 1 58.59 54 ASP B C 1
ATOM 2678 O O . ASP B 1 54 ? -3.604 -35.656 -21.688 1 58.59 54 ASP B O 1
ATOM 2682 N N . ARG B 1 55 ? -3.408 -34 -20.25 1 59.31 55 ARG B N 1
ATOM 2683 C CA . ARG B 1 55 ? -4.172 -34.656 -19.188 1 59.31 55 ARG B CA 1
ATOM 2684 C C . ARG B 1 55 ? -5.211 -33.719 -18.609 1 59.31 55 ARG B C 1
ATOM 2686 O O . ARG B 1 55 ? -4.992 -33.125 -17.547 1 59.31 55 ARG B O 1
ATOM 2693 N N . PRO B 1 56 ? -6.234 -33.531 -19.328 1 64.38 56 PRO B N 1
ATOM 2694 C CA . PRO B 1 56 ? -7.219 -32.562 -18.812 1 64.38 56 PRO B CA 1
ATOM 2695 C C . PRO B 1 56 ? -8 -33.094 -17.625 1 64.38 56 PRO B C 1
ATOM 2697 O O . PRO B 1 56 ? -9.219 -33.281 -17.703 1 64.38 56 PRO B O 1
ATOM 2700 N N . ASP B 1 57 ? -7.199 -33.406 -16.531 1 72.38 57 ASP B N 1
ATOM 2701 C CA . ASP B 1 57 ? -7.93 -33.812 -15.328 1 72.38 57 ASP B CA 1
ATOM 2702 C C . ASP B 1 57 ? -8.781 -32.656 -14.789 1 72.38 57 ASP B C 1
ATOM 2704 O O . ASP B 1 57 ? -8.312 -31.531 -14.688 1 72.38 57 ASP B O 1
ATOM 2708 N N . PRO B 1 58 ? -10.039 -33.062 -14.625 1 83.44 58 PRO B N 1
ATOM 2709 C CA . PRO B 1 58 ? -10.883 -32.031 -14.023 1 83.44 58 PRO B CA 1
ATOM 2710 C C . PRO B 1 58 ? -10.414 -31.625 -12.625 1 83.44 58 PRO B C 1
ATOM 2712 O O . PRO B 1 58 ? -9.703 -32.375 -11.969 1 83.44 58 PRO B O 1
ATOM 2715 N N . LEU B 1 59 ? -10.781 -30.531 -12.25 1 89.12 59 LEU B N 1
ATOM 2716 C CA . LEU B 1 59 ? -10.438 -30.016 -10.93 1 89.12 59 LEU B CA 1
ATOM 2717 C C . LEU B 1 59 ? -11.148 -30.812 -9.836 1 89.12 59 LEU B C 1
ATOM 2719 O O . LEU B 1 59 ? -12.367 -31.016 -9.906 1 89.12 59 LEU B O 1
ATOM 2723 N N . TYR B 1 60 ? -10.375 -31.297 -8.977 1 92.69 60 TYR B N 1
ATOM 2724 C CA . TYR B 1 60 ? -10.969 -31.953 -7.812 1 92.69 60 TYR B CA 1
ATOM 2725 C C . TYR B 1 60 ? -11.203 -30.953 -6.688 1 92.69 60 TYR B C 1
ATOM 2727 O O . TYR B 1 60 ? -12.32 -30.844 -6.168 1 92.69 60 TYR B O 1
ATOM 2735 N N . SER B 1 61 ? -10.078 -30.188 -6.352 1 94.94 61 SER B N 1
ATOM 2736 C CA . SER B 1 61 ? -10.258 -29.234 -5.254 1 94.94 61 SER B CA 1
ATOM 2737 C C . SER B 1 61 ? -9.234 -28.109 -5.32 1 94.94 61 SER B C 1
ATOM 2739 O O . SER B 1 61 ? -8.172 -28.266 -5.926 1 94.94 61 SER B O 1
ATOM 2741 N N . ILE B 1 62 ? -9.617 -27.016 -4.781 1 96.44 62 ILE B N 1
ATOM 2742 C CA . ILE B 1 62 ? -8.711 -25.906 -4.488 1 96.44 62 ILE B CA 1
ATOM 2743 C C . ILE B 1 62 ? -8.727 -25.609 -2.99 1 96.44 62 ILE B C 1
ATOM 2745 O O . ILE B 1 62 ? -9.797 -25.469 -2.391 1 96.44 62 ILE B O 1
ATOM 2749 N N . LYS B 1 63 ? -7.504 -25.531 -2.457 1 97.69 63 LYS B N 1
ATOM 2750 C CA . LYS B 1 63 ? -7.379 -25.281 -1.022 1 97.69 63 LYS B CA 1
ATOM 2751 C C . LYS B 1 63 ? -6.457 -24.109 -0.738 1 97.69 63 LYS B C 1
ATOM 2753 O O . LYS B 1 63 ? -5.484 -23.891 -1.46 1 97.69 63 LYS B O 1
ATOM 2758 N N . TRP B 1 64 ? -6.797 -23.344 0.281 1 98.44 64 TRP B N 1
ATOM 2759 C CA . TRP B 1 64 ? -5.941 -22.266 0.74 1 98.44 64 TRP B CA 1
ATOM 2760 C C . TRP B 1 64 ? -5.441 -22.516 2.156 1 98.44 64 TRP B C 1
ATOM 2762 O O . TRP B 1 64 ? -6.191 -23 3.012 1 98.44 64 TRP B O 1
ATOM 2772 N N . TYR B 1 65 ? -4.176 -22.156 2.289 1 98.12 65 TYR B N 1
ATOM 2773 C CA . TYR B 1 65 ? -3.502 -22.312 3.572 1 98.12 65 TYR B CA 1
ATOM 2774 C C . TYR B 1 65 ? -2.846 -21.016 4.012 1 98.12 65 TYR B C 1
ATOM 2776 O O . TYR B 1 65 ? -2.328 -20.266 3.18 1 98.12 65 TYR B O 1
ATOM 2784 N N . ARG B 1 66 ? -2.854 -20.766 5.227 1 98.06 66 ARG B N 1
ATOM 2785 C CA . ARG B 1 66 ? -1.903 -19.844 5.844 1 98.06 66 ARG B CA 1
ATOM 2786 C C . ARG B 1 66 ? -0.801 -20.609 6.574 1 98.06 66 ARG B C 1
ATOM 2788 O O . ARG B 1 66 ? -1.07 -21.328 7.539 1 98.06 66 ARG B O 1
ATOM 2795 N N . ASP B 1 67 ? 0.337 -20.391 6.055 1 96.06 67 ASP B N 1
ATOM 2796 C CA . ASP B 1 67 ? 1.444 -21.203 6.535 1 96.06 67 ASP B CA 1
ATOM 2797 C C . ASP B 1 67 ? 1.131 -22.688 6.379 1 96.06 67 ASP B C 1
ATOM 2799 O O . ASP B 1 67 ? 0.908 -23.172 5.27 1 96.06 67 ASP B O 1
ATOM 2803 N N . VAL B 1 68 ? 0.907 -23.438 7.348 1 95.25 68 VAL B N 1
ATOM 2804 C CA . VAL B 1 68 ? 0.674 -24.875 7.223 1 95.25 68 VAL B CA 1
ATOM 2805 C C . VAL B 1 68 ? -0.796 -25.188 7.496 1 95.25 68 VAL B C 1
ATOM 2807 O O . VAL B 1 68 ? -1.241 -26.328 7.312 1 95.25 68 VAL B O 1
ATOM 2810 N N . ASN B 1 69 ? -1.576 -24.203 7.852 1 97.75 69 ASN B N 1
ATOM 2811 C CA . ASN B 1 69 ? -2.951 -24.438 8.281 1 97.75 69 ASN B CA 1
ATOM 2812 C C . ASN B 1 69 ? -3.947 -24.109 7.176 1 97.75 69 ASN B C 1
ATOM 2814 O O . ASN B 1 69 ? -4 -22.969 6.703 1 97.75 69 ASN B O 1
ATOM 2818 N N . GLN B 1 70 ? -4.73 -25.062 6.902 1 98.12 70 GLN B N 1
ATOM 2819 C CA . GLN B 1 70 ? -5.758 -24.875 5.883 1 98.12 70 GLN B CA 1
ATOM 2820 C C . GLN B 1 70 ? -6.949 -24.109 6.438 1 98.12 70 GLN B C 1
ATOM 2822 O O . GLN B 1 70 ? -7.383 -24.344 7.566 1 98.12 70 GLN B O 1
ATOM 2827 N N . PHE B 1 71 ? -7.516 -23.141 5.559 1 98.56 71 PHE B N 1
ATOM 2828 C CA . PHE B 1 71 ? -8.656 -22.391 6.078 1 98.56 71 PHE B CA 1
ATOM 2829 C C . PHE B 1 71 ? -9.789 -22.359 5.055 1 98.56 71 PHE B C 1
ATOM 2831 O O . PHE B 1 71 ? -10.906 -21.938 5.371 1 98.56 71 PHE B O 1
ATOM 2838 N N . TYR B 1 72 ? -9.57 -22.812 3.904 1 98.56 72 TYR B N 1
ATOM 2839 C CA . TYR B 1 72 ? -10.555 -22.734 2.832 1 98.56 72 TYR B CA 1
ATOM 2840 C C . TYR B 1 72 ? -10.414 -23.906 1.866 1 98.56 72 TYR B C 1
ATOM 2842 O O . TYR B 1 72 ? -9.297 -24.344 1.577 1 98.56 72 TYR B O 1
ATOM 2850 N N . GLU B 1 73 ? -11.547 -24.375 1.391 1 98.19 73 GLU B N 1
ATOM 2851 C CA . GLU B 1 73 ? -11.57 -25.438 0.397 1 98.19 73 GLU B CA 1
ATOM 2852 C C . GLU B 1 73 ? -12.758 -25.281 -0.552 1 98.19 73 GLU B C 1
ATOM 2854 O O . GLU B 1 73 ? -13.875 -25 -0.116 1 98.19 73 GLU B O 1
ATOM 2859 N N . TYR B 1 74 ? -12.469 -25.422 -1.791 1 98 74 TYR B N 1
ATOM 2860 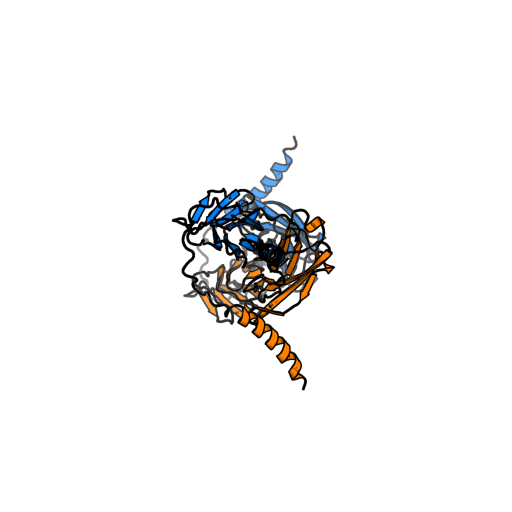C CA . TYR B 1 74 ? -13.5 -25.453 -2.824 1 98 74 TYR B CA 1
ATOM 2861 C C . TYR B 1 74 ? -13.5 -26.781 -3.564 1 98 74 TYR B C 1
ATOM 2863 O O . TYR B 1 74 ? -12.492 -27.156 -4.172 1 98 74 TYR B O 1
ATOM 2871 N N . ILE B 1 75 ? -14.57 -27.438 -3.543 1 96.56 75 ILE B N 1
ATOM 2872 C CA . ILE B 1 75 ? -14.766 -28.688 -4.281 1 96.56 75 ILE B CA 1
ATOM 2873 C C . ILE B 1 75 ? -16 -28.562 -5.18 1 96.56 75 ILE B C 1
ATOM 2875 O O . ILE B 1 75 ? -17.125 -28.594 -4.699 1 96.56 75 ILE B O 1
ATOM 2879 N N . PRO B 1 76 ? -15.82 -28.531 -6.375 1 93.62 76 PRO B N 1
ATOM 2880 C CA . PRO B 1 76 ? -16.922 -28.266 -7.301 1 93.62 76 PRO B CA 1
ATOM 2881 C C . PRO B 1 76 ? -18.047 -29.281 -7.176 1 93.62 76 PRO B C 1
ATOM 2883 O O . PRO B 1 76 ? -19.219 -28.922 -7.312 1 93.62 76 PRO B O 1
ATOM 2886 N N . ARG B 1 77 ? -17.797 -30.5 -6.91 1 92.06 77 ARG B N 1
ATOM 2887 C CA . ARG B 1 77 ? -18.797 -31.562 -6.914 1 92.06 77 ARG B CA 1
ATOM 2888 C C . ARG B 1 77 ? -19.484 -31.672 -5.555 1 92.06 77 ARG B C 1
ATOM 2890 O O . ARG B 1 77 ? -20.391 -32.5 -5.375 1 92.06 77 ARG B O 1
ATOM 2897 N N . ARG B 1 78 ? -19.047 -30.891 -4.699 1 93 78 ARG B N 1
ATOM 2898 C CA . ARG B 1 78 ? -19.656 -30.859 -3.373 1 93 78 ARG B CA 1
ATOM 2899 C C . ARG B 1 78 ? -20.75 -29.812 -3.293 1 93 78 ARG B C 1
ATOM 2901 O O . ARG B 1 78 ? -20.656 -28.75 -3.922 1 93 78 ARG B O 1
ATOM 2908 N N . ASP B 1 79 ? -21.75 -30.141 -2.447 1 93.31 79 ASP B N 1
ATOM 2909 C CA . ASP B 1 79 ? -22.828 -29.203 -2.205 1 93.31 79 ASP B CA 1
ATOM 2910 C C . ASP B 1 79 ? -23.016 -28.953 -0.711 1 93.31 79 ASP B C 1
ATOM 2912 O O . ASP B 1 79 ? -23.453 -29.844 0.021 1 93.31 79 ASP B O 1
ATOM 2916 N N . PRO B 1 80 ? -22.781 -27.766 -0.247 1 94.81 80 PRO B N 1
ATOM 2917 C CA . PRO B 1 80 ? -22.219 -26.609 -0.955 1 94.81 80 PRO B CA 1
ATOM 2918 C C . PRO B 1 80 ? -20.75 -26.797 -1.296 1 94.81 80 PRO B C 1
ATOM 2920 O O . PRO B 1 80 ? -20.031 -27.516 -0.598 1 94.81 80 PRO B O 1
ATOM 2923 N N . PRO B 1 81 ? -20.25 -26.109 -2.318 1 97 81 PRO B N 1
ATOM 2924 C CA . PRO B 1 81 ? -18.875 -26.359 -2.799 1 97 81 PRO B CA 1
ATOM 2925 C C . PRO B 1 81 ? -17.812 -25.766 -1.877 1 97 81 PRO B C 1
ATOM 2927 O O . PRO B 1 81 ? -16.656 -26.203 -1.904 1 97 81 PRO B O 1
ATOM 2930 N N . ILE B 1 82 ? -18.172 -24.75 -1.065 1 97.69 82 ILE B N 1
ATOM 2931 C CA . ILE B 1 82 ? -17.203 -24.047 -0.241 1 97.69 82 ILE B CA 1
ATOM 2932 C C . ILE B 1 82 ? -17.25 -24.578 1.189 1 97.69 82 ILE B C 1
ATOM 2934 O O . ILE B 1 82 ? -18.328 -24.719 1.769 1 97.69 82 ILE B O 1
ATOM 2938 N N . ARG B 1 83 ? -16.094 -24.922 1.675 1 97.5 83 ARG B N 1
ATOM 2939 C CA . ARG B 1 83 ? -15.93 -25.234 3.09 1 97.5 83 ARG B CA 1
ATOM 2940 C C . ARG B 1 83 ? -14.867 -24.359 3.732 1 97.5 83 ARG B C 1
ATOM 2942 O O . ARG B 1 83 ? -13.789 -24.156 3.166 1 97.5 83 ARG B O 1
ATOM 2949 N N . VAL B 1 84 ? -15.211 -23.812 4.887 1 98 84 VAL B N 1
ATOM 2950 C CA . VAL B 1 84 ? -14.281 -22.969 5.629 1 98 84 VAL B CA 1
ATOM 2951 C C . VAL B 1 84 ? -13.875 -23.656 6.93 1 98 84 VAL B C 1
ATOM 2953 O O . VAL B 1 84 ? -14.727 -24.188 7.648 1 98 84 VAL B O 1
ATOM 2956 N N . TYR B 1 85 ? -12.602 -23.672 7.148 1 97.81 85 TYR B N 1
ATOM 2957 C CA . TYR B 1 85 ? -12.055 -24.234 8.383 1 97.81 85 TYR B CA 1
ATOM 2958 C C . TYR B 1 85 ? -11.625 -23.125 9.336 1 97.81 85 TYR B C 1
ATOM 2960 O O . TYR B 1 85 ? -10.812 -22.266 8.984 1 97.81 85 TYR B O 1
ATOM 2968 N N . PRO B 1 86 ? -12.125 -23.25 10.5 1 96.25 86 PRO B N 1
ATOM 2969 C CA . PRO B 1 86 ? -11.812 -22.172 11.438 1 96.25 86 PRO B CA 1
ATOM 2970 C C . PRO B 1 86 ? -10.32 -22.078 11.758 1 96.25 86 PRO B C 1
ATOM 2972 O O . PRO B 1 86 ? -9.688 -23.094 12.062 1 96.25 86 PRO B O 1
ATOM 2975 N N . LEU B 1 87 ? -9.781 -20.938 11.578 1 96.88 87 LEU B N 1
ATOM 2976 C CA . LEU B 1 87 ? -8.398 -20.594 11.906 1 96.88 87 LEU B CA 1
ATOM 2977 C C . LEU B 1 87 ? -8.32 -19.234 12.586 1 96.88 87 LEU B C 1
ATOM 2979 O O . LEU B 1 87 ? -8.977 -18.281 12.164 1 96.88 87 LEU B O 1
ATOM 2983 N N . PRO B 1 88 ? -7.52 -19.203 13.703 1 96.31 88 PRO B N 1
ATOM 2984 C CA . PRO B 1 88 ? -7.414 -17.906 14.391 1 96.31 88 PRO B CA 1
ATOM 2985 C C . PRO B 1 88 ? -6.996 -16.781 13.453 1 96.31 88 PRO B C 1
ATOM 2987 O O . PRO B 1 88 ? -6.09 -16.953 12.641 1 96.31 88 PRO B O 1
ATOM 2990 N N . HIS B 1 89 ? -7.688 -15.672 13.523 1 96.81 89 HIS B N 1
ATOM 2991 C CA . HIS B 1 89 ? -7.363 -14.422 12.844 1 96.81 89 HIS B CA 1
ATOM 2992 C C . HIS B 1 89 ? -7.629 -14.516 11.344 1 96.81 89 HIS B C 1
ATOM 2994 O O . HIS B 1 89 ? -7.121 -13.703 10.57 1 96.81 89 HIS B O 1
ATOM 3000 N N . ILE B 1 90 ? -8.266 -15.594 10.914 1 98.06 90 ILE B N 1
ATOM 3001 C CA . ILE B 1 90 ? -8.695 -15.719 9.523 1 98.06 90 ILE B CA 1
ATOM 3002 C C . ILE B 1 90 ? -10.219 -15.766 9.453 1 98.06 90 ILE B C 1
ATOM 3004 O O . ILE B 1 90 ? -10.844 -16.672 10.008 1 98.06 90 ILE B O 1
ATOM 3008 N N . HIS B 1 91 ? -10.75 -14.766 8.82 1 98.31 91 HIS B N 1
ATOM 3009 C CA . HIS B 1 91 ? -12.195 -14.695 8.633 1 98.31 91 HIS B CA 1
ATOM 3010 C C . HIS B 1 91 ? -12.555 -14.641 7.156 1 98.31 91 HIS B C 1
ATOM 3012 O O . HIS B 1 91 ? -12.398 -13.594 6.516 1 98.31 91 HIS B O 1
ATOM 3018 N N . VAL B 1 92 ? -13.203 -15.695 6.703 1 98.31 92 VAL B N 1
ATOM 3019 C CA . VAL B 1 92 ? -13.523 -15.805 5.281 1 98.31 92 VAL B CA 1
ATOM 3020 C C . VAL B 1 92 ? -14.922 -15.258 5.023 1 98.31 92 VAL B C 1
ATOM 3022 O O . VAL B 1 92 ? -15.859 -15.562 5.762 1 98.31 92 VAL B O 1
ATOM 3025 N N . ASP B 1 93 ? -15.008 -14.391 4.047 1 97.88 93 ASP B N 1
ATOM 3026 C CA . ASP B 1 93 ? -16.312 -13.961 3.531 1 97.88 93 ASP B CA 1
ATOM 3027 C C . ASP B 1 93 ? -16.812 -14.93 2.465 1 97.88 93 ASP B C 1
ATOM 3029 O O . ASP B 1 93 ? -16.5 -14.781 1.284 1 97.88 93 ASP B O 1
ATOM 3033 N N . ARG B 1 94 ? -17.641 -15.734 2.797 1 96.12 94 ARG B N 1
ATOM 3034 C CA . ARG B 1 94 ? -18.094 -16.812 1.914 1 96.12 94 ARG B CA 1
ATOM 3035 C C . ARG B 1 94 ? -18.828 -16.25 0.699 1 96.12 94 ARG B C 1
ATOM 3037 O O . ARG B 1 94 ? -18.688 -16.766 -0.409 1 96.12 94 ARG B O 1
ATOM 3044 N N . ALA B 1 95 ? -19.531 -15.203 1 1 95.56 95 ALA B N 1
ATOM 3045 C CA . ALA B 1 95 ? -20.344 -14.625 -0.06 1 95.56 95 ALA B CA 1
ATOM 3046 C C . ALA B 1 95 ? -19.484 -14.047 -1.175 1 95.56 95 ALA B C 1
ATOM 3048 O O . ALA B 1 95 ? -19.906 -13.992 -2.332 1 95.56 95 ALA B O 1
ATOM 3049 N N . ARG B 1 96 ? -18.328 -13.719 -0.79 1 96.31 96 ARG B N 1
ATOM 3050 C CA . ARG B 1 96 ? -17.453 -13.078 -1.773 1 96.31 96 ARG B CA 1
ATOM 3051 C C . ARG B 1 96 ? -16.359 -14.031 -2.225 1 96.31 96 ARG B C 1
ATOM 3053 O O . ARG B 1 96 ? -15.406 -13.609 -2.898 1 96.31 96 ARG B O 1
ATOM 3060 N N . SER B 1 97 ? -16.469 -15.25 -1.833 1 97.12 97 SER B N 1
ATOM 3061 C CA . SER B 1 97 ? -15.445 -16.234 -2.188 1 97.12 97 SER B CA 1
ATOM 3062 C C . SER B 1 97 ? -15.953 -17.203 -3.252 1 97.12 97 SER B C 1
ATOM 3064 O O . SER B 1 97 ? -17.156 -17.406 -3.375 1 97.12 97 SER B O 1
ATOM 3066 N N . SER B 1 98 ? -15.031 -17.672 -4.039 1 96.19 98 SER B N 1
ATOM 3067 C CA . SER B 1 98 ? -15.344 -18.562 -5.148 1 96.19 98 SER B CA 1
ATOM 3068 C C . SER B 1 98 ? -14.211 -19.562 -5.387 1 96.19 98 SER B C 1
ATOM 3070 O O . SER B 1 98 ? -13.406 -19.828 -4.488 1 96.19 98 SER B O 1
ATOM 3072 N N . GLN B 1 99 ? -14.281 -20.172 -6.5 1 94.25 99 GLN B N 1
ATOM 3073 C CA . GLN B 1 99 ? -13.25 -21.109 -6.902 1 94.25 99 GLN B CA 1
ATOM 3074 C C . GLN B 1 99 ? -11.891 -20.438 -7.031 1 94.25 99 GLN B C 1
ATOM 3076 O O . GLN B 1 99 ? -10.891 -20.922 -6.508 1 94.25 99 GLN B O 1
ATOM 3081 N N . ALA B 1 100 ? -11.906 -19.281 -7.59 1 90.75 100 ALA B N 1
ATOM 3082 C CA . ALA B 1 100 ? -10.648 -18.625 -7.941 1 90.75 100 ALA B CA 1
ATOM 3083 C C . ALA B 1 100 ? -10.25 -17.594 -6.887 1 90.75 100 ALA B C 1
ATOM 3085 O O . ALA B 1 100 ? -9.078 -17.219 -6.785 1 90.75 100 ALA B O 1
ATOM 3086 N N . THR B 1 101 ? -11.258 -17.203 -6.102 1 96.69 101 THR B N 1
ATOM 3087 C CA . THR B 1 101 ? -10.992 -16.062 -5.227 1 96.69 101 THR B CA 1
ATOM 3088 C C . THR B 1 101 ? -11.492 -16.344 -3.811 1 96.69 101 THR B C 1
ATOM 3090 O O . THR B 1 101 ? -12.609 -16.828 -3.627 1 96.69 101 THR B O 1
ATOM 3093 N N . VAL B 1 102 ? -10.641 -16.062 -2.857 1 98.25 102 VAL B N 1
ATOM 3094 C CA . VAL B 1 102 ? -11.031 -16.094 -1.453 1 98.25 102 VAL B CA 1
ATOM 3095 C C . VAL B 1 102 ? -10.969 -14.695 -0.856 1 98.25 102 VAL B C 1
ATOM 3097 O O . VAL B 1 102 ? -9.93 -14.031 -0.921 1 98.25 102 VAL B O 1
ATOM 3100 N N . ALA B 1 103 ? -12.078 -14.336 -0.297 1 98.44 103 ALA B N 1
ATOM 3101 C CA . ALA B 1 103 ? -12.156 -13.016 0.325 1 98.44 103 ALA B CA 1
ATOM 3102 C C . ALA B 1 103 ? -12.047 -13.125 1.844 1 98.44 103 ALA B C 1
ATOM 3104 O O . ALA B 1 103 ? -12.797 -13.867 2.479 1 98.44 103 ALA B O 1
ATOM 3105 N N . LEU B 1 104 ? -11.094 -12.367 2.375 1 98.38 104 LEU B N 1
ATOM 3106 C CA . LEU B 1 104 ? -10.93 -12.289 3.822 1 98.38 104 LEU B CA 1
ATOM 3107 C C . LEU B 1 104 ? -11.43 -10.953 4.355 1 98.38 104 LEU B C 1
ATOM 3109 O O . LEU B 1 104 ? -11.273 -9.922 3.701 1 98.38 104 LEU B O 1
ATOM 3113 N N . LYS B 1 105 ? -11.938 -11.031 5.531 1 97.06 105 LYS B N 1
ATOM 3114 C CA . LYS B 1 105 ? -12.43 -9.812 6.16 1 97.06 105 LYS B CA 1
ATOM 3115 C C . LYS B 1 105 ? -11.648 -9.492 7.43 1 97.06 105 LYS B C 1
ATOM 3117 O O . LYS B 1 105 ? -11.312 -10.391 8.203 1 97.06 105 LYS B O 1
ATOM 3122 N N . GLY B 1 106 ? -11.375 -8.234 7.574 1 95.69 106 GLY B N 1
ATOM 3123 C CA . GLY B 1 106 ? -10.828 -7.75 8.828 1 95.69 106 GLY B CA 1
ATOM 3124 C C . GLY B 1 106 ? -9.5 -8.383 9.188 1 95.69 106 GLY B C 1
ATOM 3125 O O . GLY B 1 106 ? -9.328 -8.914 10.289 1 95.69 106 GLY B O 1
ATOM 3126 N N . VAL B 1 107 ? -8.609 -8.258 8.281 1 97.31 107 VAL B N 1
ATOM 3127 C CA . VAL B 1 107 ? -7.316 -8.883 8.539 1 97.31 107 VAL B CA 1
ATOM 3128 C C . VAL B 1 107 ? -6.586 -8.117 9.641 1 97.31 107 VAL B C 1
ATOM 3130 O O . VAL B 1 107 ? -6.816 -6.922 9.836 1 97.31 107 VAL B O 1
ATOM 3133 N N . THR B 1 108 ? -5.812 -8.844 10.461 1 96.25 108 THR B N 1
ATOM 3134 C CA . THR B 1 108 ? -5.027 -8.273 11.555 1 96.25 108 THR B CA 1
ATOM 3135 C C . THR B 1 108 ? -3.545 -8.586 11.375 1 96.25 108 THR B C 1
ATOM 3137 O O . THR B 1 108 ? -3.168 -9.336 10.469 1 96.25 108 THR B O 1
ATOM 3140 N N . ARG B 1 109 ? -2.803 -7.949 12.188 1 95.62 109 ARG B N 1
ATOM 3141 C CA . ARG B 1 109 ? -1.366 -8.203 12.133 1 95.62 109 ARG B CA 1
ATOM 3142 C C . ARG B 1 109 ? -1.066 -9.695 12.234 1 95.62 109 ARG B C 1
ATOM 3144 O O . ARG B 1 109 ? -0.133 -10.188 11.602 1 95.62 109 ARG B O 1
ATOM 3151 N N . GLU B 1 110 ? -1.882 -10.375 12.969 1 95.75 110 GLU B N 1
ATOM 3152 C CA . GLU B 1 110 ? -1.697 -11.812 13.188 1 95.75 110 GLU B CA 1
ATOM 3153 C C . GLU B 1 110 ? -2.051 -12.609 11.938 1 95.75 110 GLU B C 1
ATOM 3155 O O . GLU B 1 110 ? -1.67 -13.773 11.812 1 95.75 110 GLU B O 1
ATOM 3160 N N . THR B 1 111 ? -2.754 -11.961 11.07 1 97.56 111 THR B N 1
ATOM 3161 C CA . THR B 1 111 ? -3.115 -12.617 9.82 1 97.56 111 THR B CA 1
ATOM 3162 C C . THR B 1 111 ? -1.903 -12.734 8.898 1 97.56 111 THR B C 1
ATOM 3164 O O . THR B 1 111 ? -1.897 -13.539 7.969 1 97.56 111 THR B O 1
ATOM 3167 N N . SER B 1 112 ? -0.873 -12.008 9.148 1 97.44 112 SER B N 1
ATOM 3168 C CA . SER B 1 112 ? 0.326 -12.047 8.32 1 97.44 112 SER B CA 1
ATOM 3169 C C . SER B 1 112 ? 0.875 -13.469 8.211 1 97.44 112 SER B C 1
ATOM 3171 O O . SER B 1 112 ? 0.785 -14.25 9.156 1 97.44 112 SER B O 1
ATOM 3173 N N . GLY B 1 113 ? 1.454 -13.758 6.988 1 97.25 113 GLY B N 1
ATOM 3174 C CA . GLY B 1 113 ? 2.051 -15.07 6.785 1 97.25 113 GLY B CA 1
ATOM 3175 C C . GLY B 1 113 ? 2.156 -15.453 5.32 1 97.25 113 GLY B C 1
ATOM 3176 O O . GLY B 1 113 ? 2.016 -14.609 4.438 1 97.25 113 GLY B O 1
ATOM 3177 N N . SER B 1 114 ? 2.504 -16.703 5.18 1 97.06 114 SER B N 1
ATOM 3178 C CA . SER B 1 114 ? 2.59 -17.281 3.844 1 97.06 114 SER B CA 1
ATOM 3179 C C . SER B 1 114 ? 1.262 -17.891 3.424 1 97.06 114 SER B C 1
ATOM 3181 O O . SER B 1 114 ? 0.753 -18.797 4.09 1 97.06 114 SER B O 1
ATOM 3183 N N . PHE B 1 115 ? 0.768 -17.375 2.352 1 98 115 PHE B N 1
ATOM 3184 C CA . PHE B 1 115 ? -0.488 -17.906 1.828 1 98 115 PHE B CA 1
ATOM 3185 C C . PHE B 1 115 ? -0.239 -18.812 0.63 1 98 115 PHE B C 1
ATOM 3187 O O . PHE B 1 115 ? 0.374 -18.391 -0.355 1 98 115 PHE B O 1
ATOM 3194 N N . ARG B 1 116 ? -0.758 -19.984 0.792 1 96.56 116 ARG B N 1
ATOM 3195 C CA . ARG B 1 116 ? -0.505 -21.016 -0.211 1 96.56 116 ARG B CA 1
ATOM 3196 C C . ARG B 1 116 ? -1.811 -21.531 -0.801 1 96.56 116 ARG B C 1
ATOM 3198 O O . ARG B 1 116 ? -2.756 -21.828 -0.066 1 96.56 116 ARG B O 1
ATOM 3205 N N . CYS B 1 117 ? -1.813 -21.562 -2.109 1 97.06 117 CYS B N 1
ATOM 3206 C CA . CYS B 1 117 ? -2.926 -22.172 -2.836 1 97.06 117 CYS B CA 1
ATOM 3207 C C . CYS B 1 117 ? -2.545 -23.531 -3.379 1 97.06 117 CYS B C 1
ATOM 3209 O O . CYS B 1 117 ? -1.51 -23.688 -4.031 1 97.06 117 CYS B O 1
ATOM 3211 N N . GLU B 1 118 ? -3.357 -24.516 -3.072 1 95.56 118 GLU B N 1
ATOM 3212 C CA . GLU B 1 118 ? -3.137 -25.875 -3.557 1 95.56 118 GLU B CA 1
ATOM 3213 C C . GLU B 1 118 ? -4.266 -26.312 -4.48 1 95.56 118 GLU B C 1
ATOM 3215 O O . GLU B 1 118 ? -5.441 -26.219 -4.125 1 95.56 118 GLU B O 1
ATOM 3220 N N . VAL B 1 119 ? -3.891 -26.797 -5.641 1 93.25 119 VAL B N 1
ATOM 3221 C CA . VAL B 1 119 ? -4.859 -27.312 -6.605 1 93.25 119 VAL B CA 1
ATOM 3222 C C . VAL B 1 119 ? -4.641 -28.812 -6.805 1 93.25 119 VAL B C 1
ATOM 3224 O O . VAL B 1 119 ? -3.504 -29.266 -6.934 1 93.25 119 VAL B O 1
ATOM 3227 N N . MET B 1 120 ? -5.734 -29.484 -6.77 1 91.88 120 MET B N 1
ATOM 3228 C CA . MET B 1 120 ? -5.664 -30.938 -6.953 1 91.88 120 MET B CA 1
ATOM 3229 C C . MET B 1 120 ? -6.578 -31.375 -8.086 1 91.88 120 MET B C 1
ATOM 3231 O O . MET B 1 120 ? -7.746 -30.984 -8.141 1 91.88 120 MET B O 1
ATOM 3235 N N . GLY B 1 121 ? -6 -32.125 -8.969 1 88.12 121 GLY B N 1
ATOM 3236 C CA . GLY B 1 121 ? -6.793 -32.75 -10.023 1 88.12 121 GLY B CA 1
ATOM 3237 C C . GLY B 1 121 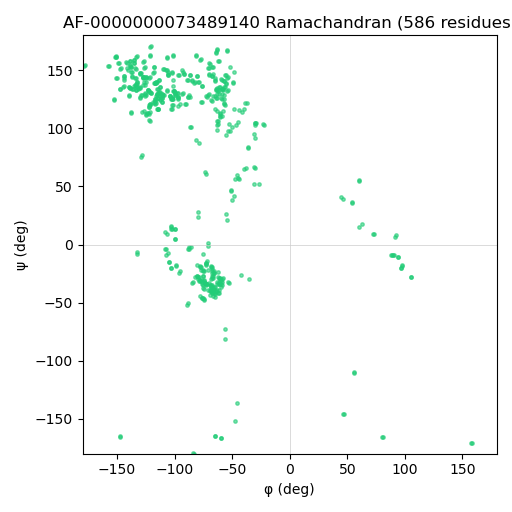? -7.562 -33.969 -9.57 1 88.12 121 GLY B C 1
ATOM 3238 O O . GLY B 1 121 ? -7.246 -34.531 -8.531 1 88.12 121 GLY B O 1
ATOM 3239 N N . ASP B 1 122 ? -8.547 -34.281 -10.297 1 86.12 122 ASP B N 1
ATOM 3240 C CA . ASP B 1 122 ? -9.367 -35.438 -9.977 1 86.12 122 ASP B CA 1
ATOM 3241 C C . ASP B 1 122 ? -8.742 -36.719 -10.516 1 86.12 122 ASP B C 1
ATOM 3243 O O . ASP B 1 122 ? -7.605 -36.719 -10.992 1 86.12 122 ASP B O 1
ATOM 3247 N N . LYS B 1 123 ? -9.422 -37.875 -10.281 1 78.94 123 LYS B N 1
ATOM 3248 C CA . LYS B 1 123 ? -9.016 -39.156 -10.812 1 78.94 123 LYS B CA 1
ATOM 3249 C C . LYS B 1 123 ? -8.719 -39.094 -12.312 1 78.94 123 LYS B C 1
ATOM 3251 O O . LYS B 1 123 ? -9.328 -38.281 -13.023 1 78.94 123 LYS B O 1
ATOM 3256 N N . PRO B 1 124 ? -7.703 -39.75 -12.664 1 75.12 124 PRO B N 1
ATOM 3257 C CA . PRO B 1 124 ? -7.02 -40.844 -11.961 1 75.12 124 PRO B CA 1
ATOM 3258 C C . PRO B 1 124 ? -5.676 -40.406 -11.375 1 75.12 124 PRO B C 1
ATOM 3260 O O . PRO B 1 124 ? -5.062 -41.156 -10.609 1 75.12 124 PRO B O 1
ATOM 3263 N N . PHE B 1 125 ? -5.238 -39.219 -11.711 1 72.56 125 PHE B N 1
ATOM 3264 C CA . PHE B 1 125 ? -3.859 -38.906 -11.367 1 72.56 125 PHE B CA 1
ATOM 3265 C C . PHE B 1 125 ? -3.793 -38.156 -10.047 1 72.56 125 PHE B C 1
ATOM 3267 O O . PHE B 1 125 ? -2.781 -38.188 -9.352 1 72.56 125 PHE B O 1
ATOM 3274 N N . PHE B 1 126 ? -4.746 -37.531 -9.625 1 79.31 126 PHE B N 1
ATOM 3275 C CA . PHE B 1 126 ? -4.828 -36.719 -8.406 1 79.31 126 PHE B CA 1
ATOM 3276 C C . PHE B 1 126 ? -3.596 -35.844 -8.258 1 79.31 126 PHE B C 1
ATOM 3278 O O . PHE B 1 126 ? -2.994 -35.781 -7.184 1 79.31 126 PHE B O 1
ATOM 3285 N N . GLU B 1 127 ? -3.197 -35.312 -9.391 1 79.62 127 GLU B N 1
ATOM 3286 C CA . GLU B 1 127 ? -2.031 -34.438 -9.367 1 79.62 127 GLU B CA 1
ATOM 3287 C C . GLU B 1 127 ? -2.293 -33.188 -8.516 1 79.62 127 GLU B C 1
ATOM 3289 O O . GLU B 1 127 ? -3.387 -32.625 -8.555 1 79.62 127 GLU B O 1
ATOM 3294 N N . THR B 1 128 ? -1.258 -32.969 -7.684 1 85.5 128 THR B N 1
ATOM 3295 C CA . THR B 1 128 ? -1.398 -31.812 -6.785 1 85.5 128 THR B CA 1
ATOM 3296 C C . THR B 1 128 ? -0.259 -30.828 -6.988 1 85.5 128 THR B C 1
ATOM 3298 O O . THR B 1 128 ? 0.889 -31.219 -7.199 1 85.5 128 THR B O 1
ATOM 3301 N N . ASP B 1 129 ? -0.616 -29.578 -7.109 1 87.5 129 ASP B N 1
ATOM 3302 C CA . ASP B 1 129 ? 0.361 -28.5 -7.207 1 87.5 129 ASP B CA 1
ATOM 3303 C C . ASP B 1 129 ? -0.002 -27.344 -6.273 1 87.5 129 ASP B C 1
ATOM 3305 O O . ASP B 1 129 ? -1.174 -27.156 -5.938 1 87.5 129 ASP B O 1
ATOM 3309 N N . ASP B 1 130 ? 1.046 -26.609 -5.816 1 91 130 ASP B N 1
ATOM 3310 C CA . ASP B 1 130 ? 0.766 -25.484 -4.934 1 91 130 ASP B CA 1
ATOM 3311 C C . ASP B 1 130 ? 1.793 -24.359 -5.117 1 91 130 ASP B C 1
ATOM 3313 O O . ASP B 1 130 ? 2.846 -24.578 -5.723 1 91 130 ASP B O 1
ATOM 3317 N N . HIS B 1 131 ? 1.368 -23.25 -4.777 1 92.12 131 HIS B N 1
ATOM 3318 C CA . HIS B 1 131 ? 2.236 -22.078 -4.797 1 92.12 131 HIS B CA 1
ATOM 3319 C C . HIS B 1 131 ? 1.917 -21.141 -3.639 1 92.12 131 HIS B C 1
ATOM 3321 O O . HIS B 1 131 ? 0.749 -20.938 -3.299 1 92.12 131 HIS B O 1
ATOM 3327 N N . ALA B 1 132 ? 3.02 -20.562 -3.078 1 92.94 132 ALA B N 1
ATOM 3328 C CA . ALA B 1 132 ? 2.834 -19.719 -1.9 1 92.94 132 ALA B CA 1
ATOM 3329 C C . ALA B 1 132 ? 3.35 -18.297 -2.152 1 92.94 132 ALA B C 1
ATOM 3331 O O . ALA B 1 132 ? 4.336 -18.109 -2.869 1 92.94 132 ALA B O 1
ATOM 3332 N N . VAL B 1 133 ? 2.658 -17.375 -1.595 1 94.44 133 VAL B N 1
ATOM 3333 C CA . VAL B 1 133 ? 3.053 -15.961 -1.628 1 94.44 133 VAL B CA 1
ATOM 3334 C C . VAL B 1 133 ? 2.832 -15.328 -0.256 1 94.44 133 VAL B C 1
ATOM 3336 O O . VAL B 1 133 ? 1.863 -15.656 0.435 1 94.44 133 VAL B O 1
ATOM 3339 N N . ASN B 1 134 ? 3.67 -14.359 0.066 1 95.12 134 ASN B N 1
ATOM 3340 C CA . ASN B 1 134 ? 3.59 -13.758 1.392 1 95.12 134 ASN B CA 1
ATOM 3341 C C . ASN B 1 134 ? 2.678 -12.531 1.395 1 95.12 134 ASN B C 1
ATOM 3343 O O . ASN B 1 134 ? 2.607 -11.805 0.404 1 95.12 134 ASN B O 1
ATOM 3347 N N . MET B 1 135 ? 2.023 -12.352 2.482 1 97.19 135 MET B N 1
ATOM 3348 C CA . MET B 1 135 ? 1.275 -11.133 2.783 1 97.19 135 MET B CA 1
ATOM 3349 C C . MET B 1 135 ? 1.637 -10.602 4.164 1 97.19 135 MET B C 1
ATOM 3351 O O . MET B 1 135 ? 1.752 -11.367 5.121 1 97.19 135 MET B O 1
ATOM 3355 N N . THR B 1 136 ? 1.84 -9.32 4.242 1 96.62 136 THR B N 1
ATOM 3356 C CA . THR B 1 136 ? 2.133 -8.68 5.52 1 96.62 136 THR B CA 1
ATOM 3357 C C . THR B 1 136 ? 1.045 -7.676 5.887 1 96.62 136 THR B C 1
ATOM 3359 O O . THR B 1 136 ? 0.706 -6.801 5.086 1 96.62 136 THR B O 1
ATOM 3362 N N . VAL B 1 137 ? 0.505 -7.867 7.039 1 97.19 137 VAL B N 1
ATOM 3363 C CA . VAL B 1 137 ? -0.476 -6.918 7.551 1 97.19 137 VAL B CA 1
ATOM 3364 C C . VAL B 1 137 ? 0.189 -5.977 8.555 1 97.19 137 VAL B C 1
ATOM 3366 O O . VAL B 1 137 ? 0.872 -6.426 9.477 1 97.19 137 VAL B O 1
ATOM 3369 N N . VAL B 1 138 ? -0.059 -4.707 8.383 1 96.5 138 VAL B N 1
ATOM 3370 C CA . VAL B 1 138 ? 0.626 -3.746 9.242 1 96.5 138 VAL B CA 1
ATOM 3371 C C . VAL B 1 138 ? -0.396 -2.969 10.07 1 96.5 138 VAL B C 1
ATOM 3373 O O . VAL B 1 138 ? -1.556 -2.836 9.672 1 96.5 138 VAL B O 1
ATOM 3376 N N . ASP B 1 139 ? 0.101 -2.525 11.242 1 95.5 139 ASP B N 1
ATOM 3377 C CA . ASP B 1 139 ? -0.654 -1.589 12.07 1 95.5 139 ASP B CA 1
ATOM 3378 C C . ASP B 1 139 ? -0.159 -0.158 11.867 1 95.5 139 ASP B C 1
ATOM 3380 O O . ASP B 1 139 ? 1.044 0.103 11.938 1 95.5 139 ASP B O 1
ATOM 3384 N N . VAL B 1 140 ? -1.055 0.653 11.641 1 94.94 140 VAL B N 1
ATOM 3385 C CA . VAL B 1 140 ? -0.711 2.066 11.523 1 94.94 140 VAL B CA 1
ATOM 3386 C C . VAL B 1 140 ? -1.059 2.787 12.828 1 94.94 140 VAL B C 1
ATOM 3388 O O . VAL B 1 140 ? -1.827 2.271 13.641 1 94.94 140 VAL B O 1
ATOM 3391 N N . PRO B 1 141 ? -0.505 3.979 13.031 1 93.12 141 PRO B N 1
ATOM 3392 C CA . PRO B 1 141 ? -0.787 4.676 14.289 1 93.12 141 PRO B CA 1
ATOM 3393 C C . PRO B 1 141 ? -2.277 4.941 14.5 1 93.12 141 PRO B C 1
ATOM 3395 O O . PRO B 1 141 ? -2.955 5.41 13.578 1 93.12 141 PRO B O 1
ATOM 3398 N N . SER B 1 142 ? -2.744 4.652 15.688 1 89.56 142 SER B N 1
ATOM 3399 C CA . SER B 1 142 ? -4.156 4.84 16 1 89.56 142 SER B CA 1
ATOM 3400 C C . SER B 1 142 ? -4.477 6.309 16.25 1 89.56 142 SER B C 1
ATOM 3402 O O . SER B 1 142 ? -5.645 6.711 16.219 1 89.56 142 SER B O 1
ATOM 3404 N N . TRP B 1 143 ? -3.445 7.012 16.531 1 88.94 143 TRP B N 1
ATOM 3405 C CA . TRP B 1 143 ? -3.611 8.445 16.75 1 88.94 143 TRP B CA 1
ATOM 3406 C C . TRP B 1 143 ? -2.344 9.203 16.359 1 88.94 143 TRP B C 1
ATOM 3408 O O . TRP B 1 143 ? -1.261 8.617 16.297 1 88.94 143 TRP B O 1
ATOM 3418 N N . GLY B 1 144 ? -2.525 10.469 16.156 1 89.81 144 GLY B N 1
ATOM 3419 C CA . GLY B 1 144 ? -1.404 11.297 15.742 1 89.81 144 GLY B CA 1
ATOM 3420 C C . GLY B 1 144 ? -1.109 11.195 14.258 1 89.81 144 GLY B C 1
ATOM 3421 O O . GLY B 1 144 ? -1.913 10.656 13.492 1 89.81 144 GLY B O 1
ATOM 3422 N N . PRO B 1 145 ? 0.055 11.695 13.969 1 92.75 145 PRO B N 1
ATOM 3423 C CA . PRO B 1 145 ? 1.088 12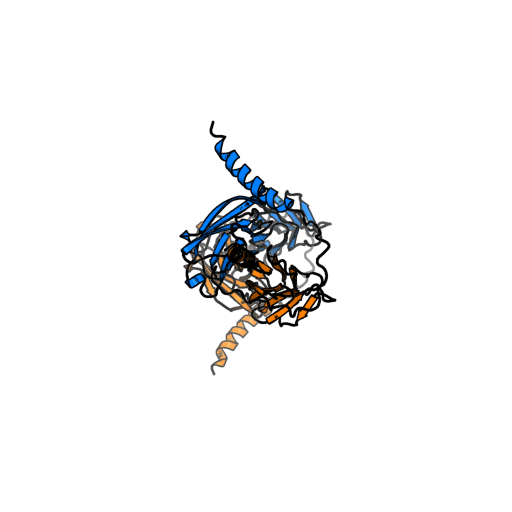.352 14.773 1 92.75 145 PRO B CA 1
ATOM 3424 C C . PRO B 1 145 ? 0.64 13.703 15.312 1 92.75 145 PRO B C 1
ATOM 3426 O O . PRO B 1 145 ? -0.286 14.312 14.773 1 92.75 145 PRO B O 1
ATOM 3429 N N . GLU B 1 146 ? 1.236 14.062 16.438 1 90.75 146 GLU B N 1
ATOM 3430 C CA . GLU B 1 146 ? 1.051 15.359 17.078 1 90.75 146 GLU B CA 1
ATOM 3431 C C . GLU B 1 146 ? 2.389 15.969 17.484 1 90.75 146 GLU B C 1
ATOM 3433 O O . GLU B 1 146 ? 3.289 15.258 17.938 1 90.75 146 GLU B O 1
ATOM 3438 N N . VAL B 1 147 ? 2.492 17.219 17.297 1 91.06 147 VAL B N 1
ATOM 3439 C CA . VAL B 1 147 ? 3.736 17.875 17.688 1 91.06 147 VAL B CA 1
ATOM 3440 C C . VAL B 1 147 ? 3.586 18.516 19.062 1 91.06 147 VAL B C 1
ATOM 3442 O O . VAL B 1 147 ? 2.604 19.203 19.328 1 91.06 147 VAL B O 1
ATOM 3445 N N . TRP B 1 148 ? 4.527 18.219 19.875 1 86.44 148 TRP B N 1
ATOM 3446 C CA . TRP B 1 148 ? 4.578 18.766 21.219 1 86.44 148 TRP B CA 1
ATOM 3447 C C . TRP B 1 148 ? 5.871 19.531 21.453 1 86.44 148 TRP B C 1
ATOM 3449 O O . TRP B 1 148 ? 6.844 19.375 20.703 1 86.44 148 TRP B O 1
ATOM 3459 N N . GLY B 1 149 ? 5.898 20.406 22.547 1 87.44 149 GLY B N 1
ATOM 3460 C CA . GLY B 1 149 ? 7.113 21.109 22.906 1 87.44 149 GLY B CA 1
ATOM 3461 C C . GLY B 1 149 ? 7.09 22.578 22.531 1 87.44 149 GLY B C 1
ATOM 3462 O O . GLY B 1 149 ? 7.875 23.375 23.062 1 87.44 149 GLY B O 1
ATOM 3463 N N . ALA B 1 150 ? 6.355 22.875 21.531 1 85.19 150 ALA B N 1
ATOM 3464 C CA . ALA B 1 150 ? 6.18 24.266 21.141 1 85.19 150 ALA B CA 1
ATOM 3465 C C . ALA B 1 150 ? 4.734 24.547 20.734 1 85.19 150 ALA B C 1
ATOM 3467 O O . ALA B 1 150 ? 4.098 23.703 20.078 1 85.19 150 ALA B O 1
ATOM 3468 N N . ALA B 1 151 ? 4.293 25.625 21.219 1 80.12 151 ALA B N 1
ATOM 3469 C CA . ALA B 1 151 ? 2.951 26.016 20.797 1 80.12 151 ALA B CA 1
ATOM 3470 C C . ALA B 1 151 ? 2.994 26.781 19.469 1 80.12 151 ALA B C 1
ATOM 3472 O O . ALA B 1 151 ? 3.936 27.531 19.219 1 80.12 151 ALA B O 1
ATOM 3473 N N . THR B 1 152 ? 2.02 26.5 18.672 1 82.12 152 THR B N 1
ATOM 3474 C CA . THR B 1 152 ? 1.928 27.266 17.422 1 82.12 152 THR B CA 1
ATOM 3475 C C . THR B 1 152 ? 1.846 28.75 17.719 1 82.12 152 THR B C 1
ATOM 3477 O O . THR B 1 152 ? 1.113 29.188 18.609 1 82.12 152 THR B O 1
ATOM 3480 N N . GLY B 1 153 ? 2.598 29.5 16.984 1 80.69 153 GLY B N 1
ATOM 3481 C CA . GLY B 1 153 ? 2.623 30.938 17.203 1 80.69 153 GLY B CA 1
ATOM 3482 C C . GLY B 1 153 ? 3.65 31.375 18.219 1 80.69 153 GLY B C 1
ATOM 3483 O O . GLY B 1 153 ? 3.857 32.562 18.438 1 80.69 153 GLY B O 1
ATOM 3484 N N . ALA B 1 154 ? 4.211 30.375 18.859 1 83.56 154 ALA B N 1
ATOM 3485 C CA . ALA B 1 154 ? 5.258 30.719 19.828 1 83.56 154 ALA B CA 1
ATOM 3486 C C . ALA B 1 154 ? 6.34 31.562 19.172 1 83.56 154 ALA B C 1
ATOM 3488 O O . ALA B 1 154 ? 6.672 31.375 18 1 83.56 154 ALA B O 1
ATOM 3489 N N . ARG B 1 155 ? 6.82 32.469 19.953 1 88.81 155 ARG B N 1
ATOM 3490 C CA . ARG B 1 155 ? 7.832 33.375 19.438 1 88.81 155 ARG B CA 1
ATOM 3491 C C . ARG B 1 155 ? 9.234 32.812 19.625 1 88.81 155 ARG B C 1
ATOM 3493 O O . ARG B 1 155 ? 9.523 32.188 20.656 1 88.81 155 ARG B O 1
ATOM 3500 N N . VAL B 1 156 ? 10.023 33.062 18.594 1 93.06 156 VAL B N 1
ATOM 3501 C CA . VAL B 1 156 ? 11.391 32.562 18.625 1 93.06 156 VAL B CA 1
ATOM 3502 C C . VAL B 1 156 ? 12.336 33.562 17.969 1 93.06 156 VAL B C 1
ATOM 3504 O O . VAL B 1 156 ? 11.93 34.312 17.062 1 93.06 156 VAL B O 1
ATOM 3507 N N . ARG B 1 157 ? 13.547 33.656 18.484 1 94.5 157 ARG B N 1
ATOM 3508 C CA . ARG B 1 157 ? 14.586 34.5 17.891 1 94.5 157 ARG B CA 1
ATOM 3509 C C . ARG B 1 157 ? 15.688 33.656 17.266 1 94.5 157 ARG B C 1
ATOM 3511 O O . ARG B 1 157 ? 15.938 32.531 17.719 1 94.5 157 ARG B O 1
ATOM 3518 N N . PRO B 1 158 ? 16.266 34.281 16.234 1 95.25 158 PRO B N 1
ATOM 3519 C CA . PRO B 1 158 ? 17.422 33.562 15.703 1 95.25 158 PRO B CA 1
ATOM 3520 C C . PRO B 1 158 ? 18.469 33.281 16.781 1 95.25 158 PRO B C 1
ATOM 3522 O O . PRO B 1 158 ? 18.719 34.094 17.656 1 95.25 158 PRO B O 1
ATOM 3525 N N . GLY B 1 159 ? 19.016 32.031 16.719 1 95.12 159 GLY B N 1
ATOM 3526 C CA . GLY B 1 159 ? 20 31.641 17.703 1 95.12 159 GLY B CA 1
ATOM 3527 C C . GLY B 1 159 ? 19.406 30.828 18.844 1 95.12 159 GLY B C 1
ATOM 3528 O O . GLY B 1 159 ? 20.141 30.141 19.562 1 95.12 159 GLY B O 1
ATOM 3529 N N . GLU B 1 160 ? 18.125 30.906 19 1 95.38 160 GLU B N 1
ATOM 3530 C CA . GLU B 1 160 ? 17.469 30.156 20.078 1 95.38 160 GLU B CA 1
ATOM 3531 C C . GLU B 1 160 ? 17.266 28.703 19.672 1 95.38 160 GLU B C 1
ATOM 3533 O O . GLU B 1 160 ? 17.031 28.391 18.516 1 95.38 160 GLU B O 1
ATOM 3538 N N . VAL B 1 161 ? 17.391 27.875 20.641 1 95 161 VAL B N 1
ATOM 3539 C CA . VAL B 1 161 ? 17.219 26.438 20.406 1 95 161 VAL B CA 1
ATOM 3540 C C . VAL B 1 161 ? 15.734 26.078 20.547 1 95 161 VAL B C 1
ATOM 3542 O O . VAL B 1 161 ? 15.086 26.469 21.516 1 95 161 VAL B O 1
ATOM 3545 N N . VAL B 1 162 ? 15.234 25.422 19.562 1 94.81 162 VAL B N 1
ATOM 3546 C CA . VAL B 1 162 ? 13.859 24.938 19.578 1 94.81 162 VAL B CA 1
ATOM 3547 C C . VAL B 1 162 ? 13.859 23.406 19.641 1 94.81 162 VAL B C 1
ATOM 3549 O O . VAL B 1 162 ? 14.547 22.75 18.859 1 94.81 162 VAL B O 1
ATOM 3552 N N . ALA B 1 163 ? 13.133 22.859 20.609 1 94.19 163 ALA B N 1
ATOM 3553 C CA . ALA B 1 163 ? 12.992 21.406 20.75 1 94.19 163 ALA B CA 1
ATOM 3554 C C . ALA B 1 163 ? 11.523 20.984 20.688 1 94.19 163 ALA B C 1
ATOM 3556 O O . ALA B 1 163 ? 10.703 21.453 21.484 1 94.19 163 ALA B O 1
ATOM 3557 N N . VAL B 1 164 ? 11.211 20.203 19.719 1 93.75 164 VAL B N 1
ATOM 3558 C CA . VAL B 1 164 ? 9.844 19.703 19.594 1 93.75 164 VAL B CA 1
ATOM 3559 C C . VAL B 1 164 ? 9.852 18.188 19.484 1 93.75 164 VAL B C 1
ATOM 3561 O O . VAL B 1 164 ? 10.875 17.578 19.125 1 93.75 164 VAL B O 1
ATOM 3564 N N . ARG B 1 165 ? 8.688 17.594 19.828 1 92.31 165 ARG B N 1
ATOM 3565 C CA . ARG B 1 165 ? 8.523 16.156 19.766 1 92.31 165 ARG B CA 1
ATOM 3566 C C . ARG B 1 165 ? 7.297 15.773 18.953 1 92.31 165 ARG B C 1
ATOM 3568 O O . ARG B 1 165 ? 6.254 16.422 19.047 1 92.31 165 ARG B O 1
ATOM 3575 N N . CYS B 1 166 ? 7.5 14.82 18.188 1 93.81 166 CYS B N 1
ATOM 3576 C CA . CYS B 1 166 ? 6.402 14.219 17.438 1 93.81 166 CYS B CA 1
ATOM 3577 C C . CYS B 1 166 ? 5.945 12.922 18.094 1 93.81 166 CYS B C 1
ATOM 3579 O O . CYS B 1 166 ? 6.723 11.969 18.203 1 93.81 166 CYS B O 1
ATOM 3581 N N . LEU B 1 167 ? 4.625 12.953 18.469 1 91.88 167 LEU B N 1
ATOM 3582 C CA . LEU B 1 167 ? 4.086 11.789 19.156 1 91.88 167 LEU B CA 1
ATOM 3583 C C . LEU B 1 167 ? 2.98 11.133 18.328 1 91.88 167 LEU B C 1
ATOM 3585 O O . LEU B 1 167 ? 2.172 11.828 17.703 1 91.88 167 LEU B O 1
ATOM 3589 N N . MET B 1 168 ? 2.992 9.844 18.312 1 93.44 168 MET B N 1
ATOM 3590 C CA . MET B 1 168 ? 1.935 9.102 17.641 1 93.44 168 MET B CA 1
ATOM 3591 C C . MET B 1 168 ? 1.727 7.738 18.312 1 93.44 168 MET B C 1
ATOM 3593 O O . MET B 1 168 ? 2.559 7.297 19.094 1 93.44 168 MET B O 1
ATOM 3597 N N . GLY B 1 169 ? 0.562 7.16 18.031 1 91.81 169 GLY B N 1
ATOM 3598 C CA . GLY B 1 169 ? 0.284 5.832 18.562 1 91.81 169 GLY B CA 1
ATOM 3599 C C . GLY B 1 169 ? 1.232 4.773 18.031 1 91.81 169 GLY B C 1
ATOM 3600 O O . GLY B 1 169 ? 1.969 5.012 17.078 1 91.81 169 GLY B O 1
ATOM 3601 N N . PRO B 1 170 ? 1.152 3.648 18.703 1 91.12 170 PRO B N 1
ATOM 3602 C CA . PRO B 1 170 ? 2.012 2.553 18.234 1 91.12 170 PRO B CA 1
ATOM 3603 C C . PRO B 1 170 ? 1.613 2.025 16.859 1 91.12 170 PRO B C 1
ATOM 3605 O O . PRO B 1 170 ? 0.439 2.09 16.484 1 91.12 170 PRO B O 1
ATOM 3608 N N . SER B 1 171 ? 2.604 1.658 16.125 1 92.69 171 SER B N 1
ATOM 3609 C CA . SER B 1 171 ? 2.434 0.992 14.836 1 92.69 171 SER B CA 1
ATOM 3610 C C . SER B 1 171 ? 3.375 -0.199 14.695 1 92.69 171 SER B C 1
ATOM 3612 O O . SER B 1 171 ? 4.352 -0.313 15.445 1 92.69 171 SER B O 1
ATOM 3614 N N . ASP B 1 172 ? 3.094 -1.075 13.883 1 91.44 172 ASP B N 1
ATOM 3615 C CA . ASP B 1 172 ? 3.924 -2.244 13.609 1 91.44 172 ASP B CA 1
ATOM 3616 C C . ASP B 1 172 ? 3.984 -2.529 12.109 1 91.44 172 ASP B C 1
ATOM 3618 O O . ASP B 1 172 ? 3.006 -2.988 11.516 1 91.44 172 ASP B O 1
ATOM 3622 N N . PRO B 1 173 ? 5.051 -2.381 11.547 1 91.06 173 PRO B N 1
ATOM 3623 C CA . PRO B 1 173 ? 6.312 -1.896 12.102 1 91.06 173 PRO B CA 1
ATOM 3624 C C . PRO B 1 173 ? 6.234 -0.445 12.57 1 91.06 173 PRO B C 1
ATOM 3626 O O . PRO B 1 173 ? 5.262 0.253 12.266 1 91.06 173 PRO B O 1
ATOM 3629 N N . PRO B 1 174 ? 7.23 -0.049 13.359 1 91.69 174 PRO B N 1
ATOM 3630 C CA . PRO B 1 174 ? 7.234 1.355 13.773 1 91.69 174 PRO B CA 1
ATOM 3631 C C . PRO B 1 174 ? 7.285 2.322 12.594 1 91.69 174 PRO B C 1
ATOM 3633 O O . PRO B 1 174 ? 7.969 2.053 11.602 1 91.69 174 PRO B O 1
ATOM 3636 N N . ALA B 1 175 ? 6.555 3.381 12.75 1 93.75 175 ALA B N 1
ATOM 3637 C CA . ALA B 1 175 ? 6.508 4.371 11.68 1 93.75 175 ALA B CA 1
ATOM 3638 C C . ALA B 1 175 ? 7.875 5.016 11.469 1 93.75 175 ALA B C 1
ATOM 3640 O O . ALA B 1 175 ? 8.609 5.258 12.438 1 93.75 175 ALA B O 1
ATOM 3641 N N . ASP B 1 176 ? 8.164 5.23 10.227 1 93 176 ASP B N 1
ATOM 3642 C CA . ASP B 1 176 ? 9.32 6.051 9.898 1 93 176 ASP B CA 1
ATOM 3643 C C . ASP B 1 176 ? 9.023 7.535 10.102 1 93 176 ASP B C 1
ATOM 3645 O O . ASP B 1 176 ? 8.109 8.078 9.477 1 93 176 ASP B O 1
ATOM 3649 N N . VAL B 1 177 ? 9.828 8.18 10.938 1 93.75 177 VAL B N 1
ATOM 3650 C CA . VAL B 1 177 ? 9.562 9.578 11.25 1 93.75 177 VAL B CA 1
ATOM 3651 C C . VAL B 1 177 ? 10.695 10.453 10.703 1 93.75 177 VAL B C 1
ATOM 3653 O O . VAL B 1 177 ? 11.867 10.141 10.891 1 93.75 177 VAL B O 1
ATOM 3656 N N . SER B 1 178 ? 10.32 11.469 10 1 94.56 178 SER B N 1
ATOM 3657 C CA . SER B 1 178 ? 11.273 12.469 9.523 1 94.56 178 SER B CA 1
ATOM 3658 C C . SER B 1 178 ? 10.781 13.883 9.797 1 94.56 178 SER B C 1
ATOM 3660 O O . SER B 1 178 ? 9.594 14.086 10.078 1 94.56 178 SER B O 1
ATOM 3662 N N . TRP B 1 179 ? 11.742 14.82 9.742 1 96.19 179 TRP B N 1
ATOM 3663 C CA . TRP B 1 179 ? 11.406 16.203 10.047 1 96.19 179 TRP B CA 1
ATOM 3664 C C . TRP B 1 179 ? 11.836 17.125 8.914 1 96.19 179 TRP B C 1
ATOM 3666 O O . TRP B 1 179 ? 12.883 16.922 8.289 1 96.19 179 TRP B O 1
ATOM 3676 N N . THR B 1 180 ? 11.039 18.109 8.703 1 95.75 180 THR B N 1
ATOM 3677 C CA . THR B 1 180 ? 11.414 19.188 7.789 1 95.75 180 THR B CA 1
ATOM 3678 C C . THR B 1 180 ? 11.219 20.547 8.445 1 95.75 180 THR B C 1
ATOM 3680 O O . THR B 1 180 ? 10.367 20.703 9.32 1 95.75 180 THR B O 1
ATOM 3683 N N . VAL B 1 181 ? 12.055 21.469 8.078 1 95.44 181 VAL B N 1
ATOM 3684 C CA . VAL B 1 181 ? 11.914 22.875 8.445 1 95.44 181 VAL B CA 1
ATOM 3685 C C . VAL B 1 181 ? 11.656 23.703 7.195 1 95.44 181 VAL B C 1
ATOM 3687 O O . VAL B 1 181 ? 12.508 23.781 6.305 1 95.44 181 VAL B O 1
ATOM 3690 N N . ASN B 1 182 ? 10.5 24.281 7.207 1 92.81 182 ASN B N 1
ATOM 3691 C CA . ASN B 1 182 ? 10.086 25.047 6.035 1 92.81 182 ASN B CA 1
ATOM 3692 C C . ASN B 1 182 ? 10.164 24.219 4.762 1 92.81 182 ASN B C 1
ATOM 3694 O O . ASN B 1 182 ? 10.664 24.688 3.738 1 92.81 182 ASN B O 1
ATOM 3698 N N . GLY B 1 183 ? 9.852 22.922 4.891 1 89.69 183 GLY B N 1
ATOM 3699 C CA . GLY B 1 183 ? 9.773 22.047 3.725 1 89.69 183 GLY B CA 1
ATOM 3700 C C . GLY B 1 183 ? 11.086 21.375 3.396 1 89.69 183 GLY B C 1
ATOM 3701 O O . GLY B 1 183 ? 11.133 20.469 2.551 1 89.69 183 GLY B O 1
ATOM 3702 N N . GLU B 1 184 ? 12.102 21.812 4.062 1 93.38 184 GLU B N 1
ATOM 3703 C CA . GLU B 1 184 ? 13.414 21.203 3.842 1 93.38 184 GLU B CA 1
ATOM 3704 C C . GLU B 1 184 ? 13.766 20.234 4.957 1 93.38 184 GLU B C 1
ATOM 3706 O O . GLU B 1 184 ? 13.477 20.484 6.129 1 93.38 184 GLU B O 1
ATOM 3711 N N . ALA B 1 185 ? 14.508 19.234 4.539 1 95.31 185 ALA B N 1
ATOM 3712 C CA . ALA B 1 185 ? 14.852 18.188 5.512 1 95.31 185 ALA B CA 1
ATOM 3713 C C . ALA B 1 185 ? 15.719 18.75 6.629 1 95.31 185 ALA B C 1
ATOM 3715 O O . ALA B 1 185 ? 16.688 19.484 6.371 1 95.31 185 ALA B O 1
ATOM 3716 N N . ALA B 1 186 ? 15.289 18.375 7.812 1 94.44 186 ALA B N 1
ATOM 3717 C CA . ALA B 1 186 ? 16.109 18.75 8.961 1 94.44 186 ALA B CA 1
ATOM 3718 C C . ALA B 1 186 ? 17.406 17.969 8.992 1 94.44 186 ALA B C 1
ATOM 3720 O O . ALA B 1 186 ? 17.484 16.844 8.484 1 94.44 186 ALA B O 1
ATOM 3721 N N . PRO B 1 187 ? 18.453 18.562 9.57 1 90.5 187 PRO B N 1
ATOM 3722 C CA . PRO B 1 187 ? 19.688 17.797 9.703 1 90.5 187 PRO B CA 1
ATOM 3723 C C . PRO B 1 187 ? 19.5 16.5 10.492 1 90.5 187 PRO B C 1
ATOM 3725 O O . PRO B 1 187 ? 18.875 16.516 11.562 1 90.5 187 PRO B O 1
ATOM 3728 N N . PRO B 1 188 ? 20.062 15.523 9.898 1 88.31 188 PRO B N 1
ATOM 3729 C CA . PRO B 1 188 ? 19.844 14.227 10.547 1 88.31 188 PRO B CA 1
ATOM 3730 C C . PRO B 1 188 ? 20.359 14.195 11.984 1 88.31 188 PRO B C 1
ATOM 3732 O O . PRO B 1 188 ? 19.797 13.492 12.828 1 88.31 188 PRO B O 1
ATOM 3735 N N . GLU B 1 189 ? 21.359 14.906 12.25 1 89.38 189 GLU B N 1
ATOM 3736 C CA . GLU B 1 189 ? 21.938 14.906 13.586 1 89.38 189 GLU B CA 1
ATOM 3737 C C . GLU B 1 189 ? 21 15.562 14.594 1 89.38 189 GLU B C 1
ATOM 3739 O O . GLU B 1 189 ? 21.125 15.344 15.805 1 89.38 189 GLU B O 1
ATOM 3744 N N . ALA B 1 190 ? 20.062 16.328 14.125 1 91.06 190 ALA B N 1
ATOM 3745 C CA . ALA B 1 190 ? 19.156 17.047 15 1 91.06 190 ALA B CA 1
ATOM 3746 C C . ALA B 1 190 ? 17.938 16.203 15.359 1 91.06 190 ALA B C 1
ATOM 3748 O O . ALA B 1 190 ? 17.078 16.625 16.141 1 91.06 190 ALA B O 1
ATOM 3749 N N . VAL B 1 191 ? 17.875 15.062 14.789 1 88.56 191 VAL B N 1
ATOM 3750 C CA . VAL B 1 191 ? 16.688 14.227 14.961 1 88.56 191 VAL B CA 1
ATOM 3751 C C . VAL B 1 191 ? 17.031 13.031 15.844 1 88.56 191 VAL B C 1
ATOM 3753 O O . VAL B 1 191 ? 18.031 12.344 15.609 1 88.56 191 VAL B O 1
ATOM 3756 N N . ASP B 1 192 ? 16.219 12.875 16.812 1 85 192 ASP B N 1
ATOM 3757 C CA . ASP B 1 192 ? 16.359 11.719 17.688 1 85 192 ASP B CA 1
ATOM 3758 C C . ASP B 1 192 ? 15.07 10.883 17.688 1 85 192 ASP B C 1
ATOM 3760 O O . ASP B 1 192 ? 13.984 11.414 17.938 1 85 192 ASP B O 1
ATOM 3764 N N . LEU B 1 193 ? 15.328 9.68 17.297 1 77.31 193 LEU B N 1
ATOM 3765 C CA . LEU B 1 193 ? 14.195 8.758 17.297 1 77.31 193 LEU B CA 1
ATOM 3766 C C . LEU B 1 193 ? 14.18 7.93 18.578 1 77.31 193 LEU B C 1
ATOM 3768 O O . LEU B 1 193 ? 15.195 7.348 18.969 1 77.31 193 LEU B O 1
ATOM 3772 N N . ARG B 1 194 ? 13.055 8.141 19.266 1 69.81 194 ARG B N 1
ATOM 3773 C CA . ARG B 1 194 ? 12.93 7.379 20.5 1 69.81 194 ARG B CA 1
ATOM 3774 C C . ARG B 1 194 ? 11.75 6.414 20.438 1 69.81 194 ARG B C 1
ATOM 3776 O O . ARG B 1 194 ? 10.664 6.781 19.984 1 69.81 194 ARG B O 1
ATOM 3783 N N . PRO B 1 195 ? 12.094 5.105 20.625 1 65.44 195 PRO B N 1
ATOM 3784 C CA . PRO B 1 195 ? 10.984 4.152 20.688 1 65.44 195 PRO B CA 1
ATOM 3785 C C . PRO B 1 195 ? 9.867 4.617 21.609 1 65.44 195 PRO B C 1
ATOM 3787 O O . PRO B 1 195 ? 9.961 5.688 22.219 1 65.44 195 PRO B O 1
ATOM 3790 N N . LEU B 1 196 ? 9.062 3.584 22.234 1 62.19 196 LEU B N 1
ATOM 3791 C CA . LEU B 1 196 ? 7.805 3.645 22.969 1 62.19 196 LEU B CA 1
ATOM 3792 C C . LEU B 1 196 ? 7.902 4.613 24.141 1 62.19 196 LEU B C 1
ATOM 3794 O O . LEU B 1 196 ? 8.781 4.477 24.984 1 62.19 196 LEU B O 1
ATOM 3798 N N . ALA B 1 197 ? 7.461 5.762 23.75 1 64.69 197 ALA B N 1
ATOM 3799 C CA . ALA B 1 197 ? 7.336 6.754 24.812 1 64.69 197 ALA B CA 1
ATOM 3800 C C . ALA B 1 197 ? 5.883 6.883 25.266 1 64.69 197 ALA B C 1
ATOM 3802 O O . ALA B 1 197 ? 4.977 6.34 24.641 1 64.69 197 ALA B O 1
ATOM 3803 N N . ARG B 1 198 ? 5.684 7.059 26.562 1 64.75 198 ARG B N 1
ATOM 3804 C CA . ARG B 1 198 ? 4.336 7.375 27.016 1 64.75 198 ARG B CA 1
ATOM 3805 C C . ARG B 1 198 ? 3.867 8.711 26.438 1 64.75 198 ARG B C 1
ATOM 3807 O O . ARG B 1 198 ? 4.559 9.727 26.578 1 64.75 198 ARG B O 1
ATOM 3814 N N . GLY B 1 199 ? 2.957 8.586 25.469 1 61.25 199 GLY B N 1
ATOM 3815 C CA . GLY B 1 199 ? 2.357 9.773 24.891 1 61.25 199 GLY B CA 1
ATOM 3816 C C . GLY B 1 199 ? 1.507 10.555 25.891 1 61.25 199 GLY B C 1
ATOM 3817 O O . GLY B 1 199 ? 1.586 10.328 27.094 1 61.25 199 GLY B O 1
ATOM 3818 N N . PRO B 1 200 ? 0.682 11.469 25.25 1 62.28 200 PRO B N 1
ATOM 3819 C CA . PRO B 1 200 ? -0.276 12.219 26.078 1 62.28 200 PRO B CA 1
ATOM 3820 C C . PRO B 1 200 ? -1.328 11.32 26.719 1 62.28 200 PRO B C 1
ATOM 3822 O O . PRO B 1 200 ? -1.767 10.336 26.109 1 62.28 200 PRO B O 1
ATOM 3825 N N . ARG B 1 201 ? -1.703 11.656 27.969 1 67.69 201 ARG B N 1
ATOM 3826 C CA . ARG B 1 201 ? -2.764 11.008 28.734 1 67.69 201 ARG B CA 1
ATOM 3827 C C . ARG B 1 201 ? -2.428 9.547 29 1 67.69 201 ARG B C 1
ATOM 3829 O O . ARG B 1 201 ? -3.309 8.688 28.984 1 67.69 201 ARG B O 1
ATOM 3836 N N . GLY B 1 202 ? -1.111 9.297 28.812 1 70.06 202 GLY B N 1
ATOM 3837 C CA . GLY B 1 202 ? -0.67 7.969 29.203 1 70.06 202 GLY B CA 1
ATOM 3838 C C . GLY B 1 202 ? -0.729 6.973 28.047 1 70.06 202 GLY B C 1
ATOM 3839 O O . GLY B 1 202 ? -0.437 5.789 28.234 1 70.06 202 GLY B O 1
ATOM 3840 N N . ARG B 1 203 ? -1.007 7.535 27.016 1 78.38 203 ARG B N 1
ATOM 3841 C CA . ARG B 1 203 ? -1.099 6.625 25.891 1 78.38 203 ARG B CA 1
ATOM 3842 C C . ARG B 1 203 ? 0.288 6.203 25.406 1 78.38 203 ARG B C 1
ATOM 3844 O O . ARG B 1 203 ? 1.224 7.004 25.422 1 78.38 203 ARG B O 1
ATOM 3851 N N . LEU B 1 204 ? 0.385 4.852 25.125 1 84.19 204 LEU B N 1
ATOM 3852 C CA . LEU B 1 204 ? 1.621 4.391 24.516 1 84.19 204 LEU B CA 1
ATOM 3853 C C . LEU B 1 204 ? 1.856 5.102 23.188 1 84.19 204 LEU B C 1
ATOM 3855 O O . LEU B 1 204 ? 0.919 5.301 22.406 1 84.19 204 LEU B O 1
ATOM 3859 N N . ALA B 1 205 ? 3.062 5.688 23.141 1 88.25 205 ALA B N 1
ATOM 3860 C CA . ALA B 1 205 ? 3.32 6.488 21.953 1 88.25 205 ALA B CA 1
ATOM 3861 C C . ALA B 1 205 ? 4.73 6.25 21.422 1 88.25 205 ALA B C 1
ATOM 3863 O O . ALA B 1 205 ? 5.641 5.93 22.188 1 88.25 205 ALA B O 1
ATOM 3864 N N . GLN B 1 206 ? 4.812 6.285 20.094 1 90.69 206 GLN B N 1
ATOM 3865 C CA . GLN B 1 206 ? 6.102 6.477 19.438 1 90.69 206 GLN B CA 1
ATOM 3866 C C . GLN B 1 206 ? 6.477 7.953 19.391 1 90.69 206 GLN B C 1
ATOM 3868 O O . GLN B 1 206 ? 5.613 8.812 19.219 1 90.69 206 GLN B O 1
ATOM 3873 N N . ALA B 1 207 ? 7.82 8.18 19.641 1 91.38 207 ALA B N 1
ATOM 3874 C CA . ALA B 1 207 ? 8.203 9.586 19.734 1 91.38 207 ALA B CA 1
ATOM 3875 C C . ALA B 1 207 ? 9.477 9.852 18.922 1 91.38 207 ALA B C 1
ATOM 3877 O O . ALA B 1 207 ? 10.352 8.992 18.828 1 91.38 207 ALA B O 1
ATOM 3878 N N . SER B 1 208 ? 9.539 10.953 18.328 1 93.38 208 SER B N 1
ATOM 3879 C CA . SER B 1 208 ? 10.727 11.508 17.672 1 93.38 208 SER B CA 1
ATOM 3880 C C . SER B 1 208 ? 10.945 12.961 18.094 1 93.38 208 SER B C 1
ATOM 3882 O O . SER B 1 208 ? 10 13.75 18.125 1 93.38 208 SER B O 1
ATOM 3884 N N . GLU B 1 209 ? 12.164 13.281 18.422 1 93.44 209 GLU B N 1
ATOM 3885 C CA . GLU B 1 209 ? 12.461 14.633 18.875 1 93.44 209 GLU B CA 1
ATOM 3886 C C . GLU B 1 209 ? 13.336 15.375 17.859 1 93.44 209 GLU B C 1
ATOM 3888 O O . GLU B 1 209 ? 14.258 14.789 17.281 1 93.44 209 GLU B O 1
ATOM 3893 N N . LEU B 1 210 ? 13.016 16.531 17.609 1 95.44 210 LEU B N 1
ATOM 3894 C CA . LEU B 1 210 ? 13.828 17.438 16.812 1 95.44 210 LEU B CA 1
ATOM 3895 C C . LEU B 1 210 ? 14.367 18.578 17.672 1 95.44 210 LEU B C 1
ATOM 3897 O O . LEU B 1 210 ? 13.602 19.266 18.359 1 95.44 210 LEU B O 1
ATOM 3901 N N . ARG B 1 211 ? 15.672 18.766 17.672 1 95.06 211 ARG B N 1
ATOM 3902 C CA . ARG B 1 211 ? 16.328 19.875 18.344 1 95.06 211 ARG B CA 1
ATOM 3903 C C . ARG B 1 211 ? 17.188 20.688 17.375 1 95.06 211 ARG B C 1
ATOM 3905 O O . ARG B 1 211 ? 18.188 20.188 16.875 1 95.06 211 ARG B O 1
ATOM 3912 N N . VAL B 1 212 ? 16.766 21.891 17.156 1 95.44 212 VAL B N 1
ATOM 3913 C CA . VAL B 1 212 ? 17.5 22.703 16.203 1 95.44 212 VAL B CA 1
ATOM 3914 C C . VAL B 1 212 ? 17.625 24.125 16.734 1 95.44 212 VAL B C 1
ATOM 3916 O O . VAL B 1 212 ? 16.844 24.547 17.594 1 95.44 212 VAL B O 1
ATOM 3919 N N . THR B 1 213 ? 18.609 24.781 16.203 1 95.31 213 THR B N 1
ATOM 3920 C CA . THR B 1 213 ? 18.766 26.219 16.484 1 95.31 213 THR B CA 1
ATOM 3921 C C . THR B 1 213 ? 18.156 27.047 15.359 1 95.31 213 THR B C 1
ATOM 3923 O O . THR B 1 213 ? 18.5 26.891 14.188 1 95.31 213 THR B O 1
ATOM 3926 N N . ALA B 1 214 ? 17.234 27.938 15.789 1 95.69 214 ALA B N 1
ATOM 3927 C CA . ALA B 1 214 ? 16.594 28.797 14.797 1 95.69 214 ALA B CA 1
ATOM 3928 C C . ALA B 1 214 ? 17.609 29.688 14.094 1 95.69 214 ALA B C 1
ATOM 3930 O O . ALA B 1 214 ? 18.469 30.297 14.75 1 95.69 214 ALA B O 1
ATOM 3931 N N . THR B 1 215 ? 17.547 29.672 12.773 1 95.56 215 THR B N 1
ATOM 3932 C CA . THR B 1 215 ? 18.469 30.5 12.008 1 95.56 215 THR B CA 1
ATOM 3933 C C . THR B 1 215 ? 17.75 31.703 11.406 1 95.56 215 THR B C 1
ATOM 3935 O O . THR B 1 215 ? 16.516 31.703 11.305 1 95.56 215 THR B O 1
ATOM 3938 N N . GLU B 1 216 ? 18.5 32.75 11.023 1 94.69 216 GLU B N 1
ATOM 3939 C CA . GLU B 1 216 ? 17.938 33.906 10.352 1 94.69 216 GLU B CA 1
ATOM 3940 C C . GLU B 1 216 ? 17.297 33.531 9.023 1 94.69 216 GLU B C 1
ATOM 3942 O O . GLU B 1 216 ? 16.266 34.094 8.641 1 94.69 216 GLU B O 1
ATOM 3947 N N . GLU B 1 217 ? 17.906 32.531 8.43 1 95 217 GLU B N 1
ATOM 3948 C CA . GLU B 1 217 ? 17.391 32.094 7.141 1 95 217 GLU B CA 1
ATOM 3949 C C . GLU B 1 217 ? 16.016 31.469 7.277 1 95 217 GLU B C 1
ATOM 3951 O O . GLU B 1 217 ? 15.117 31.734 6.465 1 95 217 GLU B O 1
ATOM 3956 N N . TRP B 1 218 ? 15.805 30.656 8.305 1 94.69 218 TRP B N 1
ATOM 3957 C CA . TRP B 1 218 ? 14.523 30 8.508 1 94.69 218 TRP B CA 1
ATOM 3958 C C . TRP B 1 218 ? 13.438 31 8.859 1 94.69 218 TRP B C 1
ATOM 3960 O O . TRP B 1 218 ? 12.266 30.797 8.508 1 94.69 218 TRP B O 1
ATOM 3970 N N . LEU B 1 219 ? 13.812 32.125 9.5 1 93.56 219 LEU B N 1
ATOM 3971 C CA . LEU B 1 219 ? 12.844 33.094 9.992 1 93.56 219 LEU B CA 1
ATOM 3972 C C . LEU B 1 219 ? 12.781 34.312 9.07 1 93.56 219 LEU B C 1
ATOM 3974 O O . LEU B 1 219 ? 12.203 35.344 9.438 1 93.56 219 LEU B O 1
ATOM 3978 N N . ALA B 1 220 ? 13.359 34.156 7.918 1 91.56 220 ALA B N 1
ATOM 3979 C CA . ALA B 1 220 ? 13.469 35.281 6.992 1 91.56 220 ALA B CA 1
ATOM 3980 C C . ALA B 1 220 ? 12.094 35.812 6.586 1 91.56 220 ALA B C 1
ATOM 3982 O O . ALA B 1 220 ? 11.922 37 6.332 1 91.56 220 ALA B O 1
ATOM 3983 N N . ARG B 1 221 ? 11.133 34.938 6.598 1 86.62 221 ARG B N 1
ATOM 3984 C CA . ARG B 1 221 ? 9.781 35.344 6.188 1 86.62 221 ARG B CA 1
ATOM 3985 C C . ARG B 1 221 ? 8.883 35.531 7.402 1 86.62 221 ARG B C 1
ATOM 3987 O O . ARG B 1 221 ? 7.656 35.438 7.293 1 86.62 221 ARG B O 1
ATOM 3994 N N . GLY B 1 222 ? 9.438 35.625 8.547 1 86.62 222 GLY B N 1
ATOM 3995 C CA . GLY B 1 222 ? 8.711 35.969 9.758 1 86.62 222 GLY B CA 1
ATOM 3996 C C . GLY B 1 222 ? 8.297 34.781 10.578 1 86.62 222 GLY B C 1
ATOM 3997 O O . GLY B 1 222 ? 7.875 34.906 11.727 1 86.62 222 GLY B O 1
ATOM 3998 N N . ALA B 1 223 ? 8.266 33.656 9.906 1 88 223 ALA B N 1
ATOM 3999 C CA . ALA B 1 223 ? 7.852 32.469 10.617 1 88 223 ALA B CA 1
ATOM 4000 C C . ALA B 1 223 ? 8.57 31.234 10.07 1 88 223 ALA B C 1
ATOM 4002 O O . ALA B 1 223 ? 9.078 31.25 8.945 1 88 223 ALA B O 1
ATOM 4003 N N . MET B 1 224 ? 8.766 30.266 10.875 1 92 224 MET B N 1
ATOM 4004 C CA . MET B 1 224 ? 9.281 28.984 10.43 1 92 224 MET B CA 1
ATOM 4005 C C . MET B 1 224 ? 8.344 27.844 10.836 1 92 224 MET B C 1
ATOM 4007 O O . MET B 1 224 ? 7.734 27.891 11.906 1 92 224 MET B O 1
ATOM 4011 N N . THR B 1 225 ? 8.242 26.891 10.016 1 91.56 225 THR B N 1
ATOM 4012 C CA . THR B 1 225 ? 7.348 25.75 10.266 1 91.56 225 THR B CA 1
ATOM 4013 C C . THR B 1 225 ? 8.141 24.453 10.383 1 91.56 225 THR B C 1
ATOM 4015 O O . THR B 1 225 ? 8.938 24.125 9.5 1 91.56 225 THR B O 1
ATOM 4018 N N . LEU B 1 226 ? 7.934 23.812 11.516 1 95.38 226 LEU B N 1
ATOM 4019 C CA . LEU B 1 226 ? 8.484 22.484 11.734 1 95.38 226 LEU B CA 1
ATOM 4020 C C . LEU B 1 226 ? 7.441 21.406 11.438 1 95.38 226 LEU B C 1
ATOM 4022 O O . LEU B 1 226 ? 6.324 21.469 11.961 1 95.38 226 LEU B O 1
ATOM 4026 N N . THR B 1 227 ? 7.812 20.484 10.602 1 95.06 227 THR B N 1
ATOM 4027 C CA . THR B 1 227 ? 6.852 19.469 10.203 1 95.06 227 THR B CA 1
ATOM 4028 C C . THR B 1 227 ? 7.406 18.062 10.461 1 95.06 227 THR B C 1
ATOM 4030 O O . THR B 1 227 ? 8.523 17.75 10.039 1 95.06 227 THR B O 1
ATOM 4033 N N . CYS B 1 228 ? 6.625 17.312 11.086 1 96.06 228 CYS B N 1
ATOM 4034 C CA . CYS B 1 228 ? 6.941 15.898 11.281 1 96.06 228 CYS B CA 1
ATOM 4035 C C . CYS B 1 228 ? 6.168 15.023 10.297 1 96.06 228 CYS B C 1
ATOM 4037 O O . CYS B 1 228 ? 4.961 15.203 10.125 1 96.06 228 CYS B O 1
ATOM 4039 N N . HIS B 1 229 ? 6.898 14.102 9.648 1 95.5 229 HIS B N 1
ATOM 4040 C CA . HIS B 1 229 ? 6.309 13.156 8.703 1 95.5 229 HIS B CA 1
ATOM 4041 C C . HIS B 1 229 ? 6.34 11.734 9.25 1 95.5 229 HIS B C 1
ATOM 4043 O O . HIS B 1 229 ? 7.402 11.227 9.617 1 95.5 229 HIS B O 1
ATOM 4049 N N . ALA B 1 230 ? 5.164 11.156 9.336 1 95.88 230 ALA B N 1
ATOM 4050 C CA . ALA B 1 230 ? 5.059 9.758 9.742 1 95.88 230 ALA B CA 1
ATOM 4051 C C . ALA B 1 230 ? 4.613 8.875 8.578 1 95.88 230 ALA B C 1
ATOM 4053 O O . ALA B 1 230 ? 3.6 9.148 7.938 1 95.88 230 ALA B O 1
ATOM 4054 N N . GLN B 1 231 ? 5.406 7.805 8.414 1 94.88 231 GLN B N 1
ATOM 4055 C CA . GLN B 1 231 ? 5.105 6.938 7.277 1 94.88 231 GLN B CA 1
ATOM 4056 C C . GLN B 1 231 ? 5.227 5.465 7.66 1 94.88 231 GLN B C 1
ATOM 4058 O O . GLN B 1 231 ? 6.125 5.086 8.406 1 94.88 231 GLN B O 1
ATOM 4063 N N . VAL B 1 232 ? 4.207 4.703 7.227 1 94.31 232 VAL B N 1
ATOM 4064 C CA . VAL B 1 232 ? 4.266 3.246 7.309 1 94.31 232 VAL B CA 1
ATOM 4065 C C . VAL B 1 232 ? 4.102 2.645 5.914 1 94.31 232 VAL B C 1
ATOM 4067 O O . VAL B 1 232 ? 2.986 2.545 5.402 1 94.31 232 VAL B O 1
ATOM 4070 N N . SER B 1 233 ? 5.23 2.139 5.375 1 91.44 233 SER B N 1
ATOM 4071 C CA . SER B 1 233 ? 5.211 1.627 4.008 1 91.44 233 SER B CA 1
ATOM 4072 C C . SER B 1 233 ? 4.516 2.602 3.064 1 91.44 233 SER B C 1
ATOM 4074 O O . SER B 1 233 ? 4.688 3.816 3.178 1 91.44 233 SER B O 1
ATOM 4076 N N . SER B 1 234 ? 3.842 2.104 2.105 1 90.69 234 SER B N 1
ATOM 4077 C CA . SER B 1 234 ? 3.131 2.949 1.152 1 90.69 234 SER B CA 1
ATOM 4078 C C . SER B 1 234 ? 1.647 3.045 1.495 1 90.69 234 SER B C 1
ATOM 4080 O O . SER B 1 234 ? 0.862 3.6 0.724 1 90.69 234 SER B O 1
ATOM 4082 N N . VAL B 1 235 ? 1.348 2.605 2.676 1 91.62 235 VAL B N 1
ATOM 4083 C CA . VAL B 1 235 ? -0.079 2.504 2.965 1 91.62 235 VAL B CA 1
ATOM 4084 C C . VAL B 1 235 ? -0.5 3.643 3.893 1 91.62 235 VAL B C 1
ATOM 4086 O O . VAL B 1 235 ? -1.693 3.912 4.051 1 91.62 235 VAL B O 1
ATOM 4089 N N . TYR B 1 236 ? 0.477 4.324 4.523 1 93.62 236 TYR B N 1
ATOM 4090 C CA . TYR B 1 236 ? 0.135 5.363 5.488 1 93.62 236 TYR B CA 1
ATOM 4091 C C . TYR B 1 236 ? 1.133 6.512 5.43 1 93.62 236 TYR B C 1
ATOM 4093 O O . TYR B 1 236 ? 2.346 6.293 5.414 1 93.62 236 TYR B O 1
ATOM 4101 N N . HIS B 1 237 ? 0.597 7.727 5.457 1 96.19 237 HIS B N 1
ATOM 4102 C CA . HIS B 1 237 ? 1.395 8.945 5.566 1 96.19 237 HIS B CA 1
ATOM 4103 C C . HIS B 1 237 ? 0.6 10.062 6.227 1 96.19 237 HIS B C 1
ATOM 4105 O O . HIS B 1 237 ? -0.505 10.391 5.785 1 96.19 237 HIS B O 1
ATOM 4111 N N . ALA B 1 238 ? 1.158 10.562 7.262 1 96.19 238 ALA B N 1
ATOM 4112 C CA . ALA B 1 238 ? 0.54 11.672 7.98 1 96.19 238 ALA B CA 1
ATOM 4113 C C . ALA B 1 238 ? 1.589 12.672 8.445 1 96.19 238 ALA B C 1
ATOM 4115 O O . ALA B 1 238 ? 2.748 12.32 8.664 1 96.19 238 ALA B O 1
ATOM 4116 N N . THR B 1 239 ? 1.171 13.875 8.531 1 96.25 239 THR B N 1
ATOM 4117 C CA . THR B 1 239 ? 2.078 14.93 8.977 1 96.25 239 THR B CA 1
ATOM 4118 C C . THR B 1 239 ? 1.489 15.688 10.164 1 96.25 239 THR B C 1
ATOM 4120 O O . THR B 1 239 ? 0.278 15.656 10.383 1 96.25 239 THR B O 1
ATOM 4123 N N . ALA B 1 240 ? 2.342 16.219 10.953 1 94.88 240 ALA B N 1
ATOM 4124 C CA . ALA B 1 240 ? 2.006 17.188 11.984 1 94.88 240 ALA B CA 1
ATOM 4125 C C . ALA B 1 240 ? 2.973 18.375 11.953 1 94.88 240 ALA B C 1
ATOM 4127 O O . ALA B 1 240 ? 4.172 18.203 11.734 1 94.88 240 ALA B O 1
ATOM 4128 N N . ASN B 1 241 ? 2.482 19.531 12.102 1 91.94 241 ASN B N 1
ATOM 4129 C CA . ASN B 1 241 ? 3.373 20.672 11.984 1 91.94 241 ASN B CA 1
ATOM 4130 C C . ASN B 1 241 ? 3.074 21.719 13.055 1 91.94 241 ASN B C 1
ATOM 4132 O O . ASN B 1 241 ? 1.978 21.75 13.617 1 91.94 241 ASN B O 1
ATOM 4136 N N . VAL B 1 242 ? 4.07 22.5 13.391 1 90.69 242 VAL B N 1
ATOM 4137 C CA . VAL B 1 242 ? 3.986 23.641 14.289 1 90.69 242 VAL B CA 1
ATOM 4138 C C . VAL B 1 242 ? 4.715 24.844 13.672 1 90.69 242 VAL B C 1
ATOM 4140 O O . VAL B 1 242 ? 5.773 24.672 13.062 1 90.69 242 VAL B O 1
ATOM 4143 N N . THR B 1 243 ? 4.086 25.984 13.773 1 88.69 243 THR B N 1
ATOM 4144 C CA . THR B 1 243 ? 4.672 27.188 13.211 1 88.69 243 THR B CA 1
ATOM 4145 C C . THR B 1 243 ? 5.105 28.141 14.32 1 88.69 243 THR B C 1
ATOM 4147 O O . THR B 1 243 ? 4.316 28.469 15.211 1 88.69 243 THR B O 1
ATOM 4150 N N . LEU B 1 244 ? 6.34 28.516 14.242 1 90.56 244 LEU B N 1
ATOM 4151 C CA . LEU B 1 244 ? 6.891 29.5 15.164 1 90.56 244 LEU B CA 1
ATOM 4152 C C . LEU B 1 244 ? 7.074 30.844 14.477 1 90.56 244 LEU B C 1
ATOM 4154 O O . LEU B 1 244 ? 7.441 30.906 13.297 1 90.56 244 LEU B O 1
ATOM 4158 N N . VAL B 1 245 ? 6.879 31.906 15.258 1 87.44 245 VAL B N 1
ATOM 4159 C CA . VAL B 1 245 ? 6.914 33.25 14.664 1 87.44 245 VAL B CA 1
ATOM 4160 C C . VAL B 1 245 ? 8.117 34.031 15.188 1 87.44 245 VAL B C 1
ATOM 4162 O O . VAL B 1 245 ? 8.492 33.875 16.359 1 87.44 245 VAL B O 1
ATOM 4165 N N . HIS B 1 246 ? 8.695 34.781 14.273 1 90.06 246 HIS B N 1
ATOM 4166 C CA . HIS B 1 246 ? 9.812 35.625 14.656 1 90.06 246 HIS B CA 1
ATOM 4167 C C . HIS B 1 246 ? 9.406 36.625 15.75 1 90.06 246 HIS B C 1
ATOM 4169 O O . HIS B 1 246 ? 8.406 37.312 15.617 1 90.06 246 HIS B O 1
ATOM 4175 N N . SER B 1 247 ? 10.133 36.719 16.797 1 86.38 247 SER B N 1
ATOM 4176 C CA . SER B 1 247 ? 9.805 37.531 17.969 1 86.38 247 SER B CA 1
ATOM 4177 C C . SER B 1 247 ? 9.703 39 17.594 1 86.38 247 SER B C 1
ATOM 4179 O O . SER B 1 247 ? 8.883 39.75 18.141 1 86.38 247 SER B O 1
ATOM 4181 N N . ASP B 1 248 ? 10.484 39.5 16.641 1 82.62 248 ASP B N 1
ATOM 4182 C CA . ASP B 1 248 ? 10.523 40.938 16.297 1 82.62 248 ASP B CA 1
ATOM 4183 C C . ASP B 1 248 ? 9.672 41.219 15.055 1 82.62 248 ASP B C 1
ATOM 4185 O O . ASP B 1 248 ? 9.711 42.312 14.508 1 82.62 248 ASP B O 1
ATOM 4189 N N . TRP B 1 249 ? 8.953 40.281 14.5 1 75.25 249 TRP B N 1
ATOM 4190 C CA . TRP B 1 249 ? 8.133 40.469 13.312 1 75.25 249 TRP B CA 1
ATOM 4191 C C . TRP B 1 249 ? 6.898 41.312 13.641 1 75.25 249 TRP B C 1
ATOM 4193 O O . TRP B 1 249 ? 6.23 41.062 14.648 1 75.25 249 TRP B O 1
ATOM 4203 N N . PRO B 1 250 ? 6.746 42.469 12.766 1 65.06 250 PRO B N 1
ATOM 4204 C CA . PRO B 1 250 ? 5.602 43.344 13.047 1 65.06 250 PRO B CA 1
ATOM 4205 C C . PRO B 1 250 ? 4.266 42.625 12.875 1 65.06 250 PRO B C 1
ATOM 4207 O O . PRO B 1 250 ? 4.094 41.812 11.953 1 65.06 250 PRO B O 1
ATOM 4210 N N . GLN B 1 251 ? 3.615 42.25 13.758 1 57.38 251 GLN B N 1
ATOM 4211 C CA . GLN B 1 251 ? 2.285 41.656 13.625 1 57.38 251 GLN B CA 1
ATOM 4212 C C . GLN B 1 251 ? 1.292 42.688 13.07 1 57.38 251 GLN B C 1
ATOM 4214 O O . GLN B 1 251 ? 1.361 43.875 13.391 1 57.38 251 GLN B O 1
ATOM 4219 N N . PRO B 1 252 ? 0.749 42.438 11.891 1 49.16 252 PRO B N 1
ATOM 4220 C CA . PRO B 1 252 ? -0.182 43.469 11.383 1 49.16 252 PRO B CA 1
ATOM 4221 C C . PRO B 1 252 ? -1.066 44.062 12.484 1 49.16 252 PRO B C 1
ATOM 4223 O O . PRO B 1 252 ? -1.484 43.344 13.391 1 49.16 252 PRO B O 1
ATOM 4226 N N . ALA B 1 253 ? -1.028 45.312 12.688 1 40.38 253 ALA B N 1
ATOM 4227 C CA . ALA B 1 253 ? -1.902 46.094 13.539 1 40.38 253 ALA B CA 1
ATOM 4228 C C . ALA B 1 253 ? -3.35 45.625 13.438 1 40.38 253 ALA B C 1
ATOM 4230 O O . ALA B 1 253 ? -3.779 45.156 12.391 1 40.38 253 ALA B O 1
ATOM 4231 N N . GLU B 1 254 ? -4.008 45.094 14.523 1 39.72 254 GLU B N 1
ATOM 4232 C CA . GLU B 1 254 ? -5.465 45.062 14.555 1 39.72 254 GLU B CA 1
ATOM 4233 C C . GLU B 1 254 ? -6.074 46.094 13.625 1 39.72 254 GLU B C 1
ATOM 4235 O O . GLU B 1 254 ? -5.625 47.25 13.594 1 39.72 254 GLU B O 1
ATOM 4240 N N . PHE B 1 255 ? -6.551 45.719 12.508 1 34.53 255 PHE B N 1
ATOM 4241 C CA . PHE B 1 255 ? -7.387 46.75 11.945 1 34.53 255 PHE B CA 1
ATOM 4242 C C . PHE B 1 255 ? -8.047 47.594 13.047 1 34.53 255 PHE B C 1
ATOM 4244 O O . PHE B 1 255 ? -8.742 47.031 13.898 1 34.53 255 PHE B O 1
ATOM 4251 N N . GLY B 1 256 ? -7.598 48.594 13.508 1 31.94 256 GLY B N 1
ATOM 4252 C CA . GLY B 1 256 ? -8.297 49.531 14.359 1 31.94 256 GLY B CA 1
ATOM 4253 C C . GLY B 1 256 ? -9.789 49.594 14.086 1 31.94 256 GLY B C 1
ATOM 4254 O O . GLY B 1 256 ? -10.211 49.75 12.938 1 31.94 256 GLY B O 1
ATOM 4255 N N . TRP B 1 257 ? -10.773 48.969 14.977 1 31.8 257 TRP B N 1
ATOM 4256 C CA . TRP B 1 257 ? -12.203 49.25 15.062 1 31.8 257 TRP B CA 1
ATOM 4257 C C . TRP B 1 257 ? -12.5 50.719 14.688 1 31.8 257 TRP B C 1
ATOM 4259 O O . TRP B 1 257 ? -11.883 51.625 15.227 1 31.8 257 TRP B O 1
ATOM 4269 N N . PHE B 1 258 ? -12.961 50.969 13.648 1 29.38 258 PHE B N 1
ATOM 4270 C CA . PHE B 1 258 ? -13.844 52.125 13.758 1 29.38 258 PHE B CA 1
ATOM 4271 C C . PHE B 1 258 ? -14.789 52 14.945 1 29.38 258 PHE B C 1
ATOM 4273 O O . PHE B 1 258 ? -15.398 50.938 15.133 1 29.38 258 PHE B O 1
ATOM 4280 N N . SER B 1 259 ? -14.594 52.656 16.078 1 26.75 259 SER B N 1
ATOM 4281 C CA . SER B 1 259 ? -15.422 52.969 17.25 1 26.75 259 SER B CA 1
ATOM 4282 C C . SER B 1 259 ? -16.906 53 16.891 1 26.75 259 SER B C 1
ATOM 4284 O O . SER B 1 259 ? -17.406 54.062 16.469 1 26.75 259 SER B O 1
ATOM 4286 N N . ALA B 1 260 ? -17.578 52.062 16.266 1 25.86 260 ALA B N 1
ATOM 4287 C CA . ALA B 1 260 ? -18.984 52.281 16.547 1 25.86 260 ALA B CA 1
ATOM 4288 C C . ALA B 1 260 ? -19.25 52.344 18.047 1 25.86 260 ALA B C 1
ATOM 4290 O O . ALA B 1 260 ? -18.422 51.906 18.844 1 25.86 260 ALA B O 1
ATOM 4291 N N . GLY B 1 261 ? -20.516 52.812 18.531 1 24.73 261 GLY B N 1
ATOM 4292 C CA . GLY B 1 261 ? -21.078 53.156 19.828 1 24.73 261 GLY B CA 1
ATOM 4293 C C . GLY B 1 261 ? -20.906 52.094 20.859 1 24.73 261 GLY B C 1
ATOM 4294 O O . GLY B 1 261 ? -20.609 50.938 20.516 1 24.73 261 GLY B O 1
ATOM 4295 N N . GLY B 1 262 ? -20.844 52.406 22.141 1 24.02 262 GLY B N 1
ATOM 4296 C CA . GLY B 1 262 ? -20.609 52.031 23.531 1 24.02 262 GLY B CA 1
ATOM 4297 C C . GLY B 1 262 ? -21.406 50.781 23.922 1 24.02 262 GLY B C 1
ATOM 4298 O O . GLY B 1 262 ? -22.562 50.906 24.359 1 24.02 262 GLY B O 1
ATOM 4299 N N . CYS B 1 263 ? -21.562 49.75 23.062 1 24.7 263 CYS B N 1
ATOM 4300 C CA . CYS B 1 263 ? -22.391 48.812 23.859 1 24.7 263 CYS B CA 1
ATOM 4301 C C . CYS B 1 263 ? -21.688 48.469 25.156 1 24.7 263 CYS B C 1
ATOM 4303 O O . CYS B 1 263 ? -20.469 48.344 25.203 1 24.7 263 CYS B O 1
ATOM 4305 N N . ARG B 1 264 ? -22.391 48.688 26.281 1 25.67 264 ARG B N 1
ATOM 4306 C CA . ARG B 1 264 ? -22.188 48.531 27.719 1 25.67 264 ARG B CA 1
ATOM 4307 C C . ARG B 1 264 ? -21.75 47.125 28.062 1 25.67 264 ARG B C 1
ATOM 4309 O O . ARG B 1 264 ? -22.422 46.156 27.672 1 25.67 264 ARG B O 1
ATOM 4316 N N . PRO B 1 265 ? -20.453 46.844 28.375 1 24.88 265 PRO B N 1
ATOM 4317 C CA . PRO B 1 265 ? -19.688 45.656 28.734 1 24.88 265 PRO B CA 1
ATOM 4318 C C . PRO B 1 265 ? -20.281 44.938 29.938 1 24.88 265 PRO B C 1
ATOM 4320 O O . PRO B 1 265 ? -19.609 44.094 30.547 1 24.88 265 PRO B O 1
ATOM 4323 N N . ASP B 1 266 ? -21.531 45.062 30.188 1 20.98 266 ASP B N 1
ATOM 4324 C CA . ASP B 1 266 ? -21.766 44.594 31.547 1 20.98 266 ASP B CA 1
ATOM 4325 C C . ASP B 1 266 ? -21.266 43.156 31.734 1 20.98 266 ASP B C 1
ATOM 4327 O O . ASP B 1 266 ? -20.578 42.844 32.719 1 20.98 266 ASP B O 1
ATOM 4331 N N . GLN B 1 267 ? -22.109 42.125 31.297 1 21.16 267 GLN B N 1
ATOM 4332 C CA . GLN B 1 267 ? -22.25 40.969 32.156 1 21.16 267 GLN B CA 1
ATOM 4333 C C . GLN B 1 267 ? -21.078 40 31.984 1 21.16 267 GLN B C 1
ATOM 4335 O O . GLN B 1 267 ? -20.875 39.438 30.891 1 21.16 267 GLN B O 1
ATOM 4340 N N . ALA B 1 268 ? -19.984 40.062 32.688 1 23.89 268 ALA B N 1
ATOM 4341 C CA . ALA B 1 268 ? -18.734 39.375 32.969 1 23.89 268 ALA B CA 1
ATOM 4342 C C . ALA B 1 268 ? -18.984 37.875 33.219 1 23.89 268 ALA B C 1
ATOM 4344 O O . ALA B 1 268 ? -19.531 37.531 34.25 1 23.89 268 ALA B O 1
ATOM 4345 N N . VAL B 1 269 ? -19.609 37.188 32.25 1 24.33 269 VAL B N 1
ATOM 4346 C CA . VAL B 1 269 ? -19.766 35.781 32.688 1 24.33 269 VAL B CA 1
ATOM 4347 C C . VAL B 1 269 ? -18.391 35.188 32.938 1 24.33 269 VAL B C 1
ATOM 4349 O O . VAL B 1 269 ? -17.453 35.406 32.188 1 24.33 269 VAL B O 1
ATOM 4352 N N . GLY B 1 270 ? -18 34.906 34.188 1 20.84 270 GLY B N 1
ATOM 4353 C CA . GLY B 1 270 ? -16.922 34.312 34.969 1 20.84 270 GLY B CA 1
ATOM 4354 C C . GLY B 1 270 ? -16.406 33 34.375 1 20.84 270 GLY B C 1
ATOM 4355 O O . GLY B 1 270 ? -17.031 31.938 34.562 1 20.84 270 GLY B O 1
ATOM 4356 N N . VAL B 1 271 ? -15.984 33 33.188 1 22.95 271 VAL B N 1
ATOM 4357 C CA . VAL B 1 271 ? -15.531 31.703 32.688 1 22.95 271 VAL B CA 1
ATOM 4358 C C . VAL B 1 271 ? -14.367 31.188 33.531 1 22.95 271 VAL B C 1
ATOM 4360 O O . VAL B 1 271 ? -13.445 31.938 33.844 1 22.95 271 VAL B O 1
ATOM 4363 N N . ASP B 1 272 ? -14.5 30.094 34.312 1 21.75 272 ASP B N 1
ATOM 4364 C CA . ASP B 1 272 ? -13.797 29.406 35.375 1 21.75 272 ASP B CA 1
ATOM 4365 C C . ASP B 1 272 ? -12.391 29 34.938 1 21.75 272 ASP B C 1
ATOM 4367 O O . ASP B 1 272 ? -12.195 28.531 33.812 1 21.75 272 ASP B O 1
ATOM 4371 N N . GLU B 1 273 ? -11.281 29.484 35.469 1 27.53 273 GLU B N 1
ATOM 4372 C CA . GLU B 1 273 ? -9.836 29.375 35.625 1 27.53 273 GLU B CA 1
ATOM 4373 C C . GLU B 1 273 ? -9.422 27.922 35.844 1 27.53 273 GLU B C 1
ATOM 4375 O O . GLU B 1 273 ? -8.227 27.594 35.812 1 27.53 273 GLU B O 1
ATOM 4380 N N . ARG B 1 274 ? -10.258 27.078 36.375 1 27.53 274 ARG B N 1
ATOM 4381 C CA . ARG B 1 274 ? -9.945 25.797 36.969 1 27.53 274 ARG B CA 1
ATOM 4382 C C . ARG B 1 274 ? -9.461 24.797 35.938 1 27.53 274 ARG B C 1
ATOM 4384 O O . ARG B 1 274 ? -8.789 23.812 36.281 1 27.53 274 ARG B O 1
ATOM 4391 N N . LEU B 1 275 ? -9.812 24.953 34.71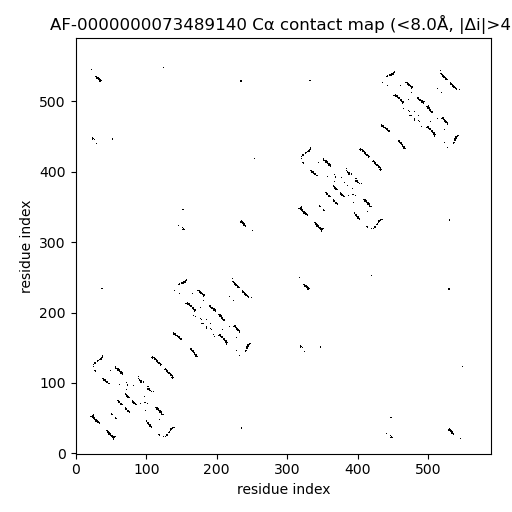9 1 25.12 275 LEU B N 1
ATOM 4392 C CA . LEU B 1 275 ? -9.547 23.812 33.844 1 25.12 275 LEU B CA 1
ATOM 4393 C C . LEU B 1 275 ? -8.078 23.766 33.438 1 25.12 275 LEU B C 1
ATOM 4395 O O . LEU B 1 275 ? -7.508 22.688 33.25 1 25.12 275 LEU B O 1
ATOM 4399 N N . ASN B 1 276 ? -7.379 24.875 33.375 1 25.2 276 ASN B N 1
ATOM 4400 C CA . ASN B 1 276 ? -6 24.859 32.906 1 25.2 276 ASN B CA 1
ATOM 4401 C C . ASN B 1 276 ? -5.055 24.297 33.969 1 25.2 276 ASN B C 1
ATOM 4403 O O . ASN B 1 276 ? -4.016 23.719 33.656 1 25.2 276 ASN B O 1
ATOM 4407 N N . LYS B 1 277 ? -5.184 24.516 35.281 1 33.16 277 LYS B N 1
ATOM 4408 C CA . LYS B 1 277 ? -4.305 24.109 36.344 1 33.16 277 LYS B CA 1
ATOM 4409 C C . LYS B 1 277 ? -4.215 22.594 36.438 1 33.16 277 LYS B C 1
ATOM 4411 O O . LYS B 1 277 ? -3.154 22.047 36.75 1 33.16 277 LYS B O 1
ATOM 4416 N N . ARG B 1 278 ? -5.289 21.875 36.25 1 31.7 278 ARG B N 1
ATOM 4417 C CA . ARG B 1 278 ? -5.281 20.422 36.438 1 31.7 278 ARG B CA 1
ATOM 4418 C C . ARG B 1 278 ? -4.336 19.734 35.469 1 31.7 278 ARG B C 1
ATOM 4420 O O . ARG B 1 278 ? -3.771 18.688 35.781 1 31.7 278 ARG B O 1
ATOM 4427 N N . ARG B 1 279 ? -4.074 20.375 34.375 1 30.92 279 ARG B N 1
ATOM 4428 C CA . ARG B 1 279 ? -3.234 19.719 33.375 1 30.92 279 ARG B CA 1
ATOM 4429 C C . ARG B 1 279 ? -1.762 19.812 33.75 1 30.92 279 ARG B C 1
ATOM 4431 O O . ARG B 1 279 ? -1.01 18.844 33.562 1 30.92 279 ARG B O 1
ATOM 4438 N N . CYS B 1 280 ? -1.356 20.828 34.438 1 34.5 280 CYS B N 1
ATOM 4439 C CA . CYS B 1 280 ? 0.025 20.969 34.875 1 34.5 280 CYS B CA 1
ATOM 4440 C C . CYS B 1 280 ? 0.321 20.062 36.062 1 34.5 280 CYS B C 1
ATOM 4442 O O . CYS B 1 280 ? 1.397 19.469 36.156 1 34.5 280 CYS B O 1
ATOM 4444 N N . GLU B 1 281 ? -0.576 20 37.125 1 38.5 281 GLU B N 1
ATOM 4445 C CA . GLU B 1 281 ? -0.303 19.234 38.344 1 38.5 281 GLU B CA 1
ATOM 4446 C C . GLU B 1 281 ? -0.171 17.734 38.031 1 38.5 281 GLU B C 1
ATOM 4448 O O . GLU B 1 281 ? 0.677 17.047 38.625 1 38.5 281 GLU B O 1
ATOM 4453 N N . GLU B 1 282 ? -0.883 17.297 37.125 1 37.78 282 GLU B N 1
ATOM 4454 C CA . GLU B 1 282 ? -0.78 15.875 36.812 1 37.78 282 GLU B CA 1
ATOM 4455 C C . GLU B 1 282 ? 0.577 15.547 36.188 1 37.78 282 GLU B C 1
ATOM 4457 O O . GLU B 1 282 ? 1.141 14.477 36.469 1 37.78 282 GLU B O 1
ATOM 4462 N N . TYR B 1 283 ? 1.309 16.5 35.656 1 36.62 283 TYR B N 1
ATOM 4463 C CA . TYR B 1 283 ? 2.656 16.312 35.125 1 36.62 283 TYR B CA 1
ATOM 4464 C C . TYR B 1 283 ? 3.68 16.25 36.25 1 36.62 283 TYR B C 1
ATOM 4466 O O . TYR B 1 283 ? 4.559 15.391 36.25 1 36.62 283 TYR B O 1
ATOM 4474 N N . GLU B 1 284 ? 3.541 17.141 37.188 1 38.44 284 GLU B N 1
ATOM 4475 C CA . GLU B 1 284 ? 4.504 17.125 38.312 1 38.44 284 GLU B CA 1
ATOM 4476 C C . GLU B 1 284 ? 4.371 15.859 39.125 1 38.44 284 GLU B C 1
ATOM 4478 O O . GLU B 1 284 ? 5.375 15.281 39.562 1 38.44 284 GLU B O 1
ATOM 4483 N N . GLU B 1 285 ? 3.174 15.453 39.438 1 38.28 285 GLU B N 1
ATOM 4484 C CA . GLU B 1 285 ? 3.002 14.258 40.25 1 38.28 285 GLU B CA 1
ATOM 4485 C C . GLU B 1 285 ? 3.592 13.023 39.562 1 38.28 285 GLU B C 1
ATOM 4487 O O . GLU B 1 285 ? 4.195 12.172 40.219 1 38.28 285 GLU B O 1
ATOM 4492 N N . PHE B 1 286 ? 3.609 12.977 38.312 1 34.38 286 PHE B N 1
ATOM 4493 C CA . PHE B 1 286 ? 4.199 11.883 37.531 1 34.38 286 PHE B CA 1
ATOM 4494 C C . PHE B 1 286 ? 5.723 11.906 37.656 1 34.38 286 PHE B C 1
ATOM 4496 O O . PHE B 1 286 ? 6.352 10.867 37.844 1 34.38 286 PHE B O 1
ATOM 4503 N N . GLN B 1 287 ? 6.391 12.961 37.781 1 32.62 287 GLN B N 1
ATOM 4504 C CA . GLN B 1 287 ? 7.828 13.031 38.062 1 32.62 287 GLN B CA 1
ATOM 4505 C C . GLN B 1 287 ? 8.164 12.523 39.438 1 32.62 287 GLN B C 1
ATOM 4507 O O . GLN B 1 287 ? 9.172 11.844 39.656 1 32.62 287 GLN B O 1
ATOM 4512 N N . ARG B 1 288 ? 7.414 12.906 40.438 1 37.22 288 ARG B N 1
ATOM 4513 C CA . ARG B 1 288 ? 7.742 12.562 41.812 1 37.22 288 ARG B CA 1
ATOM 4514 C C . ARG B 1 288 ? 7.578 11.062 42.062 1 37.22 288 ARG B C 1
ATOM 4516 O O . ARG B 1 288 ? 8.32 10.469 42.844 1 37.22 288 ARG B O 1
ATOM 4523 N N . ALA B 1 289 ? 6.598 10.453 41.469 1 35.59 289 ALA B N 1
ATOM 4524 C CA . ALA B 1 289 ? 6.402 9.039 41.75 1 35.59 289 ALA B CA 1
ATOM 4525 C C . ALA B 1 289 ? 7.555 8.203 41.188 1 35.59 289 ALA B C 1
ATOM 4527 O O . ALA B 1 289 ? 7.84 7.113 41.719 1 35.59 289 ALA B O 1
ATOM 4528 N N . LYS B 1 290 ? 8.305 8.578 40.25 1 37.16 290 LYS B N 1
ATOM 4529 C CA . LYS B 1 290 ? 9.469 7.824 39.812 1 37.16 290 LYS B CA 1
ATOM 4530 C C . LYS B 1 290 ? 10.633 7.949 40.781 1 37.16 290 LYS B C 1
ATOM 4532 O O . LYS B 1 290 ? 11.492 7.07 40.844 1 37.16 290 LYS B O 1
ATOM 4537 N N . CYS B 1 291 ? 10.68 8.984 41.469 1 36.06 291 CYS B N 1
ATOM 4538 C CA . CYS B 1 291 ? 11.859 9.055 42.344 1 36.06 291 CYS B CA 1
ATOM 4539 C C . CYS B 1 291 ? 11.727 8.109 43.531 1 36.06 291 CYS B C 1
ATOM 4541 O O . CYS B 1 291 ? 12.711 7.801 44.188 1 36.06 291 CYS B O 1
ATOM 4543 N N . GLY B 1 292 ? 10.523 7.879 44.062 1 35.81 292 GLY B N 1
ATOM 4544 C CA . GLY B 1 292 ? 10.492 7.227 45.375 1 35.81 292 GLY B CA 1
ATOM 4545 C C . GLY B 1 292 ? 10.734 5.73 45.281 1 35.81 292 GLY B C 1
ATOM 4546 O O . GLY B 1 292 ? 10.695 5.035 46.312 1 35.81 292 GLY B O 1
ATOM 4547 N N . GLY B 1 293 ? 10.555 5.133 44.094 1 28.64 293 GLY B N 1
ATOM 4548 C CA . GLY B 1 293 ? 10.516 3.703 44.375 1 28.64 293 GLY B CA 1
ATOM 4549 C C . GLY B 1 293 ? 11.859 3.123 44.75 1 28.64 293 GLY B C 1
ATOM 4550 O O . GLY B 1 293 ? 12 1.908 44.906 1 28.64 293 GLY B O 1
ATOM 4551 N N . LYS B 1 294 ? 12.977 3.938 44.469 1 32.12 294 LYS B N 1
ATOM 4552 C CA . LYS B 1 294 ? 14.133 3.139 44.875 1 32.12 294 LYS B CA 1
ATOM 4553 C C . LYS B 1 294 ? 14.344 3.186 46.375 1 32.12 294 LYS B C 1
ATOM 4555 O O . LYS B 1 294 ? 15.367 2.73 46.875 1 32.12 294 LYS B O 1
ATOM 4560 N N . ARG B 1 295 ? 13.219 3.395 47.281 1 21.77 295 ARG B N 1
ATOM 4561 C CA . ARG B 1 295 ? 13.758 2.869 48.531 1 21.77 295 ARG B CA 1
ATOM 4562 C C . ARG B 1 295 ? 13.719 1.344 48.531 1 21.77 295 ARG B C 1
ATOM 4564 O O . ARG B 1 295 ? 12.758 0.739 48.062 1 21.77 295 ARG B O 1
#

Secondary structure (DSSP, 8-state):
-HHHHHHHHHHHHHHHHT--------EEEEEE--SEEETT--EEEEEEEE--SS--PPEEEEEEEETTEEEEEE-TTSSS-EEE--BTTB-B-GGG--SSEEEE-S--GGG-EEEEEEEEE-TTT--EEEEEEEEEEEBPPSS--EEESS-TT-EE-TT-EEEEEEEE---BSPPEEEEEETTEEPPGGGEEEEEEEE-GGG-EEEEEEEEEE--TTTTTTSEEEEEEEEEETTTEEEEEEEEEEETT------------------------SHHHHHHHHHHHHHHHHHHGGG-/-HHHHHHHHHHHHHHHHT--------EEEEEE--SEEETT--EEEEEEEE--SS--PPEEEEEEEETTEEEEEE-TTSSS-EEE--BTTB-B-GGG--SSEEEE-S--GGG-EEEEEEEEE-TTT--EEEEEEEEEEEBPPSS--EEESS-TT-EE-TT-EEEEEEEE---BSPPEEEEEETTEEPPGGGEEEEEEEE-GGG-EEEEEEEEEE--TTTTTTSEEEEEEEEEETTTEEEEEEEEEEETT------------------------SHHHHHHHHHHHHHHHHHHGGG-

Radius of gyration: 34.99 Å; Cα contacts (8 Å, |Δi|>4): 1279; chains: 2; bounding box: 48×131×97 Å

Sequence (590 aa):
MEGLTRVWALRVLLLLALCGALGAGLRVSGVRVPPVVVSGSAVDLTCHYHHSTDRPDPLYSIKWYRDVNQFYEYIPRRDPPIRVYPLPHIHVDRARSSQATVALKGVTRETSGSFRCEVMGDKPFFETDDHAVNMTVVDVPSWGPEVWGAATGARVRPGEVVAVRCLMGPSDPPADVSWTVNGEAAPPEAVDLRPLARGPRGRLAQASELRVTATEEWLARGAMTLTCHAQVSSVYHATANVTLVHSDWPQPAEFGWFSAGGCRPDQAVGVDERLNKRRCEEYEEFQRAKCGGKRMEGLTRVWALRVLLLLALCGALGAGLRVSGVRVPPVVVSGSAVDLTCHYHHSTDRPDPLYSIKWYRDVNQFYEYIPRRDPPIRVYPLPHIHVDRARSSQATVALKGVTRETSGSFRCEVMGDKPFFETDDHAVNMTVVDVPSWGPEVWGAATGARVRPGEVVAVRCLMGPSDPPADVSWTVNGEAAPPEAVDLRPLARGPRGRLAQASELRVTATEEWLARGAMTLTCHAQVSSVYHATANVTLVHSDWPQPAEFGWFSAGGCRPDQAVGVDERLNKRRCEEYEEFQRAKCGGKR

Organism: Scylla paramamosain (NCBI:txid85552)

Solvent-accessible surface area (backbone atoms only — not comparable to full-atom values): 31620 Å² total; per-residue (Å²): 123,72,69,64,52,53,54,49,49,50,48,50,50,52,55,58,61,58,59,62,73,75,34,29,46,34,35,54,32,27,42,33,40,52,35,49,43,57,51,60,37,69,47,62,36,35,52,40,68,40,64,18,86,67,27,68,39,52,78,39,36,37,34,36,21,53,62,90,45,62,37,38,36,31,25,78,90,41,88,72,34,70,46,76,40,90,42,90,64,56,42,74,38,66,90,67,35,57,87,45,31,45,23,35,45,53,33,32,54,78,45,38,43,39,37,29,41,34,40,26,17,26,78,90,71,52,30,68,27,65,53,72,49,60,30,41,33,27,39,64,52,83,38,69,50,38,62,40,77,57,58,58,36,38,68,44,49,65,72,39,75,46,54,37,34,38,34,24,28,58,34,42,67,69,57,48,75,47,49,24,48,72,87,37,74,48,59,69,87,34,49,44,83,39,68,87,29,76,36,75,97,67,34,66,8,32,31,34,37,40,49,45,62,40,42,62,76,58,35,67,81,38,38,37,36,43,34,38,39,40,32,44,82,51,73,34,33,33,30,13,34,40,39,35,26,32,64,84,49,83,65,80,71,71,76,74,74,76,80,69,82,79,76,79,78,66,88,74,78,79,76,78,72,66,69,68,56,58,61,54,54,57,54,55,54,58,59,56,63,67,66,63,66,79,114,123,70,68,62,52,54,55,50,51,51,49,49,50,53,56,57,62,60,59,63,74,74,34,27,44,32,35,54,33,27,44,33,41,51,35,50,43,57,48,60,37,69,48,61,36,35,51,39,67,40,64,17,87,68,28,68,40,51,77,40,35,37,34,35,22,52,63,90,45,62,36,39,36,31,25,79,90,41,87,72,35,69,47,76,40,89,42,91,63,56,41,75,36,66,90,66,34,58,86,45,31,45,23,36,45,51,33,33,53,78,46,37,43,39,38,31,42,36,38,28,18,26,80,89,69,51,31,69,28,66,52,72,49,56,30,40,33,26,40,65,53,82,38,67,50,40,63,39,78,58,59,58,35,36,68,43,49,67,72,40,74,47,55,35,32,38,34,23,29,59,34,41,65,69,57,48,74,48,51,24,50,71,85,36,75,48,60,69,88,34,50,44,82,39,69,83,30,75,35,78,97,67,32,67,8,32,34,34,35,39,51,46,62,41,43,62,76,56,35,65,80,36,38,36,36,43,34,37,39,41,31,44,82,49,72,35,34,33,29,13,35,41,38,34,23,33,63,84,49,83,64,80,70,70,77,73,73,77,82,67,83,82,77,80,79,68,88,73,77,79,78,77,75,67,69,66,56,60,62,55,53,58,53,55,56,57,58,55,62,66,64,58,64,79,110